Protein AF-A0A2G9M6V3-F1 (afdb_monomer)

Solvent-accessible surface area (backbone atoms only — not comparable to full-atom values): 28867 Å² total; per-residue (Å²): 135,73,76,64,59,59,56,52,52,53,52,51,54,56,58,66,71,70,75,80,84,83,82,69,77,70,68,79,66,63,68,82,76,64,85,66,73,57,77,44,58,75,73,40,51,39,54,63,74,57,12,26,27,42,18,37,57,85,86,71,68,96,40,23,33,75,43,78,76,44,72,38,56,92,70,36,37,35,52,96,26,36,68,39,71,57,80,76,76,75,81,74,90,76,81,92,72,90,78,79,91,78,81,85,77,75,82,79,80,78,73,82,77,75,74,80,83,77,80,74,78,75,77,73,78,70,81,85,78,65,70,42,79,43,43,71,58,44,80,60,58,78,40,50,87,90,48,87,38,76,83,82,51,88,60,45,47,52,37,46,54,96,45,25,18,36,34,36,63,62,42,56,41,83,60,47,61,84,76,55,92,66,35,50,28,36,31,36,33,60,30,81,51,88,53,43,39,58,68,53,50,49,40,54,50,50,42,54,51,47,45,47,71,31,64,51,46,34,83,44,44,92,45,35,28,36,26,38,43,49,42,53,60,71,86,64,50,101,90,48,78,79,45,69,70,56,54,50,52,51,47,56,54,44,29,74,49,58,64,32,71,34,37,37,37,34,31,71,50,93,69,94,62,71,46,26,64,74,34,29,18,30,22,29,62,81,36,57,47,37,45,52,36,16,35,34,25,8,63,32,26,37,49,73,56,46,67,74,83,81,74,73,77,80,73,64,75,78,62,83,42,75,72,77,61,56,78,54,26,67,47,43,44,83,83,51,46,60,93,53,20,71,37,80,70,64,96,70,77,51,80,32,43,72,38,88,47,64,67,62,22,54,42,55,44,51,78,78,64,87,66,89,81,88,64,95,75,69,73,40,98,89,40,78,29,30,42,66,48,91,56,64,37,81,82,62,72,20,34,15,36,50,13,45,36,72,58,64,65,47,41,72,27,50,74,93,32,42,24,18,39,24,31,65,85,59,29,83,42,32,31,44,55,78,63,50,51,26,36,49,16,73,50,61,82,73,33,85,45,55,44,63,52,45,26,51,35,37,48,46,40,52,42,35,39,38,72,84,35,44,90,80,44,61,64,68,60,35,50,51,47,37,71,62,33,49,91,35,37,89,39,62,68,79,124

Foldseek 3Di:
DPPVVVVVVVVVVVVVVPPPDDPPVVVVPPPPPPVDDAPDDAQQKDDDWQWIWGFDDPPPDPYTDTDPTGHADPQWGDDRRDTDGDPPDPDDDDDDDDDDDDDDDDPDPPPPDDPPPDDFPPFPLDDQDDWAAFFEKDKAAFADAPDFQCPVDPQWDWDQDPRIIITAGLDKAWGDEPPDVLAAEEEEEEAPDRICHSVLVVLVVLLVVLQCPFPPSVVCVRRYTYIYRRHHDHLDDPVRPPDPVSVVVVVVRCCVRRVHPAYEYEYQDPDADWDQAARYTYGYSVQSLSSVLSCLQQQLVAAFLDDDPPPPPVPDAPPVDVSVVPCFGQFWHQQFVPSFFPDPQPQDDDPQLVDADQVVLVVLQVVPDDDPDPDQFDPDQVRWHWHAAPDQRPNNSHRIDTQQFLDFRGHRGHDPWGWGAHAGRRRGITGRHNDQLASSGDDSPRHDHHDPRSSVSSVLSCQFQRPPHVVVDDLVSSVVSCVRSVNNHVRPGPD

Radius of gyration: 29.33 Å; Cα contacts (8 Å, |Δi|>4): 879; chains: 1; bounding box: 73×64×111 Å

Nearest PDB structures (foldseek):
  4df9-assembly1_B  TM=6.241E-01  e=3.265E-09  Bacteroides fragilis NCTC 9343
  4df9-assembly2_C  TM=6.376E-01  e=5.574E-09  Bacteroides fragilis NCTC 9343
  4df9-assembly3_F  TM=6.311E-01  e=1.359E-08  Bacteroides fragilis NCTC 9343
  4df9-assembly3_E  TM=6.473E-01  e=2.060E-08  Bacteroides fragilis NCTC 9343
  7pol-assembly1_B  TM=4.625E-01  e=5.414E-03  Bacteroides fragilis

Structure (mmCIF, N/CA/C/O backbone):
data_AF-A0A2G9M6V3-F1
#
_entry.id   AF-A0A2G9M6V3-F1
#
loop_
_atom_site.group_PDB
_atom_site.id
_atom_site.type_symbol
_atom_site.label_atom_id
_atom_site.label_alt_id
_atom_site.label_comp_id
_atom_site.label_asym_id
_atom_site.label_entity_id
_atom_site.label_seq_id
_atom_site.pdbx_PDB_ins_code
_atom_site.Cartn_x
_atom_site.Cartn_y
_atom_site.Cartn_z
_atom_site.occupancy
_atom_site.B_iso_or_equiv
_atom_site.auth_seq_id
_atom_site.auth_comp_id
_atom_site.auth_asym_id
_atom_site.auth_atom_id
_atom_site.pdbx_PDB_model_num
ATOM 1 N N . MET A 1 1 ? 50.873 -26.713 50.887 1.00 56.97 1 MET A N 1
ATOM 2 C CA . MET A 1 1 ? 49.870 -27.724 50.481 1.00 56.97 1 MET A CA 1
ATOM 3 C C . MET A 1 1 ? 48.490 -27.130 50.169 1.00 56.97 1 MET A C 1
ATOM 5 O O . MET A 1 1 ? 47.612 -27.897 49.814 1.00 56.97 1 MET A O 1
ATOM 9 N N . GLU A 1 2 ? 48.289 -25.804 50.179 1.00 52.03 2 GLU A N 1
ATOM 10 C CA . GLU A 1 2 ? 46.953 -25.208 49.948 1.00 52.03 2 GLU A CA 1
ATOM 11 C C . GLU A 1 2 ? 46.733 -24.613 48.543 1.00 52.03 2 GLU A C 1
ATOM 13 O O . GLU A 1 2 ? 45.601 -24.382 48.136 1.00 52.03 2 GLU A O 1
ATOM 18 N N . THR A 1 3 ? 47.775 -24.444 47.726 1.00 51.94 3 THR A N 1
ATOM 19 C CA . THR A 1 3 ? 47.664 -23.822 46.390 1.00 51.94 3 THR A CA 1
ATOM 20 C C . THR A 1 3 ? 47.334 -24.785 45.242 1.00 51.94 3 THR A C 1
ATOM 22 O O . THR A 1 3 ? 46.983 -24.333 44.153 1.00 51.94 3 THR A O 1
ATOM 25 N N . ASN A 1 4 ? 47.384 -26.104 45.466 1.00 54.88 4 ASN A N 1
ATOM 26 C CA . ASN A 1 4 ? 47.092 -27.106 44.425 1.00 54.88 4 ASN A CA 1
ATOM 27 C C . ASN A 1 4 ? 45.634 -27.595 44.417 1.00 54.88 4 ASN A C 1
ATOM 29 O O . ASN A 1 4 ? 45.166 -28.091 43.393 1.00 54.88 4 ASN A O 1
ATOM 33 N N . ILE A 1 5 ? 44.881 -27.402 45.505 1.00 64.56 5 ILE A N 1
ATOM 34 C CA . ILE A 1 5 ? 43.468 -27.813 45.572 1.00 64.56 5 ILE A CA 1
ATOM 35 C C . ILE A 1 5 ? 42.585 -26.833 44.785 1.00 64.56 5 ILE A C 1
ATOM 37 O O . ILE A 1 5 ? 41.722 -27.261 44.023 1.00 64.56 5 ILE A O 1
ATOM 41 N N . VAL A 1 6 ? 42.874 -25.528 44.846 1.00 66.62 6 VAL A N 1
ATOM 42 C CA . VAL A 1 6 ? 42.099 -24.500 44.125 1.00 66.62 6 VAL A CA 1
ATOM 43 C C . VAL A 1 6 ? 42.305 -24.581 42.607 1.00 66.62 6 VAL A C 1
ATOM 45 O O . VAL A 1 6 ? 41.345 -24.458 41.851 1.00 66.62 6 VAL A O 1
ATOM 48 N N . LYS A 1 7 ? 43.526 -24.879 42.136 1.00 61.78 7 LYS A N 1
ATOM 49 C CA . LYS A 1 7 ? 43.787 -25.081 40.698 1.00 61.78 7 LYS A CA 1
ATOM 50 C C . LYS A 1 7 ? 43.131 -26.349 40.151 1.00 61.78 7 LYS A C 1
ATOM 52 O O . LYS A 1 7 ? 42.675 -26.341 39.013 1.00 61.78 7 LYS A O 1
ATOM 57 N N . THR A 1 8 ? 43.029 -27.402 40.961 1.00 67.56 8 THR A N 1
ATOM 58 C CA . THR A 1 8 ? 42.359 -28.647 40.557 1.00 67.56 8 THR A CA 1
ATOM 59 C C . THR A 1 8 ? 40.839 -28.462 40.498 1.00 67.56 8 THR A C 1
ATOM 61 O O . THR A 1 8 ? 40.210 -28.915 39.547 1.00 67.56 8 THR A O 1
ATOM 64 N N . PHE A 1 9 ? 40.247 -27.705 41.429 1.00 64.62 9 PHE A N 1
ATOM 65 C CA . PHE A 1 9 ? 38.816 -27.378 41.388 1.00 64.62 9 PHE A CA 1
ATOM 66 C C . PHE A 1 9 ? 38.439 -26.419 40.248 1.00 64.62 9 PHE A C 1
ATOM 68 O O . PHE A 1 9 ? 37.393 -26.605 39.628 1.00 64.62 9 PHE A O 1
ATOM 75 N N . LEU A 1 10 ? 39.293 -25.445 39.909 1.00 65.19 10 LEU A N 1
ATOM 76 C CA . LEU A 1 10 ? 39.030 -24.529 38.792 1.00 65.19 10 LEU A CA 1
ATOM 77 C C . LEU A 1 10 ? 39.156 -25.228 37.425 1.00 65.19 10 LEU A C 1
ATOM 79 O O . LEU A 1 10 ? 38.388 -24.931 36.514 1.00 65.19 10 LEU A O 1
ATOM 83 N N . LEU A 1 11 ? 40.062 -26.206 37.287 1.00 62.16 11 LEU A N 1
ATOM 84 C CA . LEU A 1 11 ? 40.189 -26.999 36.059 1.00 62.16 11 LEU A CA 1
ATOM 85 C C . LEU A 1 11 ? 39.006 -27.969 35.873 1.00 62.16 11 LEU A C 1
ATOM 87 O O . LEU A 1 11 ? 38.536 -28.149 34.754 1.00 62.16 11 LEU A O 1
ATOM 91 N N . ILE A 1 12 ? 38.472 -28.541 36.960 1.00 61.94 12 ILE A N 1
ATOM 92 C CA . ILE A 1 12 ? 37.286 -29.415 36.916 1.00 61.94 12 ILE A CA 1
ATOM 93 C C . ILE A 1 12 ? 36.013 -28.615 36.580 1.00 61.94 12 ILE A C 1
ATOM 95 O O . ILE A 1 12 ? 35.178 -29.097 35.818 1.00 61.94 12 ILE A O 1
ATOM 99 N N . LEU A 1 13 ? 35.890 -27.368 37.051 1.00 54.00 13 LEU A N 1
ATOM 100 C CA . LEU A 1 13 ? 34.778 -26.474 36.689 1.00 54.00 13 LEU A CA 1
ATOM 101 C C . LEU A 1 13 ? 34.817 -26.020 35.218 1.00 54.00 13 LEU A C 1
ATOM 103 O O . LEU A 1 13 ? 33.763 -25.883 34.603 1.00 54.00 13 LEU A O 1
ATOM 107 N N . ILE A 1 14 ? 36.003 -25.859 34.621 1.00 56.00 14 ILE A N 1
ATOM 108 C CA . ILE A 1 14 ? 36.143 -25.519 33.191 1.00 56.00 14 ILE A CA 1
ATOM 109 C C . ILE A 1 14 ? 35.865 -26.741 32.292 1.00 56.00 14 ILE A C 1
ATOM 111 O O . ILE A 1 14 ? 35.265 -26.601 31.225 1.00 56.00 14 ILE A O 1
ATOM 115 N N . ILE A 1 15 ? 36.216 -27.953 32.738 1.00 53.09 15 ILE A N 1
ATOM 116 C CA . ILE A 1 15 ? 35.921 -29.193 31.997 1.00 53.09 15 ILE A CA 1
ATOM 117 C C . ILE A 1 15 ? 34.422 -29.542 32.068 1.00 53.09 15 ILE A C 1
ATOM 119 O O . ILE A 1 15 ? 33.856 -29.987 31.072 1.00 53.09 15 ILE A O 1
ATOM 123 N N . LEU A 1 16 ? 33.738 -29.259 33.184 1.00 48.31 16 LEU A N 1
ATOM 124 C CA . LEU A 1 16 ? 32.286 -29.470 33.305 1.00 48.31 16 LEU A CA 1
ATOM 125 C C . LEU A 1 16 ? 31.440 -28.407 32.579 1.00 48.31 16 LEU A C 1
ATOM 127 O O . LEU A 1 16 ? 30.303 -28.694 32.219 1.00 48.31 16 LEU A O 1
ATOM 131 N N . ALA A 1 17 ? 31.988 -27.223 32.288 1.00 45.69 17 ALA A N 1
ATOM 132 C CA . ALA A 1 17 ? 31.316 -26.194 31.484 1.00 45.69 17 ALA A CA 1
ATOM 133 C C . ALA A 1 17 ? 31.435 -26.410 29.958 1.00 45.69 17 ALA A C 1
ATOM 135 O O . ALA A 1 17 ? 30.835 -25.664 29.188 1.00 45.69 17 ALA A O 1
ATOM 136 N N . SER A 1 18 ? 32.178 -27.431 29.510 1.00 49.62 18 SER A N 1
ATOM 137 C CA . SER A 1 18 ? 32.477 -27.673 28.087 1.00 49.62 18 SER A CA 1
ATOM 138 C C . SER A 1 18 ? 31.787 -28.917 27.496 1.00 49.62 18 SER A C 1
ATOM 140 O O . SER A 1 18 ? 32.136 -29.337 26.398 1.00 49.62 18 SER A O 1
ATOM 142 N N . CYS A 1 19 ? 30.827 -29.536 28.195 1.00 46.84 19 CYS A N 1
ATOM 143 C CA . CYS A 1 19 ? 30.186 -30.792 27.754 1.00 46.84 19 CYS A CA 1
ATOM 144 C C . CYS A 1 19 ? 28.655 -30.753 27.632 1.00 46.84 19 CYS A C 1
ATOM 146 O O . CYS A 1 19 ? 28.020 -31.798 27.519 1.00 46.84 19 CYS A O 1
ATOM 148 N N . THR A 1 20 ? 28.034 -29.578 27.580 1.00 53.28 20 THR A N 1
ATOM 149 C CA . THR A 1 20 ? 26.581 -29.475 27.375 1.00 53.28 20 THR A CA 1
ATOM 150 C C . THR A 1 20 ? 26.246 -28.366 26.391 1.00 53.28 20 THR A C 1
ATOM 152 O O . THR A 1 20 ? 25.984 -27.255 26.828 1.00 53.28 20 THR A O 1
ATOM 155 N N . THR A 1 21 ? 26.267 -28.671 25.086 1.00 51.91 21 THR A N 1
ATOM 156 C CA . THR A 1 21 ? 25.381 -28.088 24.040 1.00 51.91 21 THR A CA 1
ATOM 157 C C . THR A 1 21 ? 25.626 -28.678 22.634 1.00 51.91 21 THR A C 1
ATOM 159 O O . THR A 1 21 ? 25.533 -27.967 21.639 1.00 51.91 21 THR A O 1
ATOM 162 N N . GLN A 1 22 ? 25.881 -29.988 22.495 1.00 43.84 22 GLN A N 1
ATOM 163 C CA . GLN A 1 22 ? 25.962 -30.604 21.153 1.00 43.84 22 GLN A CA 1
ATOM 164 C C . GLN A 1 22 ? 24.965 -31.740 20.886 1.00 43.84 22 GLN A C 1
ATOM 166 O O . GLN A 1 22 ? 24.976 -32.296 19.797 1.00 43.84 22 GLN A O 1
ATOM 171 N N . ASP A 1 23 ? 24.033 -31.998 21.814 1.00 44.12 23 ASP A N 1
ATOM 172 C CA . ASP A 1 23 ? 23.022 -33.067 21.679 1.00 44.12 23 ASP A CA 1
ATOM 173 C C . ASP A 1 23 ? 21.563 -32.585 21.846 1.00 44.12 23 ASP A C 1
ATOM 175 O O . ASP A 1 23 ? 20.645 -33.349 22.135 1.00 44.12 23 ASP A O 1
ATOM 179 N N . GLN A 1 24 ? 21.323 -31.281 21.670 1.00 45.00 24 GLN A N 1
ATOM 180 C CA . GLN A 1 24 ? 19.968 -30.700 21.602 1.00 45.00 24 GLN A CA 1
ATOM 181 C C . GLN A 1 24 ? 19.680 -29.999 20.262 1.00 45.00 24 GLN A C 1
ATOM 183 O O . GLN A 1 24 ? 18.573 -29.514 20.050 1.00 45.00 24 GLN A O 1
ATOM 188 N N . LEU A 1 25 ? 20.634 -29.994 19.318 1.00 42.00 25 LEU A N 1
ATOM 189 C CA . LEU A 1 25 ? 20.430 -29.456 17.963 1.00 42.00 25 LEU A CA 1
ATOM 190 C C . LEU A 1 25 ? 20.011 -30.523 16.933 1.00 42.00 25 LEU A C 1
ATOM 192 O O . LEU A 1 25 ? 19.731 -30.203 15.780 1.00 42.00 25 LEU A O 1
ATOM 196 N N . THR A 1 26 ? 19.932 -31.788 17.341 1.00 42.50 26 THR A N 1
ATOM 197 C CA . THR A 1 26 ? 19.491 -32.923 16.514 1.00 42.50 26 THR A CA 1
ATOM 198 C C . THR A 1 26 ? 18.010 -33.268 16.694 1.00 42.50 26 THR A C 1
ATOM 200 O O . THR A 1 26 ? 17.468 -34.007 15.877 1.00 42.50 26 THR A O 1
ATOM 203 N N . THR A 1 27 ? 17.310 -32.667 17.665 1.00 43.75 27 THR A N 1
ATOM 204 C CA . THR A 1 27 ? 15.891 -32.978 17.954 1.00 43.75 27 THR A CA 1
ATOM 205 C C . THR A 1 27 ? 14.894 -31.944 17.399 1.00 43.75 27 THR A C 1
ATOM 207 O O . THR A 1 27 ? 13.707 -32.233 17.322 1.00 43.75 27 THR A O 1
ATOM 210 N N . ILE A 1 28 ? 15.343 -30.786 16.889 1.00 45.53 28 ILE A N 1
ATOM 211 C CA . ILE A 1 28 ? 14.482 -29.818 16.153 1.00 45.53 28 ILE A CA 1
ATOM 212 C C . ILE A 1 28 ? 14.610 -29.990 14.619 1.00 45.53 28 ILE A C 1
ATOM 214 O O . ILE A 1 28 ? 13.991 -29.283 13.833 1.00 45.53 28 ILE A O 1
ATOM 218 N N . LYS A 1 29 ? 15.360 -31.005 14.166 1.00 40.44 29 LYS A N 1
ATOM 219 C CA . LYS A 1 29 ? 15.293 -31.544 12.795 1.00 40.44 29 LYS A CA 1
ATOM 220 C C . LYS A 1 29 ? 14.455 -32.822 12.709 1.00 40.44 29 LYS A C 1
ATOM 222 O O . LYS A 1 29 ? 14.594 -33.587 11.758 1.00 40.44 29 LYS A O 1
ATOM 227 N N . GLN A 1 30 ? 13.529 -33.037 13.645 1.00 44.66 30 GLN A N 1
ATOM 228 C CA . GLN A 1 30 ? 12.318 -33.756 13.272 1.00 44.66 30 GLN A CA 1
ATOM 229 C C . GLN A 1 30 ? 11.528 -32.822 12.367 1.00 44.66 30 GLN A C 1
ATOM 231 O O . GLN A 1 30 ? 10.703 -32.027 12.811 1.00 44.66 30 GLN A O 1
ATOM 236 N N . ALA A 1 31 ? 11.862 -32.910 11.076 1.00 54.19 31 ALA A N 1
ATOM 237 C CA . ALA A 1 31 ? 10.953 -32.572 10.011 1.00 54.19 31 ALA A CA 1
ATOM 238 C C . ALA A 1 31 ? 9.572 -33.023 10.470 1.00 54.19 31 ALA A C 1
ATOM 240 O O . ALA A 1 31 ? 9.361 -34.195 10.796 1.00 54.19 31 ALA A O 1
ATOM 241 N N . LYS A 1 32 ? 8.647 -32.072 10.531 1.00 47.81 32 LYS A N 1
ATOM 242 C CA . LYS A 1 32 ? 7.245 -32.388 10.378 1.00 47.81 32 LYS A CA 1
ATOM 243 C C . LYS A 1 32 ? 7.169 -33.053 9.004 1.00 47.81 32 LYS A C 1
ATOM 245 O O . LYS A 1 32 ? 6.953 -32.383 8.003 1.00 47.81 32 LYS A O 1
ATOM 250 N N . THR A 1 33 ? 7.412 -34.364 8.956 1.00 50.91 33 THR A N 1
ATOM 251 C CA . THR A 1 33 ? 6.919 -35.274 7.929 1.00 50.91 33 THR A CA 1
ATOM 252 C C . THR A 1 33 ? 5.409 -35.223 8.066 1.00 50.91 33 THR A C 1
ATOM 254 O O . THR A 1 33 ? 4.757 -36.121 8.592 1.00 50.91 33 THR A O 1
ATOM 257 N N . THR A 1 34 ? 4.855 -34.076 7.680 1.00 59.53 34 THR A N 1
ATOM 258 C CA . THR A 1 34 ? 3.507 -34.006 7.172 1.00 59.53 34 THR A CA 1
ATOM 259 C C . THR A 1 34 ? 3.540 -35.013 6.040 1.00 59.53 34 THR A C 1
ATOM 261 O O . THR A 1 34 ? 4.389 -34.904 5.157 1.00 59.53 34 THR A O 1
ATOM 264 N N . ASN A 1 35 ? 2.705 -36.045 6.117 1.00 76.38 35 ASN A N 1
ATOM 265 C CA . ASN A 1 35 ? 2.402 -36.869 4.957 1.00 76.38 35 ASN A CA 1
ATOM 266 C C . ASN A 1 35 ? 1.736 -35.941 3.935 1.00 76.38 35 ASN A C 1
ATOM 268 O O . ASN A 1 35 ? 0.512 -35.896 3.843 1.00 76.38 35 ASN A O 1
ATOM 272 N N . CYS A 1 36 ? 2.527 -35.117 3.257 1.00 85.19 36 CYS A N 1
ATOM 273 C CA . CYS A 1 36 ? 2.082 -34.426 2.075 1.00 85.19 36 CYS A CA 1
ATOM 274 C C . CYS A 1 36 ? 1.870 -35.515 1.014 1.00 85.19 36 CYS A C 1
ATOM 276 O O . CYS A 1 36 ? 2.526 -36.565 1.006 1.00 85.19 36 CYS A O 1
ATOM 278 N N . ILE A 1 37 ? 0.851 -35.325 0.192 1.00 93.00 37 ILE A N 1
ATOM 279 C CA . ILE A 1 37 ? 0.504 -36.253 -0.874 1.00 93.00 37 ILE A CA 1
ATOM 280 C C . ILE A 1 37 ? 1.058 -35.624 -2.143 1.00 93.00 37 ILE A C 1
ATOM 282 O O . ILE A 1 37 ? 0.772 -34.466 -2.415 1.00 93.00 37 ILE A O 1
ATOM 286 N N . ASN A 1 38 ? 1.867 -36.371 -2.895 1.00 94.50 38 ASN A N 1
ATOM 287 C CA . ASN A 1 38 ? 2.347 -35.912 -4.195 1.00 94.50 38 ASN A CA 1
ATOM 288 C C . ASN A 1 38 ? 1.151 -35.665 -5.124 1.00 94.50 38 ASN A C 1
ATOM 290 O O . ASN A 1 38 ? 0.415 -36.605 -5.436 1.00 94.50 38 ASN A O 1
ATOM 294 N N . ASP A 1 39 ? 1.010 -34.439 -5.618 1.00 94.06 39 ASP A N 1
ATOM 295 C CA . ASP A 1 39 ? -0.016 -34.075 -6.601 1.00 94.06 39 ASP A CA 1
ATOM 296 C C . ASP A 1 39 ? 0.280 -34.674 -7.986 1.00 94.06 39 ASP A C 1
ATOM 298 O O . ASP A 1 39 ? -0.600 -34.780 -8.848 1.00 94.06 39 ASP A O 1
ATOM 302 N N . CYS A 1 40 ? 1.538 -35.052 -8.223 1.00 96.94 40 CYS A N 1
ATOM 303 C CA . CYS A 1 40 ? 2.026 -35.639 -9.463 1.00 96.94 40 CYS A CA 1
ATOM 304 C C . CYS A 1 40 ? 3.314 -36.448 -9.237 1.00 96.94 40 CYS A C 1
ATOM 306 O O . CYS A 1 40 ? 3.959 -36.338 -8.195 1.00 96.94 40 CYS A O 1
ATOM 308 N N . LEU A 1 41 ? 3.704 -37.293 -10.201 1.00 95.81 41 LEU A N 1
ATOM 309 C CA . LEU A 1 41 ? 5.002 -37.978 -10.124 1.00 95.81 41 LEU A CA 1
ATOM 310 C C . LEU A 1 41 ? 6.117 -37.034 -10.602 1.00 95.81 41 LEU A C 1
ATOM 312 O O . LEU A 1 41 ? 5.911 -36.374 -11.623 1.00 95.81 41 LEU A O 1
ATOM 316 N N . PRO A 1 42 ? 7.290 -37.004 -9.938 1.00 94.12 42 PRO A N 1
ATOM 317 C CA . PRO A 1 42 ? 8.422 -36.176 -10.351 1.00 94.12 42 PRO A CA 1
ATOM 318 C C . PRO A 1 42 ? 8.697 -36.262 -11.856 1.00 94.12 42 PRO A C 1
ATOM 320 O O . PRO A 1 42 ? 8.652 -37.347 -12.437 1.00 94.12 42 PRO A O 1
ATOM 323 N N . GLU A 1 43 ? 8.960 -35.112 -12.479 1.00 93.50 43 GLU A N 1
ATOM 324 C CA . GLU A 1 43 ? 9.222 -34.942 -13.919 1.00 93.50 43 GLU A CA 1
ATOM 325 C C . GLU A 1 43 ? 8.043 -35.238 -14.863 1.00 93.50 43 GLU A C 1
ATOM 327 O O . GLU A 1 43 ? 8.181 -35.111 -16.085 1.00 93.50 43 GLU A O 1
ATOM 332 N N . GLN A 1 44 ? 6.855 -35.580 -14.351 1.00 97.81 44 GLN A N 1
ATOM 333 C CA . GLN A 1 44 ? 5.666 -35.624 -15.199 1.00 97.81 44 GLN A CA 1
ATOM 334 C C . GLN A 1 44 ? 5.394 -34.263 -15.828 1.00 97.81 44 GLN A C 1
ATOM 336 O O . GLN A 1 44 ? 5.660 -33.215 -15.248 1.00 97.81 44 GLN A O 1
ATOM 341 N N . THR A 1 45 ? 4.813 -34.284 -17.022 1.00 97.75 45 THR A N 1
ATOM 342 C CA . THR A 1 45 ? 4.378 -33.073 -17.713 1.00 97.75 45 THR A CA 1
ATOM 343 C C . THR A 1 45 ? 2.903 -33.173 -18.063 1.00 97.75 45 THR A C 1
ATOM 345 O O . THR A 1 45 ? 2.400 -34.258 -18.363 1.00 97.75 45 THR A O 1
ATOM 348 N N . ARG A 1 46 ? 2.193 -32.044 -18.023 1.00 97.75 46 ARG A N 1
ATOM 349 C CA . ARG A 1 46 ? 0.795 -31.954 -18.468 1.00 97.75 46 ARG A CA 1
ATOM 350 C C . ARG A 1 46 ? 0.556 -30.680 -19.258 1.00 97.75 46 ARG A C 1
ATOM 352 O O . ARG A 1 46 ? 1.244 -29.688 -19.042 1.00 97.75 46 ARG A O 1
ATOM 359 N N . CYS A 1 47 ? -0.422 -30.719 -20.156 1.00 98.06 47 CYS A N 1
ATOM 360 C CA . CYS A 1 47 ? -0.879 -29.531 -20.869 1.00 98.06 47 CYS A CA 1
ATOM 361 C C . CYS A 1 47 ? -2.007 -28.838 -20.105 1.00 98.06 47 CYS A C 1
ATOM 363 O O . CYS A 1 47 ? -2.944 -29.497 -19.654 1.00 98.06 47 CYS A O 1
ATOM 365 N N . THR A 1 48 ? -1.943 -27.511 -20.052 1.00 96.31 48 THR A N 1
ATOM 366 C CA . THR A 1 48 ? -2.967 -26.633 -19.480 1.00 96.31 48 THR A CA 1
ATOM 367 C C . THR A 1 48 ? -3.253 -25.533 -20.506 1.00 96.31 48 THR A C 1
ATOM 369 O O . THR A 1 48 ? -2.592 -24.497 -20.534 1.00 96.31 48 THR A O 1
ATOM 372 N N . GLY A 1 49 ? -4.185 -25.791 -21.429 1.00 94.94 49 GLY A N 1
ATOM 373 C CA . GLY A 1 49 ? -4.395 -24.937 -22.605 1.00 94.94 49 GLY A CA 1
ATOM 374 C C . GLY A 1 49 ? -3.233 -25.037 -23.602 1.00 94.94 49 GLY A C 1
ATOM 375 O O . GLY A 1 49 ? -2.798 -26.141 -23.925 1.00 94.94 49 GLY A O 1
ATOM 376 N N . ASN A 1 50 ? -2.717 -23.895 -24.076 1.00 96.38 50 ASN A N 1
ATOM 377 C CA . ASN A 1 50 ? -1.550 -23.843 -24.972 1.00 96.38 50 ASN A CA 1
ATOM 378 C C . ASN A 1 50 ? -0.198 -23.754 -24.236 1.00 96.38 50 ASN A C 1
ATOM 380 O O . ASN A 1 50 ? 0.762 -23.152 -24.717 1.00 96.38 50 ASN A O 1
ATOM 384 N N . SER A 1 51 ? -0.140 -24.328 -23.043 1.00 96.19 51 SER A N 1
ATOM 385 C CA . SER A 1 51 ? 0.992 -24.236 -22.130 1.00 96.19 51 SER A CA 1
ATOM 386 C C . SER A 1 51 ? 1.204 -25.579 -21.439 1.00 96.19 51 SER A C 1
ATOM 388 O O . SER A 1 51 ? 0.285 -26.400 -21.413 1.00 96.19 51 SER A O 1
ATOM 390 N N . TYR A 1 52 ? 2.378 -25.805 -20.852 1.00 97.50 52 TYR A N 1
ATOM 391 C CA . TYR A 1 52 ? 2.675 -27.020 -20.088 1.00 97.50 52 TYR A CA 1
ATOM 392 C C . TYR A 1 52 ? 3.115 -26.717 -18.652 1.00 97.50 52 TYR A C 1
ATOM 394 O O . TYR A 1 52 ? 3.591 -25.626 -18.350 1.00 97.50 52 TYR A O 1
ATOM 402 N N . GLN A 1 53 ? 2.950 -27.694 -17.763 1.00 98.06 53 GLN A N 1
ATOM 403 C CA . GLN A 1 53 ? 3.488 -27.694 -16.400 1.00 98.06 53 GLN A CA 1
ATOM 404 C C . GLN A 1 53 ? 4.391 -28.914 -16.216 1.00 98.06 53 GLN A C 1
ATOM 406 O O . GLN A 1 53 ? 4.146 -29.954 -16.835 1.00 98.06 53 GLN A O 1
ATOM 411 N N . VAL A 1 54 ? 5.407 -28.791 -15.362 1.00 97.50 54 VAL A N 1
ATOM 412 C CA . VAL A 1 54 ? 6.321 -29.875 -14.978 1.00 97.50 54 VAL A CA 1
ATOM 413 C C . VAL A 1 54 ? 6.109 -30.183 -13.503 1.00 97.50 54 VAL A C 1
ATOM 415 O O . VAL A 1 54 ? 6.033 -29.272 -12.686 1.00 97.50 54 VAL A O 1
ATOM 418 N N . CYS A 1 55 ? 6.007 -31.455 -13.152 1.00 97.88 55 CYS A N 1
ATOM 419 C CA . CYS A 1 55 ? 5.930 -31.879 -11.769 1.00 97.88 55 CYS A CA 1
ATOM 420 C C . CYS A 1 55 ? 7.308 -31.768 -11.112 1.00 97.88 55 CYS A C 1
ATOM 422 O O . CYS A 1 55 ? 8.244 -32.476 -11.494 1.00 97.88 55 CYS A O 1
ATOM 424 N N . THR A 1 56 ? 7.437 -30.872 -10.144 1.00 96.25 56 THR A N 1
ATOM 425 C CA . THR A 1 56 ? 8.669 -30.615 -9.396 1.00 96.25 56 THR A CA 1
ATOM 426 C C . THR A 1 56 ? 8.311 -30.238 -7.962 1.00 96.25 56 THR A C 1
ATOM 428 O O . THR A 1 56 ? 7.153 -30.032 -7.639 1.00 96.25 56 THR A O 1
ATOM 431 N N . ASN A 1 57 ? 9.292 -30.148 -7.081 1.00 94.44 57 ASN A N 1
ATOM 432 C CA . ASN A 1 57 ? 9.096 -29.599 -5.746 1.00 94.44 57 ASN A CA 1
ATOM 433 C C . ASN A 1 57 ? 9.299 -28.073 -5.811 1.00 94.44 57 ASN A C 1
ATOM 435 O O . ASN A 1 57 ? 10.437 -27.644 -6.026 1.00 94.44 57 ASN A O 1
ATOM 439 N N . THR A 1 58 ? 8.229 -27.267 -5.755 1.00 89.06 58 THR A N 1
ATOM 440 C CA . THR A 1 58 ? 8.341 -25.801 -5.910 1.00 89.06 58 THR A CA 1
ATOM 441 C C . THR A 1 58 ? 8.484 -25.046 -4.592 1.00 89.06 58 THR A C 1
ATOM 443 O O . THR A 1 58 ? 9.058 -23.955 -4.602 1.00 89.06 58 THR A O 1
ATOM 446 N N . ASP A 1 59 ? 8.049 -25.617 -3.472 1.00 85.25 59 ASP A N 1
ATOM 447 C CA . ASP A 1 59 ? 8.126 -25.019 -2.134 1.00 85.25 59 ASP A CA 1
ATOM 448 C C . ASP A 1 59 ? 9.245 -25.592 -1.237 1.00 85.25 59 ASP A C 1
ATOM 450 O O . ASP A 1 59 ? 9.445 -25.133 -0.109 1.00 85.25 59 ASP A O 1
ATOM 454 N N . PHE A 1 60 ? 10.048 -26.512 -1.782 1.00 83.25 60 PHE A N 1
ATOM 455 C CA . PHE A 1 60 ? 11.169 -27.197 -1.133 1.00 83.25 60 PHE A CA 1
ATOM 456 C C . PHE A 1 60 ? 10.766 -28.127 0.024 1.00 83.25 60 PHE A C 1
ATOM 458 O O . PHE A 1 60 ? 11.585 -28.384 0.915 1.00 83.25 60 PHE A O 1
ATOM 465 N N . ASP A 1 61 ? 9.548 -28.673 0.010 1.00 87.12 61 ASP A N 1
ATOM 466 C CA . ASP A 1 61 ? 9.112 -29.694 0.964 1.00 87.12 61 ASP A CA 1
ATOM 467 C C . ASP A 1 61 ? 9.487 -31.132 0.511 1.00 87.12 61 ASP A C 1
ATOM 469 O O . ASP A 1 61 ? 10.500 -31.327 -0.159 1.00 87.12 61 ASP A O 1
ATOM 473 N N . SER A 1 62 ? 8.802 -32.194 0.954 1.00 89.50 62 SER A N 1
ATOM 474 C CA . SER A 1 62 ? 9.089 -33.572 0.491 1.00 89.50 62 SER A CA 1
ATOM 475 C C . SER A 1 62 ? 8.215 -34.035 -0.679 1.00 89.50 62 SER A C 1
ATOM 477 O O . SER A 1 62 ? 8.362 -35.173 -1.133 1.00 89.50 62 SER A O 1
ATOM 479 N N . CYS A 1 63 ? 7.306 -33.188 -1.145 1.00 95.00 63 CYS A N 1
ATOM 480 C CA . CYS A 1 63 ? 6.275 -33.499 -2.109 1.00 95.00 63 CYS A CA 1
ATOM 481 C C . CYS A 1 63 ? 6.482 -32.820 -3.457 1.00 95.00 63 CYS A C 1
ATOM 483 O O . CYS A 1 63 ? 7.204 -31.844 -3.622 1.00 95.00 63 CYS A O 1
ATOM 485 N N . SER A 1 64 ? 5.915 -33.451 -4.480 1.00 95.25 64 SER A N 1
ATOM 486 C CA . SER A 1 64 ? 5.960 -32.972 -5.855 1.00 95.25 64 SER A CA 1
ATOM 487 C C . SER A 1 64 ? 4.621 -32.363 -6.237 1.00 95.25 64 SER A C 1
ATOM 489 O O . SER A 1 64 ? 3.567 -32.971 -6.039 1.00 95.25 64 SER A O 1
ATOM 491 N N . GLU A 1 65 ? 4.698 -31.181 -6.826 1.00 96.75 65 GLU A N 1
ATOM 492 C CA . GLU A 1 65 ? 3.589 -30.320 -7.205 1.00 96.75 65 GLU A CA 1
ATOM 493 C C . GLU A 1 65 ? 3.789 -29.785 -8.631 1.00 96.75 65 GLU A C 1
ATOM 495 O O . GLU A 1 65 ? 4.864 -29.866 -9.235 1.00 96.75 65 GLU A O 1
ATOM 500 N N . TRP A 1 66 ? 2.717 -29.291 -9.245 1.00 97.31 66 TRP A N 1
ATOM 501 C CA . TRP A 1 66 ? 2.797 -28.777 -10.610 1.00 97.31 66 TRP A CA 1
ATOM 502 C C . TRP A 1 66 ? 3.450 -27.397 -10.629 1.00 97.31 66 TRP A C 1
ATOM 504 O O . TRP A 1 66 ? 2.943 -26.463 -10.015 1.00 97.31 66 TRP A O 1
ATOM 514 N N . SER A 1 67 ? 4.516 -27.244 -11.415 1.00 96.12 67 SER A N 1
ATOM 515 C CA . SER A 1 67 ? 5.183 -25.959 -11.621 1.00 96.12 67 SER A CA 1
ATOM 516 C C . SER A 1 67 ? 4.238 -24.879 -12.150 1.00 96.12 67 SER A C 1
ATOM 518 O O . SER A 1 67 ? 3.167 -25.155 -12.703 1.00 96.12 67 SER A O 1
ATOM 520 N N . GLN A 1 68 ? 4.706 -23.631 -12.120 1.00 93.50 68 GLN A N 1
ATOM 521 C CA . GLN A 1 68 ? 4.101 -22.562 -12.911 1.00 93.50 68 GLN A CA 1
ATOM 522 C C . GLN A 1 68 ? 3.981 -22.966 -14.393 1.00 93.50 68 GLN A C 1
ATOM 524 O O . GLN A 1 68 ? 4.823 -23.686 -14.942 1.00 93.50 68 GLN A O 1
ATOM 529 N N . THR A 1 69 ? 2.899 -22.511 -15.019 1.00 95.88 69 THR A N 1
ATOM 530 C CA . THR A 1 69 ? 2.533 -22.816 -16.404 1.00 95.88 69 THR A CA 1
ATOM 531 C C . THR A 1 69 ? 3.469 -22.110 -17.386 1.00 95.88 69 THR A C 1
ATOM 533 O O . THR A 1 69 ? 3.567 -20.886 -17.374 1.00 95.88 69 THR A O 1
ATOM 536 N N . GLN A 1 70 ? 4.124 -22.863 -18.272 1.00 96.19 70 GLN A N 1
ATOM 537 C CA . GLN A 1 70 ? 5.020 -22.334 -19.304 1.00 96.19 70 GLN A CA 1
ATOM 538 C C . GLN A 1 70 ? 4.326 -22.318 -20.678 1.00 96.19 70 GLN A C 1
ATOM 540 O O . GLN A 1 70 ? 3.940 -23.385 -21.168 1.00 96.19 70 GLN A O 1
ATOM 545 N N . PRO A 1 71 ? 4.136 -21.144 -21.316 1.00 96.12 71 PRO A N 1
ATOM 546 C CA . PRO A 1 71 ? 3.456 -21.047 -22.605 1.00 96.12 71 PRO A CA 1
ATOM 547 C C . PRO A 1 71 ? 4.276 -21.654 -23.746 1.00 96.12 71 PRO A C 1
ATOM 549 O O . PRO A 1 71 ? 5.497 -21.498 -23.807 1.00 96.12 71 PRO A O 1
ATOM 552 N N . CYS A 1 72 ? 3.596 -22.317 -24.683 1.00 97.19 72 CYS A N 1
ATOM 553 C CA . CYS A 1 72 ? 4.224 -22.766 -25.920 1.00 97.19 72 CYS A CA 1
ATOM 554 C C . CYS A 1 72 ? 4.570 -21.583 -26.832 1.00 97.19 72 CYS A C 1
ATOM 556 O O . CYS A 1 72 ? 3.857 -20.580 -26.874 1.00 97.19 72 CYS A O 1
ATOM 558 N N . LYS A 1 73 ? 5.679 -21.704 -27.573 1.00 96.12 73 LYS A N 1
ATOM 559 C CA . LYS A 1 73 ? 6.128 -20.662 -28.508 1.00 96.12 73 LYS A CA 1
ATOM 560 C C . LYS A 1 73 ? 5.162 -20.525 -29.686 1.00 96.12 73 LYS A C 1
ATOM 562 O O . LYS A 1 73 ? 4.398 -21.441 -29.992 1.00 96.12 73 LYS A O 1
ATOM 567 N N . GLU A 1 74 ? 5.235 -19.394 -30.382 1.00 92.81 74 GLU A N 1
ATOM 568 C CA . GLU A 1 74 ? 4.477 -19.177 -31.615 1.00 92.81 74 GLU A CA 1
ATOM 569 C C . GLU A 1 74 ? 4.719 -20.319 -32.621 1.00 92.81 74 GLU A C 1
ATOM 571 O O . GLU A 1 74 ? 5.848 -20.780 -32.808 1.00 92.81 74 GLU A O 1
ATOM 576 N N . GLY A 1 75 ? 3.638 -20.823 -33.224 1.00 94.31 75 GLY A N 1
ATOM 577 C CA . GLY A 1 75 ? 3.672 -21.988 -34.116 1.00 94.31 75 GLY A CA 1
ATOM 578 C C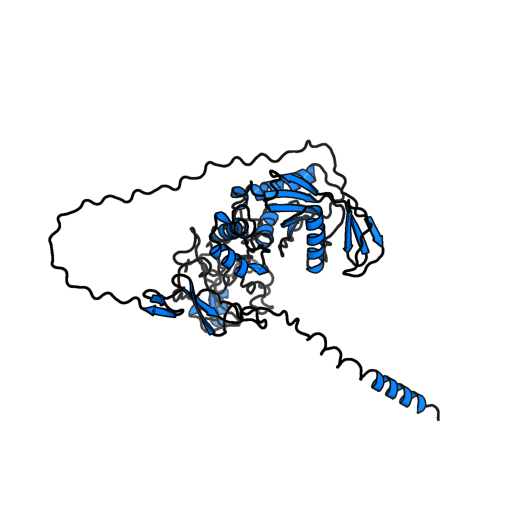 . GLY A 1 75 ? 3.705 -23.352 -33.412 1.00 94.31 75 GLY A C 1
ATOM 579 O O . GLY A 1 75 ? 3.788 -24.375 -34.093 1.00 94.31 75 GLY A O 1
ATOM 580 N N . GLN A 1 76 ? 3.619 -23.399 -32.078 1.00 97.56 76 GLN A N 1
ATOM 581 C CA . GLN A 1 76 ? 3.514 -24.637 -31.302 1.00 97.56 76 GLN A CA 1
ATOM 582 C C . GLN A 1 76 ? 2.158 -24.754 -30.594 1.00 97.56 76 GLN A C 1
ATOM 584 O O . GLN A 1 76 ? 1.551 -23.755 -30.207 1.00 97.56 76 GLN A O 1
ATOM 589 N N . SER A 1 77 ? 1.709 -25.996 -30.403 1.00 96.81 77 SER A N 1
ATOM 590 C CA . SER A 1 77 ? 0.584 -26.356 -29.544 1.00 96.81 77 SER A CA 1
ATOM 591 C C . SER A 1 77 ? 1.019 -27.318 -28.444 1.00 96.81 77 SER A C 1
ATOM 593 O O . SER A 1 77 ? 1.784 -28.245 -28.727 1.00 96.81 77 SER A O 1
ATOM 595 N N . CYS A 1 78 ? 0.522 -27.158 -27.215 1.00 97.62 78 CYS A N 1
ATOM 596 C CA . CYS A 1 78 ? 0.785 -28.161 -26.183 1.00 97.62 78 CYS A CA 1
ATOM 597 C C . CYS A 1 78 ? 0.060 -29.473 -26.509 1.00 97.62 78 CYS A C 1
ATOM 599 O O . CYS A 1 78 ? -1.168 -29.520 -26.582 1.00 97.62 78 CYS A O 1
ATOM 601 N N . LYS A 1 79 ? 0.823 -30.554 -26.667 1.00 97.19 79 LYS A N 1
ATOM 602 C CA . LYS A 1 79 ? 0.326 -31.909 -26.881 1.00 97.19 79 LYS A CA 1
ATOM 603 C C . LYS A 1 79 ? 1.133 -32.886 -26.030 1.00 97.19 79 LYS A C 1
ATOM 605 O O . LYS A 1 79 ? 2.357 -32.844 -26.007 1.00 97.19 79 LYS A O 1
ATOM 610 N N . ASN A 1 80 ? 0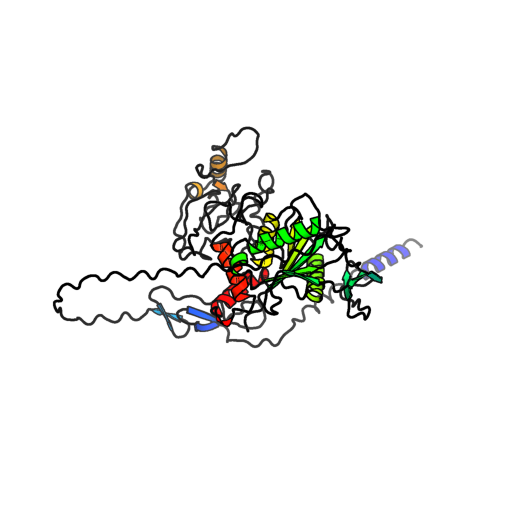.442 -33.750 -25.284 1.00 96.19 80 ASN A N 1
ATOM 611 C CA . ASN A 1 80 ? 1.058 -34.753 -24.399 1.00 96.19 80 ASN A CA 1
ATOM 612 C C . ASN A 1 80 ? 2.090 -34.178 -23.401 1.00 96.19 80 ASN A C 1
ATOM 614 O O . ASN A 1 80 ? 3.149 -34.764 -23.189 1.00 96.19 80 ASN A O 1
ATOM 618 N N . GLY A 1 81 ? 1.794 -33.014 -22.813 1.00 96.81 81 GLY A N 1
ATOM 619 C CA . GLY A 1 81 ? 2.674 -32.341 -21.850 1.00 96.81 81 GLY A CA 1
ATOM 620 C C . GLY A 1 81 ? 3.879 -31.627 -22.469 1.00 96.81 81 GLY A C 1
ATOM 621 O O . GLY A 1 81 ? 4.750 -31.168 -21.737 1.00 96.81 81 GLY A O 1
ATOM 622 N N . LYS A 1 82 ? 3.955 -31.518 -23.801 1.00 97.44 82 LYS A N 1
ATOM 623 C CA . LYS A 1 82 ? 5.077 -30.891 -24.511 1.00 97.44 82 LYS A CA 1
ATOM 624 C C . LYS A 1 82 ? 4.578 -29.930 -25.579 1.00 97.44 82 LYS A C 1
ATOM 626 O O . LYS A 1 82 ? 3.527 -30.139 -26.172 1.00 97.44 82 LYS A O 1
ATOM 631 N N . CYS A 1 83 ? 5.346 -28.886 -25.857 1.00 97.44 83 CYS A N 1
ATOM 632 C CA . CYS A 1 83 ? 5.063 -28.009 -26.986 1.00 97.44 83 CYS A CA 1
ATOM 633 C C . CYS A 1 83 ? 5.534 -28.667 -28.286 1.00 97.44 83 CYS A C 1
ATOM 635 O O . CYS A 1 83 ? 6.733 -28.832 -28.512 1.00 97.44 83 CYS A O 1
ATOM 637 N N . GLU A 1 84 ? 4.585 -29.044 -29.139 1.00 97.69 84 GLU A N 1
ATOM 638 C CA . GLU A 1 84 ? 4.835 -29.630 -30.457 1.00 97.69 84 GLU A CA 1
ATOM 639 C C . GLU A 1 84 ? 4.475 -28.613 -31.545 1.00 97.69 84 GLU A C 1
ATOM 641 O O . GLU A 1 84 ? 3.549 -27.823 -31.378 1.00 97.69 84 GLU A O 1
ATOM 646 N N . GLY A 1 85 ? 5.199 -28.603 -32.667 1.00 96.31 85 GLY A N 1
ATOM 647 C CA . GLY A 1 85 ? 4.857 -27.734 -33.797 1.00 96.31 85 GLY A CA 1
ATOM 648 C C . GLY A 1 85 ? 3.461 -28.051 -34.334 1.00 96.31 85 GLY A C 1
ATOM 649 O O . GLY A 1 85 ? 3.114 -29.221 -34.501 1.00 96.31 85 GLY A O 1
ATOM 650 N N . ILE A 1 86 ? 2.665 -27.021 -34.621 1.00 93.44 86 ILE A N 1
ATOM 651 C CA . ILE A 1 86 ? 1.369 -27.199 -35.280 1.00 93.44 86 ILE A CA 1
ATOM 652 C C . ILE A 1 86 ? 1.656 -27.754 -36.686 1.00 93.44 86 ILE A C 1
ATOM 654 O O . ILE A 1 86 ? 2.426 -27.128 -37.423 1.00 93.44 86 ILE A O 1
ATOM 658 N N . PRO A 1 87 ? 1.096 -28.917 -37.078 1.00 86.94 87 PRO A N 1
ATOM 659 C CA . PRO A 1 87 ? 1.290 -29.451 -38.418 1.00 86.94 87 PRO A CA 1
ATOM 660 C C . PRO A 1 87 ? 0.860 -28.401 -39.439 1.00 86.94 87 PRO A C 1
ATOM 662 O O . PRO A 1 87 ? -0.294 -27.976 -39.456 1.00 86.94 87 PRO A O 1
ATOM 665 N N . THR A 1 88 ? 1.798 -27.954 -40.272 1.00 79.06 88 THR A N 1
ATOM 666 C CA . THR A 1 88 ? 1.489 -27.075 -41.396 1.00 79.06 88 THR A CA 1
ATOM 667 C C . THR A 1 88 ? 0.676 -27.896 -42.381 1.00 79.06 88 THR A C 1
ATOM 669 O O . THR A 1 88 ? 1.212 -28.728 -43.111 1.00 79.06 88 THR A O 1
ATOM 672 N N . GLU A 1 89 ? -0.642 -27.715 -42.340 1.00 74.19 89 GLU A N 1
ATOM 673 C CA . GLU A 1 89 ? -1.564 -28.329 -43.283 1.00 74.19 89 GLU A CA 1
ATOM 674 C C . GLU A 1 89 ? -1.085 -27.991 -44.700 1.00 74.19 89 GLU A C 1
ATOM 676 O O . GLU A 1 89 ? -0.984 -26.823 -45.093 1.00 74.19 89 GLU A O 1
ATOM 681 N N . GLN A 1 90 ? -0.662 -29.023 -45.434 1.00 53.19 90 GLN A N 1
ATOM 682 C CA . GLN A 1 90 ? -0.133 -28.878 -46.782 1.00 53.19 90 GLN A CA 1
ATOM 683 C C . GLN A 1 90 ? -1.225 -28.254 -47.647 1.00 53.19 90 GLN A C 1
ATOM 685 O O . GLN A 1 90 ? -2.260 -28.872 -47.888 1.00 53.19 90 GLN A O 1
ATOM 690 N N . LYS A 1 91 ? -0.991 -27.018 -48.105 1.00 48.22 91 LYS A N 1
ATOM 691 C CA . LYS A 1 91 ? -1.868 -26.306 -49.039 1.00 48.22 91 LYS A CA 1
ATOM 692 C C . LYS A 1 91 ? -2.191 -27.203 -50.236 1.00 48.22 91 LYS A C 1
ATOM 694 O O . LYS A 1 91 ? -1.371 -27.367 -51.137 1.00 48.22 91 LYS A O 1
ATOM 699 N N . GLN A 1 92 ? -3.408 -27.734 -50.263 1.00 46.97 92 GLN A N 1
ATOM 700 C CA . GLN A 1 92 ? -3.998 -28.315 -51.458 1.00 46.97 92 GLN A CA 1
ATOM 701 C C . GLN A 1 92 ? -4.221 -27.181 -52.481 1.00 46.97 92 GLN A C 1
ATOM 703 O O . GLN A 1 92 ? -4.772 -26.137 -52.116 1.00 46.97 92 GLN A O 1
ATOM 708 N N . PRO A 1 93 ? -3.778 -27.328 -53.744 1.00 50.47 93 PRO A N 1
ATOM 709 C CA . PRO A 1 93 ? -3.874 -26.268 -54.740 1.00 50.47 93 PRO A CA 1
ATOM 710 C C . PRO A 1 93 ? -5.344 -26.048 -55.105 1.00 50.47 93 PRO A C 1
ATOM 712 O O . PRO A 1 93 ? -5.982 -26.905 -55.714 1.00 50.47 93 PRO A O 1
ATOM 715 N N . THR A 1 94 ? -5.894 -24.905 -54.702 1.00 41.69 94 THR A N 1
ATOM 716 C CA . THR A 1 94 ? -7.247 -24.483 -55.068 1.00 41.69 94 THR A CA 1
ATOM 717 C C . THR A 1 94 ? -7.190 -23.611 -56.313 1.00 41.69 94 THR A C 1
ATOM 719 O O . THR A 1 94 ? -6.471 -22.617 -56.383 1.00 41.69 94 THR A O 1
ATOM 722 N N . THR A 1 95 ? -7.946 -24.049 -57.311 1.00 43.47 95 THR A N 1
ATOM 723 C CA . THR A 1 95 ? -8.173 -23.421 -58.605 1.00 43.47 95 THR A CA 1
ATOM 724 C C . THR A 1 95 ? -8.755 -22.020 -58.451 1.00 43.47 95 THR A C 1
ATOM 726 O O . THR A 1 95 ? -9.714 -21.785 -57.717 1.00 43.47 95 THR A O 1
ATOM 729 N N . GLU A 1 96 ? -8.154 -21.103 -59.197 1.00 45.56 96 GLU A N 1
ATOM 730 C CA . GLU A 1 96 ? -8.471 -19.687 -59.298 1.00 45.56 96 GLU A CA 1
ATOM 731 C C . GLU A 1 96 ? -9.904 -19.494 -59.825 1.00 45.56 96 GLU A C 1
ATOM 733 O O . GLU A 1 96 ? -10.213 -19.803 -60.978 1.00 45.56 96 GLU A O 1
ATOM 738 N N . LYS A 1 97 ? -10.807 -19.006 -58.965 1.00 38.84 97 LYS A N 1
ATOM 739 C CA . LYS A 1 97 ? -12.137 -18.536 -59.360 1.00 38.84 97 LYS A CA 1
ATOM 740 C C . LYS A 1 97 ? -12.265 -17.063 -58.996 1.00 38.84 97 LYS A C 1
ATOM 742 O O . LYS A 1 97 ? -12.209 -16.682 -57.833 1.00 38.84 97 LYS A O 1
ATOM 747 N N . THR A 1 98 ? -12.404 -16.267 -60.047 1.00 44.41 98 THR A N 1
ATOM 748 C CA . THR A 1 98 ? -12.589 -14.818 -60.094 1.00 44.41 98 THR A CA 1
ATOM 749 C C . THR A 1 98 ? -13.710 -14.337 -59.166 1.00 44.41 98 THR A C 1
ATOM 751 O O . THR A 1 98 ? -14.842 -14.812 -59.281 1.00 44.41 98 THR A O 1
ATOM 754 N N . THR A 1 99 ? -13.423 -13.337 -58.324 1.00 35.97 99 THR A N 1
ATOM 755 C CA . THR A 1 99 ? -14.430 -12.639 -57.507 1.00 35.97 99 THR A CA 1
ATOM 756 C C . THR A 1 99 ? -14.382 -11.132 -57.754 1.00 35.97 99 THR A C 1
ATOM 758 O O . THR A 1 99 ? -13.320 -10.513 -57.770 1.00 35.97 99 THR A O 1
ATOM 761 N N . GLN A 1 100 ? -15.572 -10.573 -57.965 1.00 43.34 100 GLN A N 1
ATOM 762 C CA . GLN A 1 100 ? -15.912 -9.154 -58.077 1.00 43.34 100 GLN A CA 1
ATOM 763 C C . GLN A 1 100 ? -15.669 -8.376 -56.762 1.00 43.34 100 GLN A C 1
ATOM 765 O O . GLN A 1 100 ? -15.549 -8.993 -55.702 1.00 43.34 100 GLN A O 1
ATOM 770 N N . PRO A 1 101 ? -15.608 -7.028 -56.802 1.00 42.53 101 PRO A N 1
ATOM 771 C CA . PRO A 1 101 ? -15.237 -6.215 -55.646 1.00 42.53 101 PRO A CA 1
ATOM 772 C C . PRO A 1 101 ? -16.357 -6.147 -54.597 1.00 42.53 101 PRO A C 1
ATOM 774 O O . PRO A 1 101 ? -17.461 -5.683 -54.876 1.00 42.53 101 PRO A O 1
ATOM 777 N N . ILE A 1 102 ? -16.043 -6.571 -53.370 1.00 39.28 102 ILE A N 1
ATOM 778 C CA . ILE A 1 102 ? -16.890 -6.411 -52.181 1.00 39.28 102 ILE A CA 1
ATOM 779 C C . ILE A 1 102 ? -16.562 -5.063 -51.528 1.00 39.28 102 ILE A C 1
ATOM 781 O O . ILE A 1 102 ? -15.399 -4.740 -51.277 1.00 39.28 102 ILE A O 1
ATOM 785 N N . GLN A 1 103 ? -17.602 -4.268 -51.278 1.00 41.06 103 GLN A N 1
ATOM 786 C CA . GLN A 1 103 ? -17.529 -3.005 -50.549 1.00 41.06 103 GLN A CA 1
ATOM 787 C C . GLN A 1 103 ? -17.070 -3.243 -49.102 1.00 41.06 103 GLN A C 1
ATOM 789 O O . GLN A 1 103 ? -17.561 -4.138 -48.420 1.00 41.06 103 GLN A O 1
ATOM 794 N N . LYS A 1 104 ? -16.123 -2.421 -48.638 1.00 38.84 104 LYS A N 1
ATOM 795 C CA . LYS A 1 104 ? -15.673 -2.373 -47.243 1.00 38.84 104 LYS A CA 1
ATOM 796 C C . LYS A 1 104 ? -16.817 -1.885 -46.348 1.00 38.84 104 LYS A C 1
ATOM 798 O O . LYS A 1 104 ? -17.095 -0.689 -46.333 1.00 38.84 104 LYS A O 1
ATOM 803 N N . GLU A 1 105 ? -17.414 -2.774 -45.562 1.00 38.69 105 GLU A N 1
ATOM 804 C CA . GLU A 1 105 ? -18.092 -2.365 -44.330 1.00 38.69 105 GLU A CA 1
ATOM 805 C C . GLU A 1 105 ? -17.039 -2.104 -43.247 1.00 38.69 105 GLU A C 1
ATOM 807 O O . GLU A 1 105 ? -16.169 -2.931 -42.971 1.00 38.69 105 GLU A O 1
ATOM 812 N N . GLN A 1 106 ? -17.088 -0.899 -42.680 1.00 37.00 106 GLN A N 1
ATOM 813 C CA . GLN A 1 106 ? -16.268 -0.495 -41.543 1.00 37.00 106 GLN A CA 1
ATOM 814 C C . GLN A 1 106 ? -16.659 -1.301 -40.293 1.00 37.00 106 GLN A C 1
ATOM 816 O O . GLN A 1 106 ? -17.853 -1.503 -40.056 1.00 37.00 106 GLN A O 1
ATOM 821 N N . PRO A 1 107 ? -15.695 -1.698 -39.442 1.00 39.12 107 PRO A N 1
ATOM 822 C CA . PRO A 1 107 ? -16.008 -2.267 -38.141 1.00 39.12 107 PRO A CA 1
ATOM 823 C C . PRO A 1 107 ? -16.742 -1.216 -37.307 1.00 39.12 107 PRO A C 1
ATOM 825 O O . PRO A 1 107 ? -16.231 -0.118 -37.083 1.00 39.12 107 PRO A O 1
ATOM 828 N N . LYS A 1 108 ? -17.949 -1.556 -36.853 1.00 33.91 108 LYS A N 1
ATOM 829 C CA . LYS A 1 108 ? -18.711 -0.756 -35.897 1.00 33.91 108 LYS A CA 1
ATOM 830 C C . LYS A 1 108 ? -17.915 -0.702 -34.592 1.00 33.91 108 LYS A C 1
ATOM 832 O O . LYS A 1 108 ? -17.819 -1.697 -33.878 1.00 33.91 108 LYS A O 1
ATOM 837 N N . THR A 1 109 ? -17.327 0.452 -34.305 1.00 32.66 109 THR A N 1
ATOM 838 C CA . THR A 1 109 ? -16.699 0.776 -33.026 1.00 32.66 109 THR A CA 1
ATOM 839 C C . THR A 1 109 ? -17.765 0.663 -31.939 1.00 32.66 109 THR A C 1
ATOM 841 O O . THR A 1 109 ? -18.664 1.499 -31.849 1.00 32.66 109 THR A O 1
ATOM 844 N N . VAL A 1 110 ? -17.708 -0.398 -31.136 1.00 33.50 110 VAL A N 1
ATOM 845 C CA . VAL A 1 110 ? -18.498 -0.486 -29.907 1.00 33.50 110 VAL A CA 1
ATOM 846 C C . VAL A 1 110 ? -17.828 0.460 -28.916 1.00 33.50 110 VAL A C 1
ATOM 848 O O . VAL A 1 110 ? -16.745 0.171 -28.414 1.00 33.50 110 VAL A O 1
ATOM 851 N N . GLN A 1 111 ? -18.424 1.636 -28.710 1.00 30.36 111 GLN A N 1
ATOM 852 C CA . GLN A 1 111 ? -18.006 2.543 -27.644 1.00 30.36 111 GLN A CA 1
ATOM 853 C C . GLN A 1 111 ? -18.141 1.818 -26.296 1.00 30.36 111 GLN A C 1
ATOM 855 O O . GLN A 1 111 ? -19.196 1.229 -26.045 1.00 30.36 111 GLN A O 1
ATOM 860 N N . PRO A 1 112 ? -17.125 1.877 -25.418 1.00 36.75 112 PRO A N 1
ATOM 861 C CA . PRO A 1 112 ? -17.284 1.454 -24.037 1.00 36.75 112 PRO A CA 1
ATOM 862 C C . PRO A 1 112 ? -18.383 2.314 -23.412 1.00 36.75 112 PRO A C 1
ATOM 864 O O . PRO A 1 112 ? -18.258 3.537 -23.342 1.00 36.75 112 PRO A O 1
ATOM 867 N N . THR A 1 113 ? -19.485 1.698 -22.997 1.00 36.19 113 THR A N 1
ATOM 868 C CA . THR A 1 113 ? -20.488 2.380 -22.182 1.00 36.19 113 THR A CA 1
ATOM 869 C C . THR A 1 113 ? -19.857 2.653 -20.826 1.00 36.19 113 THR A C 1
ATOM 871 O O . THR A 1 113 ? -19.658 1.726 -20.044 1.00 36.19 113 THR A O 1
ATOM 874 N N . THR A 1 114 ? -19.503 3.910 -20.565 1.00 38.09 114 THR A N 1
ATOM 875 C CA . THR A 1 114 ? -19.076 4.359 -19.240 1.00 38.09 114 THR A CA 1
ATOM 876 C C . THR A 1 114 ? -20.179 3.997 -18.240 1.00 38.09 114 THR A C 1
ATOM 878 O O . THR A 1 114 ? -21.331 4.386 -18.469 1.00 38.09 114 THR A O 1
ATOM 881 N N . PRO A 1 115 ? -19.884 3.237 -17.170 1.00 47.53 115 PRO A N 1
ATOM 882 C CA . PRO A 1 115 ? -20.859 2.971 -16.125 1.00 47.53 115 PRO A CA 1
ATOM 883 C C . PRO A 1 115 ? -21.416 4.296 -15.586 1.00 47.53 115 PRO A C 1
ATOM 885 O O . PRO A 1 115 ? -20.671 5.279 -15.508 1.00 47.53 115 PRO A O 1
ATOM 888 N N . PRO A 1 116 ? -22.713 4.367 -15.239 1.00 55.69 116 PRO A N 1
ATOM 889 C CA . PRO A 1 116 ? -23.276 5.566 -14.636 1.00 55.69 116 PRO A CA 1
ATOM 890 C C . PRO A 1 116 ? -22.470 5.934 -13.388 1.00 55.69 116 PRO A C 1
ATOM 892 O O . PRO A 1 116 ? -22.159 5.066 -12.573 1.00 55.69 116 PRO A O 1
ATOM 895 N N . ALA A 1 117 ? -22.122 7.218 -13.264 1.00 55.72 117 ALA A N 1
ATOM 896 C CA . ALA A 1 117 ? -21.384 7.740 -12.122 1.00 55.72 117 ALA A CA 1
ATOM 897 C C . ALA A 1 117 ? -22.101 7.337 -10.827 1.00 55.72 117 ALA A C 1
ATOM 899 O O . ALA A 1 117 ? -23.232 7.762 -10.579 1.00 55.72 117 ALA A O 1
ATOM 900 N N . GLN A 1 118 ? -21.461 6.485 -10.029 1.00 59.69 118 GLN A N 1
ATOM 901 C CA . GLN A 1 118 ? -22.014 6.063 -8.753 1.00 59.69 118 GLN A CA 1
ATOM 902 C C . GLN A 1 118 ? -21.943 7.238 -7.778 1.00 59.69 118 GLN A C 1
ATOM 904 O O . GLN A 1 118 ? -20.886 7.832 -7.558 1.00 59.69 118 GLN A O 1
ATOM 909 N N . THR A 1 119 ? -23.087 7.607 -7.211 1.00 68.25 119 THR A N 1
ATOM 910 C CA . THR A 1 119 ? -23.147 8.580 -6.124 1.00 68.25 119 THR A CA 1
ATOM 911 C C . THR A 1 119 ? -22.681 7.893 -4.850 1.00 68.25 119 THR A C 1
ATOM 913 O O . THR A 1 119 ? -23.425 7.097 -4.277 1.00 68.25 119 THR A O 1
ATOM 916 N N . ILE A 1 120 ? -21.455 8.191 -4.422 1.00 63.28 120 ILE A N 1
ATOM 917 C CA . ILE A 1 120 ? -20.938 7.753 -3.123 1.00 63.28 120 ILE A CA 1
ATOM 918 C C . ILE A 1 120 ? -21.869 8.331 -2.048 1.00 63.28 120 ILE A C 1
ATOM 920 O O . ILE A 1 120 ? -22.112 9.546 -2.065 1.00 63.28 120 ILE A O 1
ATOM 924 N N . PRO A 1 121 ? -22.441 7.506 -1.151 1.00 67.06 121 PRO A N 1
ATOM 925 C CA . PRO A 1 121 ? -23.256 8.024 -0.067 1.00 67.06 121 PRO A CA 1
ATOM 926 C C . PRO A 1 121 ? -22.415 9.016 0.750 1.00 67.06 121 PRO A C 1
ATOM 928 O O . PRO A 1 121 ? -21.272 8.701 1.093 1.00 67.06 121 PRO A O 1
ATOM 931 N N . PRO A 1 122 ? -22.939 10.224 1.029 1.00 68.44 122 PRO A N 1
ATOM 932 C CA . PRO A 1 122 ? -22.192 11.237 1.759 1.00 68.44 122 PRO A CA 1
ATOM 933 C C . PRO A 1 122 ? -21.756 10.676 3.111 1.00 68.44 122 PRO A C 1
ATOM 935 O O . PRO A 1 122 ? -22.527 9.963 3.760 1.00 68.44 122 PRO A O 1
ATOM 938 N N . VAL A 1 123 ? -20.529 11.004 3.523 1.00 63.75 123 VAL A N 1
ATOM 939 C CA . VAL A 1 123 ? -20.017 10.608 4.835 1.00 63.75 123 VAL A CA 1
ATOM 940 C C . VAL A 1 123 ? -20.993 11.082 5.898 1.00 63.75 123 VAL A C 1
ATOM 942 O O . VAL A 1 123 ? -21.396 12.250 5.902 1.00 63.75 123 VAL A O 1
ATOM 945 N N . GLN A 1 124 ? -21.427 10.167 6.767 1.00 60.22 124 GLN A N 1
ATOM 946 C CA . GLN A 1 124 ? -22.354 10.502 7.841 1.00 60.22 124 GLN A CA 1
ATOM 947 C C . GLN A 1 124 ? -21.659 11.469 8.804 1.00 60.22 124 GLN A C 1
ATOM 949 O O . GLN A 1 124 ? -20.927 11.075 9.706 1.00 60.22 124 GLN A O 1
ATOM 954 N N . THR A 1 125 ? -21.880 12.769 8.617 1.00 53.66 125 THR A N 1
ATOM 955 C CA . THR A 1 125 ? -21.392 13.790 9.541 1.00 53.66 125 THR A CA 1
ATOM 956 C C . THR A 1 125 ? -22.168 13.672 10.847 1.00 53.66 125 THR A C 1
ATOM 958 O O . THR A 1 125 ? -23.302 14.144 10.954 1.00 53.66 125 THR A O 1
ATOM 961 N N . THR A 1 126 ? -21.574 13.024 11.847 1.00 53.97 126 THR A N 1
ATOM 962 C CA . THR A 1 126 ? -22.095 13.015 13.216 1.00 53.97 126 THR A CA 1
ATOM 963 C C . THR A 1 126 ? -22.135 14.439 13.770 1.00 53.97 126 THR A C 1
ATOM 965 O O . THR A 1 126 ? -21.196 15.214 13.581 1.00 53.97 126 THR A O 1
ATOM 968 N N . THR A 1 127 ? -23.210 14.791 14.475 1.00 54.31 127 THR A N 1
ATOM 969 C CA . THR A 1 127 ? -23.421 16.120 15.065 1.00 54.31 127 THR A CA 1
ATOM 970 C C . THR A 1 127 ? -22.237 16.543 15.963 1.00 54.31 127 THR A C 1
ATOM 972 O O . THR A 1 127 ? -21.885 15.810 16.890 1.00 54.31 127 THR A O 1
ATOM 975 N N . PRO A 1 128 ? -21.624 17.723 15.749 1.00 46.72 128 PRO A N 1
ATOM 976 C CA . PRO A 1 128 ? -20.348 18.100 16.360 1.00 46.72 128 PRO A CA 1
ATOM 977 C C . PRO A 1 128 ? -20.525 18.660 17.778 1.00 46.72 128 PRO A C 1
ATOM 979 O O . PRO A 1 128 ? -20.473 19.872 17.982 1.00 46.72 128 PRO A O 1
ATOM 982 N N . SER A 1 129 ? -20.744 17.809 18.786 1.00 50.94 129 SER A N 1
ATOM 983 C CA . SER A 1 129 ? -20.863 18.326 20.163 1.00 50.94 129 SER A CA 1
ATOM 984 C C . SER A 1 129 ? -20.352 17.438 21.297 1.00 50.94 129 SER A C 1
ATOM 986 O O . SER A 1 129 ? -20.418 17.852 22.451 1.00 50.94 129 SER A O 1
ATOM 988 N N . GLN A 1 130 ? -19.795 16.256 21.034 1.00 66.56 130 GLN A N 1
ATOM 989 C CA . GLN A 1 130 ? -19.295 15.408 22.118 1.00 66.56 130 GLN A CA 1
ATOM 990 C C . GLN A 1 130 ? -17.846 15.009 21.871 1.00 66.56 130 GLN A C 1
ATOM 992 O O . GLN A 1 130 ? -17.550 14.225 20.976 1.00 66.56 130 GLN A O 1
ATOM 997 N N . THR A 1 131 ? -16.941 15.555 22.690 1.00 76.25 131 THR A N 1
ATOM 998 C CA . THR A 1 131 ? -15.588 15.014 22.844 1.00 76.25 131 THR A CA 1
ATOM 999 C C . THR A 1 131 ? -15.718 13.553 23.243 1.00 76.25 131 THR A C 1
ATOM 1001 O O . THR A 1 131 ? -16.274 13.244 24.300 1.00 76.25 131 THR A O 1
ATOM 1004 N N . LYS A 1 132 ? -15.216 12.652 22.401 1.00 81.06 132 LYS A N 1
ATOM 1005 C CA . LYS A 1 132 ? -15.280 11.223 22.674 1.00 81.06 132 LYS A CA 1
ATOM 1006 C C . LYS A 1 132 ? -14.113 10.844 23.579 1.00 81.06 132 LYS A C 1
ATOM 1008 O O . LYS A 1 132 ? -12.948 11.089 23.250 1.00 81.06 132 LYS A O 1
ATOM 1013 N N . GLN A 1 133 ? -14.423 10.273 24.742 1.00 83.19 133 GLN A N 1
ATOM 1014 C CA . GLN A 1 133 ? -13.397 9.667 25.586 1.00 83.19 133 GLN A CA 1
ATOM 1015 C C . GLN A 1 133 ? -12.914 8.369 24.935 1.00 83.19 133 GLN A C 1
ATOM 1017 O O . GLN A 1 133 ? -13.709 7.552 24.461 1.00 83.19 133 GLN A O 1
ATOM 1022 N N . LEU A 1 134 ? -11.595 8.209 24.896 1.00 82.25 134 LEU A N 1
ATOM 1023 C CA . LEU A 1 134 ? -10.955 6.990 24.427 1.00 82.25 134 LEU A CA 1
ATOM 1024 C C . LEU A 1 134 ? -11.209 5.868 25.437 1.00 82.25 134 LEU A C 1
ATOM 1026 O O . LEU A 1 134 ? -11.142 6.102 26.647 1.00 82.25 134 LEU A O 1
ATOM 1030 N N . ALA A 1 135 ? -11.482 4.656 24.954 1.00 81.19 135 ALA A N 1
ATOM 1031 C CA . ALA A 1 135 ? -11.630 3.517 25.846 1.00 81.19 135 ALA A CA 1
ATOM 1032 C C . ALA A 1 135 ? -10.285 3.209 26.509 1.00 81.19 135 ALA A C 1
ATOM 1034 O O . ALA A 1 135 ? -9.245 3.145 25.847 1.00 81.19 135 ALA A O 1
ATOM 1035 N N . GLN A 1 136 ? -10.315 3.052 27.828 1.00 82.25 136 GLN A N 1
ATOM 1036 C CA . GLN A 1 136 ? -9.118 2.871 28.630 1.00 82.25 136 GLN A CA 1
ATOM 1037 C C . GLN A 1 136 ? -8.734 1.393 28.654 1.00 82.25 136 GLN A C 1
ATOM 1039 O O . GLN A 1 136 ? -9.513 0.564 29.124 1.00 82.25 136 GLN A O 1
ATOM 1044 N N . ALA A 1 137 ? -7.549 1.062 28.141 1.00 81.31 137 ALA A N 1
ATOM 1045 C CA . ALA A 1 137 ? -7.007 -0.282 28.304 1.00 81.31 137 ALA A CA 1
ATOM 1046 C C . ALA A 1 137 ? -6.686 -0.538 29.785 1.00 81.31 137 ALA A C 1
ATOM 1048 O O . ALA A 1 137 ? -6.144 0.333 30.474 1.00 81.31 137 ALA A O 1
ATOM 1049 N N . ILE A 1 138 ? -7.024 -1.729 30.276 1.00 84.75 138 ILE A N 1
ATOM 1050 C CA . ILE A 1 138 ? -6.746 -2.134 31.657 1.00 84.75 138 ILE A CA 1
ATOM 1051 C C . ILE A 1 138 ? -5.423 -2.904 31.660 1.00 84.75 138 ILE A C 1
ATOM 1053 O O . ILE A 1 138 ? -5.230 -3.817 30.861 1.00 84.75 138 ILE A O 1
ATOM 1057 N N . ILE A 1 139 ? -4.502 -2.530 32.549 1.00 86.50 139 ILE A N 1
ATOM 1058 C CA . ILE A 1 139 ? -3.207 -3.204 32.706 1.00 86.50 139 ILE A CA 1
ATOM 1059 C C . ILE A 1 139 ? -3.338 -4.265 33.802 1.00 86.50 139 ILE A C 1
ATOM 1061 O O . ILE A 1 139 ? -3.707 -3.959 34.936 1.00 86.50 139 ILE A O 1
ATOM 1065 N N . GLY A 1 140 ? -3.058 -5.511 33.440 1.00 88.00 140 GLY A N 1
ATOM 1066 C CA . GLY A 1 140 ? -3.128 -6.694 34.286 1.00 88.00 140 GLY A CA 1
ATOM 1067 C C . GLY A 1 140 ? -1.784 -7.136 34.859 1.00 88.00 140 GLY A C 1
ATOM 1068 O O . GLY A 1 140 ? -0.859 -6.350 35.056 1.00 88.00 140 GLY A O 1
ATOM 1069 N N . SER A 1 141 ? -1.696 -8.430 35.164 1.00 89.75 141 SER A N 1
ATOM 1070 C CA . SER A 1 141 ? -0.491 -9.066 35.699 1.00 89.75 141 SER A CA 1
ATOM 1071 C C . SER A 1 141 ? 0.604 -9.234 34.644 1.00 89.75 141 SER A C 1
ATOM 1073 O O . SER A 1 141 ? 0.356 -9.146 33.444 1.00 89.75 141 SER A O 1
ATOM 1075 N N . ALA A 1 142 ? 1.822 -9.540 35.094 1.00 91.31 142 ALA A N 1
ATOM 1076 C CA . ALA A 1 142 ? 2.890 -9.965 34.198 1.00 91.31 142 ALA A CA 1
ATOM 1077 C C . ALA A 1 142 ? 2.512 -11.262 33.458 1.00 91.31 142 ALA A C 1
ATOM 1079 O O . ALA A 1 142 ? 1.837 -12.131 34.012 1.00 91.31 142 ALA A O 1
ATOM 1080 N N . CYS A 1 143 ? 2.988 -11.401 32.227 1.00 89.31 143 CYS A N 1
ATOM 1081 C CA . CYS A 1 143 ? 2.761 -12.560 31.369 1.00 89.31 143 CYS A CA 1
ATOM 1082 C C . CYS A 1 143 ? 4.002 -12.849 30.519 1.00 89.31 143 CYS A C 1
ATOM 1084 O O . CYS A 1 143 ? 4.876 -12.000 30.340 1.00 89.31 143 CYS A O 1
ATOM 1086 N N . GLN A 1 144 ? 4.096 -14.063 29.988 1.00 87.88 144 GLN A N 1
ATOM 1087 C CA . GLN A 1 144 ? 5.110 -14.442 29.004 1.00 87.88 144 GLN A CA 1
ATOM 1088 C C . GLN A 1 144 ? 4.497 -14.484 27.601 1.00 87.88 144 GLN A C 1
ATOM 1090 O O . GLN A 1 144 ? 3.308 -14.762 27.446 1.00 87.88 144 GLN A O 1
ATOM 1095 N N . LYS A 1 145 ? 5.311 -14.243 26.563 1.00 77.31 145 LYS A N 1
ATOM 1096 C CA . LYS A 1 145 ? 4.871 -14.331 25.158 1.00 77.31 145 LYS A CA 1
ATOM 1097 C C . LYS A 1 145 ? 4.212 -15.700 24.913 1.00 77.31 145 LYS A C 1
ATOM 1099 O O . LYS A 1 145 ? 4.829 -16.730 25.177 1.00 77.31 145 LYS A O 1
ATOM 1104 N N . GLY A 1 146 ? 2.967 -15.700 24.434 1.00 73.31 146 GLY A N 1
ATOM 1105 C CA . GLY A 1 146 ? 2.173 -16.911 24.183 1.00 73.31 146 GLY A CA 1
ATOM 1106 C C . GLY A 1 146 ? 1.370 -17.449 25.377 1.00 73.31 146 GLY A C 1
ATOM 1107 O O . GLY A 1 146 ? 0.655 -18.434 25.215 1.00 73.31 146 GLY A O 1
ATOM 1108 N N . GLN A 1 147 ? 1.451 -16.832 26.561 1.00 83.31 147 GLN A N 1
ATOM 1109 C CA . GLN A 1 147 ? 0.518 -17.129 27.652 1.00 83.31 147 GLN A CA 1
ATOM 1110 C C . GLN A 1 147 ? -0.830 -16.448 27.410 1.00 83.31 147 GLN A C 1
ATOM 1112 O O . GLN A 1 147 ? -0.884 -15.321 26.920 1.00 83.31 147 GLN A O 1
ATOM 1117 N N . THR A 1 148 ? -1.911 -17.138 27.782 1.00 78.94 148 THR A N 1
ATOM 1118 C CA . THR A 1 148 ? -3.245 -16.535 27.797 1.00 78.94 148 THR A CA 1
ATOM 1119 C C . THR A 1 148 ? -3.332 -15.498 28.912 1.00 78.94 148 THR A C 1
ATOM 1121 O O . THR A 1 148 ? -2.903 -15.749 30.040 1.00 78.94 148 THR A O 1
ATOM 1124 N N . CYS A 1 149 ? -3.875 -14.336 28.567 1.00 86.69 149 CYS A N 1
ATOM 1125 C CA . CYS A 1 149 ? -4.204 -13.266 29.494 1.00 86.69 149 CYS A CA 1
ATOM 1126 C C . CYS A 1 149 ? -5.709 -13.200 29.765 1.00 86.69 149 CYS A C 1
ATOM 1128 O O . CYS A 1 149 ? -6.149 -12.180 30.245 1.00 86.69 149 CYS A O 1
ATOM 1130 N N . ASP A 1 150 ? -6.494 -14.231 29.453 1.00 85.56 150 ASP A N 1
ATOM 1131 C CA . ASP A 1 150 ? -7.962 -14.184 29.539 1.00 85.56 150 ASP A CA 1
ATOM 1132 C C . ASP A 1 150 ? -8.473 -13.764 30.939 1.00 85.56 150 ASP A C 1
ATOM 1134 O O . ASP A 1 150 ? -8.280 -14.490 31.923 1.00 85.56 150 ASP A O 1
ATOM 1138 N N . ASP A 1 151 ? -9.120 -12.595 31.042 1.00 86.44 151 ASP A N 1
ATOM 1139 C CA . ASP A 1 151 ? -9.769 -12.117 32.274 1.00 86.44 151 ASP A CA 1
ATOM 1140 C C . ASP A 1 151 ? -11.208 -12.641 32.434 1.00 86.44 151 ASP A C 1
ATOM 1142 O O . ASP A 1 151 ? -11.877 -12.357 33.433 1.00 86.44 151 ASP A O 1
ATOM 1146 N N . ASN A 1 152 ? -11.660 -13.485 31.501 1.00 88.38 152 ASN A N 1
ATOM 1147 C CA . ASN A 1 152 ? -13.011 -14.018 31.348 1.00 88.38 152 ASN A CA 1
ATOM 1148 C C . ASN A 1 152 ? -14.081 -12.949 31.072 1.00 88.38 152 ASN A C 1
ATOM 1150 O O . ASN A 1 152 ? -15.279 -13.234 31.203 1.00 88.38 152 ASN A O 1
ATOM 1154 N N . ASN A 1 153 ? -13.701 -11.727 30.696 1.00 85.25 153 ASN A N 1
ATOM 1155 C CA . ASN A 1 153 ? -14.640 -10.702 30.275 1.00 85.25 153 ASN A CA 1
ATOM 1156 C C . ASN A 1 153 ? -14.818 -10.757 28.748 1.00 85.25 153 ASN A C 1
ATOM 1158 O O . ASN A 1 153 ? -13.959 -10.331 27.982 1.00 85.25 153 ASN A O 1
ATOM 1162 N N . PRO A 1 154 ? -15.985 -11.194 28.243 1.00 84.88 154 PRO A N 1
ATOM 1163 C CA . PRO A 1 154 ? -16.198 -11.319 26.801 1.00 84.88 154 PRO A CA 1
ATOM 1164 C C . PRO A 1 154 ? -16.200 -9.970 26.060 1.00 84.88 154 PRO A C 1
ATOM 1166 O O . PRO A 1 154 ? -16.202 -9.955 24.825 1.00 84.88 154 PRO A O 1
ATOM 1169 N N . ASN A 1 155 ? -16.231 -8.847 26.787 1.00 85.62 155 ASN A N 1
ATOM 1170 C CA . ASN A 1 155 ? -16.192 -7.495 26.230 1.00 85.62 155 ASN A CA 1
ATOM 1171 C C . ASN A 1 155 ? -14.774 -6.929 26.119 1.00 85.62 155 ASN A C 1
ATOM 1173 O O . ASN A 1 155 ? -14.620 -5.812 25.618 1.00 85.62 155 ASN A O 1
ATOM 1177 N N . THR A 1 156 ? -13.758 -7.660 26.573 1.00 84.88 156 THR A N 1
ATOM 1178 C CA . THR A 1 156 ? -12.357 -7.300 26.388 1.00 84.88 156 THR A CA 1
ATOM 1179 C C . THR A 1 156 ? -11.671 -8.242 25.411 1.00 84.88 156 THR A C 1
ATOM 1181 O O . THR A 1 156 ? -12.189 -9.294 25.023 1.00 84.88 156 THR A O 1
ATOM 1184 N N . ILE A 1 157 ? -10.541 -7.773 24.902 1.00 82.69 157 ILE A N 1
ATOM 1185 C CA . ILE A 1 157 ? -9.561 -8.566 24.181 1.00 82.69 157 ILE A CA 1
ATOM 1186 C C . ILE A 1 157 ? -8.297 -8.542 24.998 1.00 82.69 157 ILE A C 1
ATOM 1188 O O . ILE A 1 157 ? -7.756 -7.473 25.289 1.00 82.69 157 ILE A O 1
ATOM 1192 N N . ASP A 1 158 ? -7.845 -9.736 25.335 1.00 86.38 158 ASP A N 1
ATOM 1193 C CA . ASP A 1 158 ? -6.846 -9.916 26.362 1.00 86.38 158 ASP A CA 1
ATOM 1194 C C . ASP A 1 158 ? -5.581 -10.434 25.706 1.00 86.38 158 ASP A C 1
ATOM 1196 O O . ASP A 1 158 ? -5.565 -11.482 25.058 1.00 86.38 158 ASP A O 1
ATOM 1200 N N . THR A 1 159 ? -4.504 -9.673 25.840 1.00 84.62 159 THR A N 1
ATOM 1201 C CA . THR A 1 159 ? -3.249 -9.985 25.162 1.00 84.62 159 THR A CA 1
ATOM 1202 C C . THR A 1 159 ? -2.059 -9.734 26.065 1.00 84.62 159 THR A C 1
ATOM 1204 O O . THR A 1 159 ? -2.070 -8.846 26.919 1.00 84.62 159 THR A O 1
ATOM 1207 N N . CYS A 1 160 ? -1.008 -10.521 25.864 1.00 83.50 160 CYS A N 1
ATOM 1208 C CA . CYS A 1 160 ? 0.261 -10.315 26.534 1.00 83.50 160 CYS A CA 1
ATOM 1209 C C . CYS A 1 160 ? 1.124 -9.352 25.713 1.00 83.50 160 CYS A C 1
ATOM 1211 O O . CYS A 1 160 ? 1.800 -9.764 24.768 1.00 83.50 160 CYS A O 1
ATOM 1213 N N . TYR A 1 161 ? 1.130 -8.072 26.081 1.00 81.75 161 TYR A N 1
ATOM 1214 C CA . TYR A 1 161 ? 1.920 -7.042 25.411 1.00 81.75 161 TYR A CA 1
ATOM 1215 C C . TYR A 1 161 ? 3.092 -6.601 26.287 1.00 81.75 161 TYR A C 1
ATOM 1217 O O . TYR A 1 161 ? 2.907 -6.223 27.441 1.00 81.75 161 TYR A O 1
ATOM 1225 N N . ALA A 1 162 ? 4.315 -6.658 25.748 1.00 82.25 162 ALA A N 1
ATOM 1226 C CA . ALA A 1 162 ? 5.537 -6.303 26.479 1.00 82.25 162 ALA A CA 1
ATOM 1227 C C . ALA A 1 162 ? 5.620 -6.955 27.882 1.00 82.25 162 ALA A C 1
ATOM 1229 O O . ALA A 1 162 ? 5.944 -6.301 28.870 1.00 82.25 162 ALA A O 1
ATOM 1230 N N . GLN A 1 163 ? 5.302 -8.255 27.959 1.00 86.75 163 GLN A N 1
ATOM 1231 C CA . GLN A 1 163 ? 5.272 -9.056 29.195 1.00 86.75 163 GLN A CA 1
ATOM 1232 C C . GLN A 1 163 ? 4.236 -8.617 30.242 1.00 86.75 163 GLN A C 1
ATOM 1234 O O . GLN A 1 163 ? 4.340 -8.988 31.411 1.00 86.75 163 GLN A O 1
ATOM 1239 N N . THR A 1 164 ? 3.221 -7.854 29.840 1.00 87.00 164 THR A N 1
ATOM 1240 C CA . THR A 1 164 ? 2.113 -7.451 30.709 1.00 87.00 164 THR A CA 1
ATOM 1241 C C . THR A 1 164 ? 0.783 -7.780 30.043 1.00 87.00 164 THR A C 1
ATOM 1243 O O . THR A 1 164 ? 0.615 -7.547 28.846 1.00 87.00 164 THR A O 1
ATOM 1246 N N . CYS A 1 165 ? -0.163 -8.342 30.794 1.00 88.44 165 CYS A N 1
ATOM 1247 C CA . CYS A 1 165 ? -1.515 -8.542 30.294 1.00 88.44 165 CYS A CA 1
ATOM 1248 C C . CYS A 1 165 ? -2.178 -7.183 30.099 1.00 88.44 165 CYS A C 1
ATOM 1250 O O . CYS A 1 165 ? -2.142 -6.332 30.986 1.00 88.44 165 CYS A O 1
ATOM 1252 N N . VAL A 1 166 ? -2.769 -6.976 28.932 1.00 86.81 166 VAL A N 1
ATOM 1253 C CA . VAL A 1 166 ? -3.519 -5.771 28.601 1.00 86.81 166 VAL A CA 1
ATOM 1254 C C . VAL A 1 166 ? -4.889 -6.196 28.099 1.00 86.81 166 VAL A C 1
ATOM 1256 O O . VAL A 1 166 ? -4.982 -7.035 27.203 1.00 86.81 166 VAL A O 1
ATOM 1259 N N . TYR A 1 167 ? -5.928 -5.603 28.681 1.00 87.50 167 TYR A N 1
ATOM 1260 C CA . TYR A 1 167 ? -7.325 -5.881 28.366 1.00 87.50 167 TYR A CA 1
ATOM 1261 C C . TYR A 1 167 ? -7.914 -4.685 27.620 1.00 87.50 167 TYR A C 1
ATOM 1263 O O . TYR A 1 167 ? -8.022 -3.578 28.162 1.00 87.50 167 TYR A O 1
ATOM 1271 N N . PHE A 1 168 ? -8.267 -4.895 26.357 1.00 83.06 168 PHE A N 1
ATOM 1272 C CA . PHE A 1 168 ? -8.790 -3.868 25.463 1.00 83.06 168 PHE A CA 1
ATOM 1273 C C . PHE A 1 168 ? -10.307 -3.964 25.380 1.00 83.06 168 PHE A C 1
ATOM 1275 O O . PHE A 1 168 ? -10.806 -4.983 24.912 1.00 83.06 168 PHE A O 1
ATOM 1282 N N . PRO A 1 169 ? -11.069 -2.925 25.750 1.00 82.75 169 PRO A N 1
ATOM 1283 C CA . PRO A 1 169 ? -12.501 -2.912 25.490 1.00 82.75 169 PRO A CA 1
ATOM 1284 C C . PRO A 1 169 ? -12.777 -3.065 23.988 1.00 82.75 169 PRO A C 1
ATOM 1286 O O . PRO A 1 169 ? -12.232 -2.307 23.179 1.00 82.75 169 PRO A O 1
ATOM 1289 N N . LYS A 1 170 ? -13.655 -4.001 23.608 1.00 81.31 170 LYS A N 1
ATOM 1290 C CA . LYS A 1 170 ? -14.128 -4.177 22.225 1.00 81.31 170 LYS A CA 1
ATOM 1291 C C . LYS A 1 170 ? -14.902 -2.933 21.786 1.00 81.31 170 LYS A C 1
ATOM 1293 O O . LYS A 1 170 ? -16.097 -2.808 22.033 1.00 81.31 170 LYS A O 1
ATOM 1298 N N . THR A 1 171 ? -14.202 -1.975 21.186 1.00 81.88 171 THR A N 1
ATOM 1299 C CA . THR A 1 171 ? -14.712 -0.619 20.924 1.00 81.88 171 THR A CA 1
ATOM 1300 C C . THR A 1 171 ? -14.514 -0.214 19.470 1.00 81.88 171 THR A C 1
ATOM 1302 O O . THR A 1 171 ? -13.932 0.825 19.161 1.00 81.88 171 THR A O 1
ATOM 1305 N N . CYS A 1 172 ? -15.029 -1.052 18.571 1.00 91.00 172 CYS A N 1
ATOM 1306 C CA . CYS A 1 172 ? -15.086 -0.758 17.144 1.00 91.00 172 CYS A CA 1
ATOM 1307 C C . CYS A 1 172 ? -16.403 -0.068 16.815 1.00 91.00 172 CYS A C 1
ATOM 1309 O O . CYS A 1 172 ? -17.476 -0.662 16.911 1.00 91.00 172 CYS A O 1
ATOM 1311 N N . GLU A 1 173 ? -16.318 1.202 16.448 1.00 93.38 173 GLU A N 1
ATOM 1312 C CA . GLU A 1 173 ? -17.453 1.986 15.977 1.00 93.38 173 GLU A CA 1
ATOM 1313 C C . GLU A 1 173 ? -17.418 2.049 14.456 1.00 93.38 173 GLU A C 1
ATOM 1315 O O . GLU A 1 173 ? -16.385 2.348 13.874 1.00 93.38 173 GLU A O 1
ATOM 1320 N N . HIS A 1 174 ? -18.542 1.796 13.800 1.00 94.75 174 HIS A N 1
ATOM 1321 C CA . HIS A 1 174 ? -18.639 1.977 12.358 1.00 94.75 174 HIS A CA 1
ATOM 1322 C C . HIS A 1 174 ? -18.595 3.469 11.988 1.00 94.75 174 HIS A C 1
ATOM 1324 O O . HIS A 1 174 ? -19.366 4.258 12.533 1.00 94.75 174 HIS A O 1
ATOM 1330 N N . LEU A 1 175 ? -17.720 3.837 11.051 1.00 94.69 175 LEU A N 1
ATOM 1331 C CA . LEU A 1 175 ? -17.566 5.200 10.539 1.00 94.69 175 LEU A CA 1
ATOM 1332 C C . LEU A 1 175 ? -18.270 5.401 9.192 1.00 94.69 175 LEU A C 1
ATOM 1334 O O . LEU A 1 175 ? -18.996 6.377 9.026 1.00 94.69 175 LEU A O 1
ATOM 1338 N N . GLN A 1 176 ? -18.039 4.506 8.229 1.00 95.81 176 GLN A N 1
ATOM 1339 C CA . GLN A 1 176 ? -18.477 4.666 6.838 1.00 95.81 176 GLN A CA 1
ATOM 1340 C C . GLN A 1 176 ? -18.606 3.300 6.158 1.00 95.81 176 GLN A C 1
ATOM 1342 O O . GLN A 1 176 ? -17.782 2.433 6.415 1.00 95.81 176 GLN A O 1
ATOM 1347 N N . GLY A 1 177 ? -19.586 3.141 5.265 1.00 93.12 177 GLY A N 1
ATOM 1348 C CA . GLY A 1 177 ? -19.867 1.876 4.575 1.00 93.12 177 GLY A CA 1
ATOM 1349 C C . GLY A 1 177 ? -21.325 1.446 4.737 1.00 93.12 177 GLY A C 1
ATOM 1350 O O . GLY A 1 177 ? -22.121 2.151 5.368 1.00 93.12 177 GLY A O 1
ATOM 1351 N N . ASP A 1 178 ? -21.691 0.314 4.138 1.00 92.69 178 ASP A N 1
ATOM 1352 C CA . ASP A 1 178 ? -23.038 -0.271 4.233 1.00 92.69 178 ASP A CA 1
ATOM 1353 C C . ASP A 1 178 ? -23.106 -1.477 5.187 1.00 92.69 178 ASP A C 1
ATOM 1355 O O . ASP A 1 178 ? -24.173 -2.077 5.341 1.00 92.69 178 ASP A O 1
ATOM 1359 N N . GLN A 1 179 ? -21.993 -1.796 5.863 1.00 92.00 179 GLN A N 1
ATOM 1360 C CA . GLN A 1 179 ? -21.865 -2.915 6.801 1.00 92.00 179 GLN A CA 1
ATOM 1361 C C . GLN A 1 179 ? -22.133 -4.279 6.161 1.00 92.00 179 GLN A C 1
ATOM 1363 O O . GLN A 1 179 ? -22.480 -5.245 6.855 1.00 92.00 179 GLN A O 1
ATOM 1368 N N . ASN A 1 180 ? -22.000 -4.390 4.838 1.00 89.88 180 ASN A N 1
ATOM 1369 C CA . ASN A 1 180 ? -22.101 -5.674 4.175 1.00 89.88 180 ASN A CA 1
ATOM 1370 C C . ASN A 1 180 ? -20.978 -6.585 4.703 1.00 89.88 180 ASN A C 1
ATOM 1372 O O . ASN A 1 180 ? -19.800 -6.246 4.603 1.00 89.88 180 ASN A O 1
ATOM 1376 N N .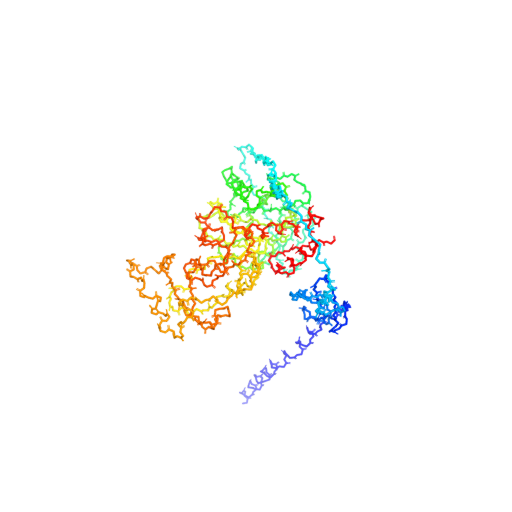 PRO A 1 181 ? -21.297 -7.778 5.242 1.00 87.88 181 PRO A N 1
ATOM 1377 C CA . PRO A 1 181 ? -20.302 -8.655 5.860 1.00 87.88 181 PRO A CA 1
ATOM 1378 C C . PRO A 1 181 ? -19.194 -9.119 4.905 1.00 87.88 181 PRO A C 1
ATOM 1380 O O . PRO A 1 181 ? -18.221 -9.709 5.369 1.00 87.88 181 PRO A O 1
ATOM 1383 N N . ARG A 1 182 ? -19.362 -8.895 3.599 1.00 85.88 182 ARG A N 1
ATOM 1384 C CA . ARG A 1 182 ? -18.400 -9.216 2.547 1.00 85.88 182 ARG A CA 1
ATOM 1385 C C . ARG A 1 182 ? -17.519 -8.033 2.118 1.00 85.88 182 ARG A C 1
ATOM 1387 O O . ARG A 1 182 ? -16.653 -8.243 1.274 1.00 85.88 182 ARG A O 1
ATOM 1394 N N . ASN A 1 183 ? -17.756 -6.823 2.621 1.00 90.75 183 ASN A N 1
ATOM 1395 C CA . ASN A 1 183 ? -16.891 -5.676 2.349 1.00 90.75 183 ASN A CA 1
ATOM 1396 C C . ASN A 1 183 ? -15.523 -5.862 3.001 1.00 90.75 183 ASN A C 1
ATOM 1398 O O . ASN A 1 183 ? -15.406 -6.530 4.029 1.00 90.75 183 ASN A O 1
ATOM 1402 N N . VAL A 1 184 ? -14.515 -5.216 2.418 1.00 91.88 184 VAL A N 1
ATOM 1403 C CA . VAL A 1 184 ? -13.197 -5.044 3.026 1.00 91.88 184 VAL A CA 1
ATOM 1404 C C . VAL A 1 184 ? -13.333 -4.116 4.224 1.00 91.88 184 VAL A C 1
ATOM 1406 O O . VAL A 1 184 ? -13.830 -2.996 4.097 1.00 91.88 184 VAL A O 1
ATOM 1409 N N . LYS A 1 185 ? -12.893 -4.565 5.394 1.00 93.69 185 LYS A N 1
ATOM 1410 C CA . LYS A 1 185 ? -13.041 -3.819 6.644 1.00 93.69 185 LYS A CA 1
ATOM 1411 C C . LYS A 1 185 ? -11.731 -3.138 7.013 1.00 93.69 185 LYS A C 1
ATOM 1413 O O . LYS A 1 185 ? -10.764 -3.797 7.383 1.00 93.69 185 LYS A O 1
ATOM 1418 N N . PHE A 1 186 ? -11.718 -1.815 6.983 1.00 95.50 186 PHE A N 1
ATOM 1419 C CA . PHE A 1 186 ? -10.599 -0.988 7.418 1.00 95.50 186 PHE A CA 1
ATOM 1420 C C . PHE A 1 186 ? -10.821 -0.536 8.862 1.00 95.50 186 PHE A C 1
ATOM 1422 O O . PHE A 1 186 ? -11.821 0.111 9.168 1.00 95.50 186 PHE A O 1
ATOM 1429 N N . ALA A 1 187 ? -9.888 -0.832 9.763 1.00 96.06 187 ALA A N 1
ATOM 1430 C CA . ALA A 1 187 ? -9.884 -0.279 11.113 1.00 96.06 187 ALA A CA 1
ATOM 1431 C C . ALA A 1 187 ? -8.924 0.908 11.217 1.00 96.06 187 ALA A C 1
ATOM 1433 O O . ALA A 1 187 ? -7.722 0.774 11.008 1.00 96.06 187 ALA A O 1
ATOM 1434 N N . ILE A 1 188 ? -9.453 2.063 11.603 1.00 96.31 188 ILE A N 1
ATOM 1435 C CA . ILE A 1 188 ? -8.696 3.276 11.883 1.00 96.31 188 ILE A CA 1
ATOM 1436 C C . ILE A 1 188 ? -8.360 3.334 13.367 1.00 96.31 188 ILE A C 1
ATOM 1438 O O . ILE A 1 188 ? -9.250 3.313 14.221 1.00 96.31 188 ILE A O 1
ATOM 1442 N N . ILE A 1 189 ? -7.072 3.459 13.667 1.00 94.38 189 ILE A N 1
ATOM 1443 C CA . ILE A 1 189 ? -6.540 3.511 15.024 1.00 94.38 189 ILE A CA 1
ATOM 1444 C C . ILE A 1 189 ? -5.890 4.879 15.248 1.00 94.38 189 ILE A C 1
ATOM 1446 O O . ILE A 1 189 ? -4.766 5.108 14.794 1.00 94.38 189 ILE A O 1
ATOM 1450 N N . PRO A 1 190 ? -6.549 5.802 15.962 1.00 94.06 190 PRO A N 1
ATOM 1451 C CA . PRO A 1 190 ? -5.893 7.019 16.407 1.00 94.06 190 PRO A CA 1
ATOM 1452 C C . PRO A 1 190 ? -4.841 6.678 17.472 1.00 94.06 190 PRO A C 1
ATOM 1454 O O . PRO A 1 190 ? -5.110 5.957 18.434 1.00 94.06 190 PRO A O 1
ATOM 1457 N N . GLN A 1 191 ? -3.631 7.203 17.313 1.00 91.38 191 GLN A N 1
ATOM 1458 C CA . GLN A 1 191 ? -2.526 7.055 18.259 1.00 91.38 191 GLN A CA 1
ATOM 1459 C C . GLN A 1 191 ? -1.997 8.428 18.664 1.00 91.38 191 GLN A C 1
ATOM 1461 O O . GLN A 1 191 ? -2.064 9.389 17.904 1.00 91.38 191 GLN A O 1
ATOM 1466 N N . GLU A 1 192 ? -1.477 8.519 19.885 1.00 90.06 192 GLU A N 1
ATOM 1467 C CA . GLU A 1 192 ? -0.951 9.751 20.490 1.00 90.06 192 GLU A CA 1
ATOM 1468 C C . GLU A 1 192 ? -2.003 10.849 20.723 1.00 90.06 192 GLU A C 1
ATOM 1470 O O . GLU A 1 192 ? -1.691 12.026 20.923 1.00 90.06 192 GLU A O 1
ATOM 1475 N N . PHE A 1 193 ? -3.276 10.452 20.764 1.00 89.50 193 PHE A N 1
ATOM 1476 C CA . PHE A 1 193 ? -4.382 11.293 21.204 1.00 89.50 193 PHE A CA 1
ATOM 1477 C C . PHE A 1 193 ? -4.734 10.983 22.658 1.00 89.50 193 PHE A C 1
ATOM 1479 O O . PHE A 1 193 ? -4.796 9.827 23.069 1.00 89.50 193 PHE A O 1
ATOM 1486 N N . THR A 1 194 ? -5.004 12.021 23.447 1.00 86.94 194 THR A N 1
ATOM 1487 C CA . THR A 1 194 ? -5.552 11.877 24.808 1.00 86.94 194 THR A CA 1
ATOM 1488 C C . THR A 1 194 ? -7.078 11.764 24.801 1.00 86.94 194 THR A C 1
ATOM 1490 O O . THR A 1 194 ? -7.667 11.158 25.691 1.00 86.94 194 THR A O 1
ATOM 1493 N N . SER A 1 195 ? -7.723 12.351 23.792 1.00 89.75 195 SER A N 1
ATOM 1494 C CA . SER A 1 195 ? -9.160 12.287 23.520 1.00 89.75 195 SER A CA 1
ATOM 1495 C C . SER A 1 195 ? -9.413 12.583 22.041 1.00 89.75 195 SER A C 1
ATOM 1497 O O . SER A 1 195 ? -8.559 13.183 21.383 1.00 89.75 195 SER A O 1
ATOM 1499 N N . LEU A 1 196 ? -10.580 12.197 21.523 1.00 92.19 196 LEU A N 1
ATOM 1500 C CA . LEU A 1 196 ? -10.976 12.513 20.149 1.00 92.19 196 LEU A CA 1
ATOM 1501 C C . LEU A 1 196 ? -11.955 13.684 20.176 1.00 92.19 196 LEU A C 1
ATOM 1503 O O . LEU A 1 196 ? -13.154 13.530 20.421 1.00 92.19 196 LEU A O 1
ATOM 1507 N N . SER A 1 197 ? -11.409 14.882 19.976 1.00 93.25 197 SER A N 1
ATOM 1508 C CA . SER A 1 197 ? -12.211 16.091 19.794 1.00 93.25 197 SER A CA 1
ATOM 1509 C C . SER A 1 197 ? -13.007 16.026 18.484 1.00 93.25 197 SER A C 1
ATOM 1511 O O . SER A 1 197 ? -12.664 15.261 17.580 1.00 93.25 197 SER A O 1
ATOM 1513 N N . SER A 1 198 ? -14.029 16.875 18.337 1.00 91.38 198 SER A N 1
ATOM 1514 C CA . SER A 1 198 ? -14.756 17.006 17.066 1.00 91.38 198 SER A CA 1
ATOM 1515 C C . SER A 1 198 ? -13.826 17.356 15.894 1.00 91.38 198 SER A C 1
ATOM 1517 O O . SER A 1 198 ? -14.030 16.857 14.793 1.00 91.38 198 SER A O 1
ATOM 1519 N N . GLU A 1 199 ? -12.783 18.163 16.127 1.00 93.00 199 GLU A N 1
ATOM 1520 C CA . GLU A 1 199 ? -11.782 18.504 15.104 1.00 93.00 199 GLU A CA 1
ATOM 1521 C C . GLU A 1 199 ? -10.932 17.284 14.722 1.00 93.00 199 GLU A C 1
ATOM 1523 O O . GLU A 1 199 ? -10.708 17.018 13.544 1.00 93.00 199 GLU A O 1
ATOM 1528 N N . THR A 1 200 ? -10.494 16.499 15.710 1.00 93.19 200 THR A N 1
ATOM 1529 C CA . THR A 1 200 ? -9.737 15.262 15.472 1.00 93.19 200 THR A CA 1
ATOM 1530 C C . THR A 1 200 ? -10.558 14.267 14.658 1.00 93.19 200 THR A C 1
ATOM 1532 O O . THR A 1 200 ? -10.064 13.723 13.675 1.00 93.19 200 THR A O 1
ATOM 1535 N N . MET A 1 201 ? -11.825 14.066 15.029 1.00 94.75 201 MET A N 1
ATOM 1536 C CA . MET A 1 201 ? -12.738 13.193 14.290 1.00 94.75 201 MET A CA 1
ATOM 1537 C C . MET A 1 201 ? -12.989 13.694 12.868 1.00 94.75 201 MET A C 1
ATOM 1539 O O . MET A 1 201 ? -13.022 12.895 11.937 1.00 94.75 201 MET A O 1
ATOM 1543 N N . GLN A 1 202 ? -13.102 15.011 12.675 1.00 94.62 202 GLN A N 1
ATOM 1544 C CA . GLN A 1 202 ? -13.208 15.592 11.341 1.00 94.62 202 GLN A CA 1
ATOM 1545 C C . GLN A 1 202 ? -11.977 15.268 10.487 1.00 94.62 202 GLN A C 1
ATOM 1547 O O . GLN A 1 202 ? -12.137 14.865 9.339 1.00 94.62 202 GLN A O 1
ATOM 1552 N N . LYS A 1 203 ? -10.762 15.391 11.035 1.00 95.50 203 LYS A N 1
ATOM 1553 C CA . LYS A 1 203 ? -9.530 15.030 10.315 1.00 95.50 203 LYS A CA 1
ATOM 1554 C C . LYS A 1 203 ? -9.468 13.537 9.995 1.00 95.50 203 LYS A C 1
ATOM 1556 O O . LYS A 1 203 ? -9.172 13.181 8.863 1.00 95.50 203 LYS A O 1
ATOM 1561 N N . ILE A 1 204 ? -9.839 12.664 10.934 1.00 95.81 204 ILE A N 1
ATOM 1562 C CA . ILE A 1 204 ? -9.957 11.216 10.676 1.00 95.81 204 ILE A CA 1
ATOM 1563 C C . ILE A 1 204 ? -10.919 10.944 9.508 1.00 95.81 204 ILE A C 1
ATOM 1565 O O . ILE A 1 204 ? -10.583 10.189 8.597 1.00 95.81 204 ILE A O 1
ATOM 1569 N N . ASN A 1 205 ? -12.076 11.606 9.475 1.00 95.94 205 ASN A N 1
ATOM 1570 C CA . ASN A 1 205 ? -13.019 11.468 8.365 1.00 95.94 205 ASN A CA 1
ATOM 1571 C C . ASN A 1 205 ? -12.440 11.984 7.038 1.00 95.94 205 ASN A C 1
ATOM 1573 O O . ASN A 1 205 ? -12.697 11.380 6.003 1.00 95.94 205 ASN A O 1
ATOM 1577 N N . GLN A 1 206 ? -11.603 13.028 7.050 1.00 95.94 206 GLN A N 1
ATOM 1578 C CA . GLN A 1 206 ? -10.906 13.491 5.842 1.00 95.94 206 GLN A CA 1
ATOM 1579 C C . GLN A 1 206 ? -9.957 12.430 5.267 1.00 95.94 206 GLN A C 1
ATOM 1581 O O . GLN A 1 206 ? -9.812 12.354 4.047 1.00 95.94 206 GLN A O 1
ATOM 1586 N N . HIS A 1 207 ? -9.342 11.586 6.103 1.00 96.44 207 HIS A N 1
ATOM 1587 C CA . HIS A 1 207 ? -8.557 10.444 5.623 1.00 96.44 207 HIS A CA 1
ATOM 1588 C C . HIS A 1 207 ? -9.445 9.421 4.899 1.00 96.44 207 HIS A C 1
ATOM 1590 O O . HIS A 1 207 ? -9.128 9.030 3.776 1.00 96.44 207 HIS A O 1
ATOM 1596 N N . VAL 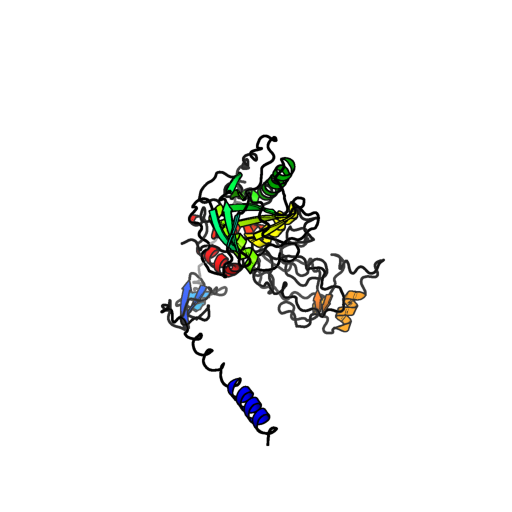A 1 208 ? -10.589 9.050 5.488 1.00 97.38 208 VAL A N 1
ATOM 1597 C CA . VAL A 1 208 ? -11.576 8.150 4.854 1.00 97.38 208 VAL A CA 1
ATOM 1598 C C . VAL A 1 208 ? -12.078 8.729 3.531 1.00 97.38 208 VAL A C 1
ATOM 1600 O O . VAL A 1 208 ? -12.071 8.052 2.506 1.00 97.38 208 VAL A O 1
ATOM 1603 N N . GLU A 1 209 ? -12.458 10.007 3.522 1.00 96.19 209 GLU A N 1
ATOM 1604 C CA . GLU A 1 209 ? -12.897 10.706 2.313 1.00 96.19 209 GLU A CA 1
ATOM 1605 C C . GLU A 1 209 ? -11.805 10.735 1.245 1.00 96.19 209 GLU A C 1
ATOM 1607 O O . GLU A 1 209 ? -12.102 10.553 0.065 1.00 96.19 209 GLU A O 1
ATOM 1612 N N . LYS A 1 210 ? -10.541 10.952 1.624 1.00 95.25 210 LYS A N 1
ATOM 1613 C CA . LYS A 1 210 ? -9.429 10.952 0.672 1.00 95.25 210 LYS A CA 1
ATOM 1614 C C . LYS A 1 210 ? -9.261 9.581 0.013 1.00 95.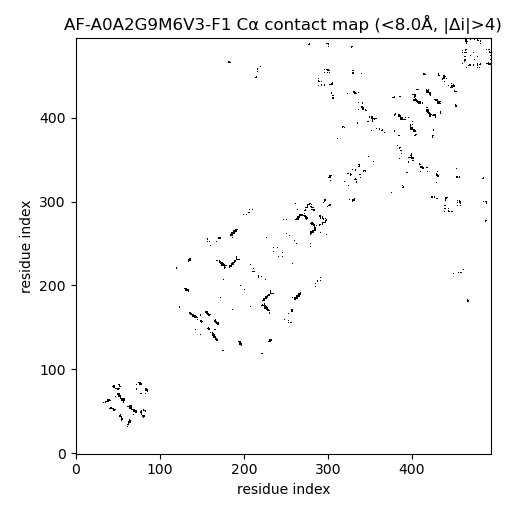25 210 LYS A C 1
ATOM 1616 O O . LYS A 1 210 ? -9.033 9.539 -1.197 1.00 95.25 210 LYS A O 1
ATOM 1621 N N . ILE A 1 211 ? -9.409 8.492 0.771 1.00 96.06 211 ILE A N 1
ATOM 1622 C CA . ILE A 1 211 ? -9.376 7.115 0.249 1.00 96.06 211 ILE A CA 1
ATOM 1623 C C . ILE A 1 211 ? -10.518 6.915 -0.743 1.00 96.06 211 ILE A C 1
ATOM 1625 O O . ILE A 1 211 ? -10.277 6.622 -1.910 1.00 96.06 211 ILE A O 1
ATOM 1629 N N . LEU A 1 212 ? -11.751 7.197 -0.324 1.00 96.31 212 LEU A N 1
ATOM 1630 C CA . LEU A 1 212 ? -12.954 7.028 -1.146 1.00 96.31 212 LEU A CA 1
ATOM 1631 C C . LEU A 1 212 ? -13.010 7.934 -2.386 1.00 96.31 212 LEU A C 1
ATOM 1633 O O . LEU A 1 212 ? -13.841 7.719 -3.262 1.00 96.31 212 LEU A O 1
ATOM 1637 N N . ASN A 1 213 ? -12.148 8.947 -2.482 1.00 95.12 213 ASN A N 1
ATOM 1638 C CA . ASN A 1 213 ? -12.061 9.846 -3.634 1.00 95.12 213 ASN A CA 1
ATOM 1639 C C . ASN A 1 213 ? -10.823 9.612 -4.515 1.00 95.12 213 ASN A C 1
ATOM 1641 O O . ASN A 1 213 ? -10.590 10.397 -5.436 1.00 95.12 213 ASN A O 1
ATOM 1645 N N . THR A 1 214 ? -10.043 8.559 -4.259 1.00 93.81 214 THR A N 1
ATOM 1646 C CA . THR A 1 214 ? -8.843 8.215 -5.034 1.00 93.81 214 THR A CA 1
ATOM 1647 C C . THR A 1 214 ? -9.057 6.886 -5.761 1.00 93.81 214 THR A C 1
ATOM 1649 O O . THR A 1 214 ? -9.547 5.934 -5.165 1.00 93.81 214 THR A O 1
ATOM 1652 N N . GLU A 1 215 ? -8.739 6.793 -7.053 1.00 94.00 215 GLU A N 1
ATOM 1653 C CA . GLU A 1 215 ? -8.925 5.542 -7.806 1.00 94.00 215 GLU A CA 1
ATOM 1654 C C . GLU A 1 215 ? -7.799 4.541 -7.497 1.00 94.00 215 GLU A C 1
ATOM 1656 O O . GLU A 1 215 ? -6.660 4.966 -7.352 1.00 94.00 215 GLU A O 1
ATOM 1661 N N . PRO A 1 216 ? -8.070 3.226 -7.413 1.00 94.06 216 PRO A N 1
ATOM 1662 C CA . PRO A 1 216 ? -9.347 2.573 -7.711 1.00 94.06 216 PRO A CA 1
ATOM 1663 C C . PRO A 1 216 ? -10.267 2.420 -6.485 1.00 94.06 216 PRO A C 1
ATOM 1665 O O . PRO A 1 216 ? -11.384 1.928 -6.620 1.00 94.06 216 PRO A O 1
ATOM 1668 N N . PHE A 1 217 ? -9.844 2.854 -5.291 1.00 95.38 217 PHE A N 1
ATOM 1669 C CA . PHE A 1 217 ? -10.670 2.797 -4.074 1.00 95.38 217 PHE A CA 1
ATOM 1670 C C . PHE A 1 217 ? -12.028 3.476 -4.269 1.00 95.38 217 PHE A C 1
ATOM 1672 O O . PHE A 1 217 ? -13.050 2.980 -3.810 1.00 95.38 217 PHE A O 1
ATOM 1679 N N . LYS A 1 218 ? -12.054 4.589 -5.002 1.00 95.75 218 LYS A N 1
ATOM 1680 C CA . LYS A 1 218 ? -13.277 5.297 -5.370 1.00 95.75 218 LYS A CA 1
ATOM 1681 C C . LYS A 1 218 ? -14.264 4.419 -6.144 1.00 95.75 218 LYS A C 1
ATOM 1683 O O . LYS A 1 218 ? -15.448 4.414 -5.811 1.00 95.75 218 LYS A O 1
ATOM 1688 N N . THR A 1 219 ? -13.800 3.675 -7.147 1.00 94.31 219 THR A N 1
ATOM 1689 C CA . THR A 1 219 ? -14.645 2.736 -7.903 1.00 94.31 219 THR A CA 1
ATOM 1690 C C . THR A 1 219 ? -15.156 1.583 -7.030 1.00 94.31 219 THR A C 1
ATOM 1692 O O . THR A 1 219 ? -16.261 1.100 -7.262 1.00 94.31 219 THR A O 1
ATOM 1695 N N . HIS A 1 220 ? -14.409 1.204 -5.990 1.00 93.81 220 HIS A N 1
ATOM 1696 C CA . HIS A 1 220 ? -14.773 0.161 -5.023 1.00 93.81 220 HIS A CA 1
ATOM 1697 C C . HIS A 1 220 ? -15.341 0.712 -3.700 1.00 93.81 220 HIS A C 1
ATOM 1699 O O . HIS A 1 220 ? -15.346 0.020 -2.683 1.00 93.81 220 HIS A O 1
ATOM 1705 N N . ALA A 1 221 ? -15.833 1.957 -3.674 1.00 95.31 221 ALA A N 1
ATOM 1706 C CA . ALA A 1 221 ? -16.292 2.618 -2.447 1.00 95.31 221 ALA A CA 1
ATOM 1707 C C . ALA A 1 221 ? -17.396 1.849 -1.697 1.00 95.31 221 ALA A C 1
ATOM 1709 O O . ALA A 1 221 ? -17.488 1.929 -0.476 1.00 95.31 221 ALA A O 1
ATOM 1710 N N . ASN A 1 222 ? -18.234 1.112 -2.425 1.00 93.88 222 ASN A N 1
ATOM 1711 C CA . ASN A 1 222 ? -19.319 0.279 -1.901 1.00 93.88 222 ASN A CA 1
ATOM 1712 C C . ASN A 1 222 ? -18.874 -1.132 -1.477 1.00 93.88 222 ASN A C 1
ATOM 1714 O O . ASN A 1 222 ? -19.709 -1.916 -1.038 1.00 93.88 222 ASN A O 1
ATOM 1718 N N . GLU A 1 223 ? -17.598 -1.469 -1.646 1.00 92.88 223 GLU A N 1
ATOM 1719 C CA . GLU A 1 223 ? -16.999 -2.740 -1.230 1.00 92.88 223 GLU A CA 1
ATOM 1720 C C . GLU A 1 223 ? -16.137 -2.567 0.029 1.00 92.88 223 GLU A C 1
ATOM 1722 O O . GLU A 1 223 ? -15.392 -3.474 0.398 1.00 92.88 223 GLU A O 1
ATOM 1727 N N . MET A 1 224 ? -16.217 -1.409 0.692 1.00 95.12 224 MET A N 1
ATOM 1728 C CA . MET A 1 224 ? -15.390 -1.058 1.843 1.00 95.12 224 MET A CA 1
ATOM 1729 C C . MET A 1 224 ? -16.233 -0.561 3.015 1.00 95.12 224 MET A C 1
ATOM 1731 O O . MET A 1 224 ? -17.129 0.265 2.848 1.00 95.12 224 MET A O 1
ATOM 1735 N N . ASP A 1 225 ? -15.866 -1.002 4.214 1.00 95.81 225 ASP A N 1
ATOM 1736 C CA . ASP A 1 225 ? -16.355 -0.462 5.476 1.00 95.81 225 ASP A CA 1
ATOM 1737 C C . ASP A 1 225 ? -15.180 0.069 6.302 1.00 95.81 225 ASP A C 1
ATOM 1739 O O . ASP A 1 225 ? -14.128 -0.562 6.393 1.00 95.81 225 ASP A O 1
ATOM 1743 N N . PHE A 1 226 ? -15.375 1.199 6.971 1.00 97.31 226 PHE A N 1
ATOM 1744 C CA . PHE A 1 226 ? -14.402 1.816 7.862 1.00 97.31 226 PHE A CA 1
ATOM 1745 C C . PHE A 1 226 ? -14.924 1.792 9.292 1.00 97.31 226 PHE A C 1
ATOM 1747 O O . PHE A 1 226 ? -16.070 2.161 9.559 1.00 97.31 226 PHE A O 1
ATOM 1754 N N . TYR A 1 227 ? -14.062 1.411 10.226 1.00 96.69 227 TYR A N 1
ATOM 1755 C CA . TYR A 1 227 ? -14.350 1.342 11.651 1.00 96.69 227 TYR A CA 1
ATOM 1756 C C . TYR A 1 227 ? -13.318 2.154 12.426 1.00 96.69 227 TYR A C 1
ATOM 1758 O O . TYR A 1 227 ? -12.134 2.108 12.123 1.00 96.69 227 TYR A O 1
ATOM 1766 N N . LEU A 1 228 ? -13.740 2.870 13.460 1.00 95.56 228 LEU A N 1
ATOM 1767 C CA . LEU A 1 228 ? -12.863 3.495 14.436 1.00 95.56 228 LEU A CA 1
ATOM 1768 C C . LEU A 1 228 ? -12.604 2.516 15.576 1.00 95.56 228 LEU A C 1
ATOM 1770 O O . LEU A 1 228 ? -13.536 2.135 16.286 1.00 95.56 228 LEU A O 1
ATOM 1774 N N . PHE A 1 229 ? -11.341 2.175 15.804 1.00 93.69 229 PHE A N 1
ATOM 1775 C CA . PHE A 1 229 ? -10.921 1.456 16.999 1.00 93.69 229 PHE A CA 1
ATOM 1776 C C . PHE A 1 229 ? -10.565 2.456 18.106 1.00 93.69 229 PHE A C 1
ATOM 1778 O O . PHE A 1 229 ? -9.466 3.010 18.159 1.00 93.69 229 PHE A O 1
ATOM 1785 N N . ASN A 1 230 ? -11.533 2.738 18.977 1.00 88.56 230 ASN A N 1
ATOM 1786 C CA . ASN A 1 230 ? -11.462 3.842 19.932 1.00 88.56 230 ASN A CA 1
ATOM 1787 C C . ASN A 1 230 ? -10.694 3.473 21.216 1.00 88.56 230 ASN A C 1
ATOM 1789 O O . ASN A 1 230 ? -11.308 3.247 22.259 1.00 88.56 230 ASN A O 1
ATOM 1793 N N . THR A 1 231 ? -9.360 3.457 21.177 1.00 83.81 231 THR A N 1
ATOM 1794 C CA . THR A 1 231 ? -8.516 3.127 22.341 1.00 83.81 231 THR A CA 1
ATOM 1795 C C . THR A 1 231 ? -7.562 4.255 22.738 1.00 83.81 231 THR A C 1
ATOM 1797 O O . THR A 1 231 ? -7.099 5.019 21.896 1.00 83.81 231 THR A O 1
ATOM 1800 N N . ASN A 1 232 ? -7.241 4.357 24.032 1.00 81.12 232 ASN A N 1
ATOM 1801 C CA . ASN A 1 232 ? -6.181 5.240 24.529 1.00 81.12 232 ASN A CA 1
ATOM 1802 C C . ASN A 1 232 ? -4.797 4.575 24.567 1.00 81.12 232 ASN A C 1
ATOM 1804 O O . ASN A 1 232 ? -3.806 5.222 24.919 1.00 81.12 232 ASN A O 1
ATOM 1808 N N . PHE A 1 233 ? -4.734 3.285 24.248 1.00 80.75 233 PHE A N 1
ATOM 1809 C CA . PHE A 1 233 ? -3.511 2.514 24.321 1.00 80.75 233 PHE A CA 1
ATOM 1810 C C . PHE A 1 233 ? -2.557 2.897 23.193 1.00 80.75 233 PHE A C 1
ATOM 1812 O O . PHE A 1 233 ? -2.951 2.991 22.030 1.00 80.75 233 PHE A O 1
ATOM 1819 N N . GLN A 1 234 ? -1.291 3.098 23.550 1.00 82.44 234 GLN A N 1
ATOM 1820 C CA . GLN A 1 234 ? -0.233 3.439 22.607 1.00 82.44 234 GLN A CA 1
ATOM 1821 C C . GLN A 1 234 ? 0.475 2.158 22.162 1.00 82.44 234 GLN A C 1
ATOM 1823 O O . GLN A 1 234 ? 1.301 1.603 22.886 1.00 82.44 234 GLN A O 1
ATOM 1828 N N . PHE A 1 235 ? 0.138 1.683 20.970 1.00 76.81 235 PHE A N 1
ATOM 1829 C CA . PHE A 1 235 ? 0.796 0.553 20.320 1.00 76.81 235 PHE A CA 1
ATOM 1830 C C . PHE A 1 235 ? 2.166 0.928 19.766 1.00 76.81 235 PHE A C 1
ATOM 1832 O O . PHE A 1 235 ? 3.084 0.110 19.719 1.00 76.81 235 PHE A O 1
ATOM 1839 N N . ILE A 1 236 ? 2.301 2.179 19.336 1.00 77.25 236 ILE A N 1
ATOM 1840 C CA . ILE A 1 236 ? 3.499 2.687 18.690 1.00 77.25 236 ILE A CA 1
ATOM 1841 C C . ILE A 1 236 ? 4.113 3.742 19.596 1.00 77.25 236 ILE A C 1
ATOM 1843 O O . ILE A 1 236 ? 3.461 4.696 20.006 1.00 77.25 236 ILE A O 1
ATOM 1847 N N . THR A 1 237 ? 5.395 3.575 19.900 1.00 71.00 237 THR A N 1
ATOM 1848 C CA . THR A 1 237 ? 6.212 4.633 20.489 1.00 71.00 237 THR A CA 1
ATOM 1849 C C . THR A 1 237 ? 7.146 5.181 19.408 1.00 71.00 237 THR A C 1
ATOM 1851 O O . THR A 1 237 ? 7.443 4.462 18.447 1.00 71.00 237 THR A O 1
ATOM 1854 N N . PRO A 1 238 ? 7.664 6.415 19.549 1.00 64.81 238 PRO A N 1
ATOM 1855 C CA . PRO A 1 238 ? 8.605 7.003 18.592 1.00 64.81 238 PRO A CA 1
ATOM 1856 C C . PRO A 1 238 ? 9.790 6.101 18.218 1.00 64.81 238 PRO A C 1
ATOM 1858 O O . PRO A 1 238 ? 10.293 6.196 17.108 1.00 64.81 238 PRO A O 1
ATOM 1861 N N . ASN A 1 239 ? 10.195 5.188 19.108 1.00 62.53 239 ASN A N 1
ATOM 1862 C CA . ASN A 1 239 ? 11.350 4.312 18.908 1.00 62.53 239 ASN A CA 1
ATOM 1863 C C . ASN A 1 239 ? 10.987 2.881 18.468 1.00 62.53 239 ASN A C 1
ATOM 1865 O O . ASN A 1 239 ? 11.888 2.069 18.275 1.00 62.53 239 ASN A O 1
ATOM 1869 N N . THR A 1 240 ? 9.698 2.527 18.363 1.00 61.56 240 THR A N 1
ATOM 1870 C CA . THR A 1 240 ? 9.256 1.127 18.176 1.00 61.56 240 THR A CA 1
ATOM 1871 C C . THR A 1 240 ? 8.425 0.885 16.923 1.00 61.56 240 THR A C 1
ATOM 1873 O O . THR A 1 240 ? 7.917 -0.224 16.760 1.00 61.56 240 THR A O 1
ATOM 1876 N N . VAL A 1 241 ? 8.297 1.880 16.039 1.00 58.44 241 VAL A N 1
ATOM 1877 C CA . VAL A 1 241 ? 7.519 1.780 14.786 1.00 58.44 241 VAL A CA 1
ATOM 1878 C C . VAL A 1 241 ? 8.024 0.652 13.866 1.00 58.44 241 VAL A C 1
ATOM 1880 O O . VAL A 1 241 ? 7.311 0.200 12.983 1.00 58.44 241 VAL A O 1
ATOM 1883 N N . THR A 1 242 ? 9.236 0.141 14.099 1.00 56.56 242 THR A N 1
ATOM 1884 C CA . THR A 1 242 ? 9.927 -0.793 13.203 1.00 56.56 242 THR A CA 1
ATOM 1885 C C . THR A 1 242 ? 9.913 -2.258 13.645 1.00 56.56 242 THR A C 1
ATOM 1887 O O . THR A 1 242 ? 10.391 -3.113 12.898 1.00 56.56 242 THR A O 1
ATOM 1890 N N . SER A 1 243 ? 9.398 -2.601 14.835 1.00 66.56 243 SER A N 1
ATOM 1891 C CA . SER A 1 243 ? 9.392 -4.007 15.266 1.00 66.56 243 SER A CA 1
ATOM 1892 C C . SER A 1 243 ? 8.181 -4.745 14.677 1.00 66.56 243 SER A C 1
ATOM 1894 O O . SER A 1 243 ? 7.025 -4.453 14.987 1.00 66.56 243 SER A O 1
ATOM 1896 N N . THR A 1 244 ? 8.448 -5.730 13.818 1.00 68.00 244 THR A N 1
ATOM 1897 C CA . THR A 1 244 ? 7.428 -6.592 13.191 1.00 68.00 244 THR A CA 1
ATOM 1898 C C . THR A 1 244 ? 6.561 -7.328 14.218 1.00 68.00 244 THR A C 1
ATOM 1900 O O . THR A 1 244 ? 5.387 -7.590 13.966 1.00 68.00 244 THR A O 1
ATOM 1903 N N . ASP A 1 245 ? 7.109 -7.618 15.400 1.00 71.50 245 ASP A N 1
ATOM 1904 C CA . ASP A 1 245 ? 6.388 -8.254 16.505 1.00 71.50 245 ASP A CA 1
ATOM 1905 C C . ASP A 1 245 ? 5.288 -7.353 17.093 1.00 71.50 245 ASP A C 1
ATOM 1907 O O . ASP A 1 245 ? 4.206 -7.844 17.413 1.00 71.50 245 ASP A O 1
ATOM 1911 N N . ASN A 1 246 ? 5.522 -6.041 17.206 1.00 74.81 246 ASN A N 1
ATOM 1912 C CA . ASN A 1 246 ? 4.501 -5.124 17.719 1.00 74.81 246 ASN A CA 1
ATOM 1913 C C . ASN A 1 246 ? 3.335 -4.991 16.740 1.00 74.81 246 ASN A C 1
ATOM 1915 O O . ASN A 1 246 ? 2.183 -5.040 17.161 1.00 74.81 246 ASN A O 1
ATOM 1919 N N . LEU A 1 247 ? 3.628 -4.888 15.442 1.00 78.25 247 LEU A N 1
ATOM 1920 C CA . LEU A 1 247 ? 2.604 -4.776 14.403 1.00 78.25 247 LEU A CA 1
ATOM 1921 C C . LEU A 1 247 ? 1.698 -6.008 14.346 1.00 78.25 247 LEU A C 1
ATOM 1923 O O . LEU A 1 247 ? 0.486 -5.858 14.231 1.00 78.25 247 LEU A O 1
ATOM 1927 N N . ARG A 1 248 ? 2.250 -7.217 14.518 1.00 78.62 248 ARG A N 1
ATOM 1928 C CA . ARG A 1 248 ? 1.437 -8.442 14.619 1.00 78.62 248 ARG A CA 1
ATOM 1929 C C . ARG A 1 248 ? 0.480 -8.412 15.806 1.00 78.62 248 ARG A C 1
ATOM 1931 O O . ARG A 1 248 ? -0.683 -8.749 15.642 1.00 78.62 248 ARG A O 1
ATOM 1938 N N . ASN A 1 249 ? 0.935 -7.957 16.973 1.00 79.62 249 ASN A N 1
ATOM 1939 C CA . ASN A 1 249 ? 0.055 -7.849 18.139 1.00 79.62 249 ASN A CA 1
ATOM 1940 C C . ASN A 1 249 ? -1.088 -6.855 17.890 1.00 79.62 249 ASN A C 1
ATOM 1942 O O . ASN A 1 249 ? -2.229 -7.141 18.240 1.00 79.62 249 ASN A O 1
ATOM 1946 N N . VAL A 1 250 ? -0.796 -5.705 17.266 1.00 82.62 250 VAL A N 1
ATOM 1947 C CA . VAL A 1 250 ? -1.832 -4.739 16.858 1.00 82.62 250 VAL A CA 1
ATOM 1948 C C . VAL A 1 250 ? -2.829 -5.400 15.916 1.00 82.62 250 VAL A C 1
ATOM 1950 O O . VAL A 1 250 ? -4.034 -5.292 16.135 1.00 82.62 250 VAL A O 1
ATOM 1953 N N . LEU A 1 251 ? -2.324 -6.119 14.911 1.00 83.50 251 LEU A N 1
ATOM 1954 C CA . LEU A 1 251 ? -3.136 -6.845 13.947 1.00 83.50 251 LEU A CA 1
ATOM 1955 C C . LEU A 1 251 ? -4.083 -7.818 14.655 1.00 83.50 251 LEU A C 1
ATOM 1957 O O . LEU A 1 251 ? -5.286 -7.737 14.447 1.00 83.50 251 LEU A O 1
ATOM 1961 N N . ASP A 1 252 ? -3.583 -8.665 15.552 1.00 82.75 252 ASP A N 1
ATOM 1962 C CA . ASP A 1 252 ? -4.398 -9.660 16.258 1.00 82.75 252 ASP A CA 1
ATOM 1963 C C . ASP A 1 252 ? -5.475 -9.017 17.152 1.00 82.75 252 ASP A C 1
ATOM 1965 O O . ASP A 1 252 ? -6.634 -9.450 17.164 1.00 82.75 252 ASP A O 1
ATOM 1969 N N . ILE A 1 253 ? -5.131 -7.943 17.872 1.00 85.12 253 ILE A N 1
ATOM 1970 C CA . ILE A 1 253 ? -6.068 -7.214 18.744 1.00 85.12 253 ILE A CA 1
ATOM 1971 C C . ILE A 1 253 ? -7.177 -6.566 17.916 1.00 85.12 253 ILE A C 1
ATOM 1973 O O . ILE A 1 253 ? -8.360 -6.653 18.244 1.00 85.12 253 ILE A O 1
ATOM 1977 N N . VAL A 1 254 ? -6.814 -5.908 16.822 1.00 87.81 254 VAL A N 1
ATOM 1978 C CA . VAL A 1 254 ? -7.762 -5.135 16.016 1.00 87.81 254 VAL A CA 1
ATOM 1979 C C . VAL A 1 254 ? -8.604 -6.063 15.147 1.00 87.81 254 VAL A C 1
ATOM 1981 O O . VAL A 1 254 ? -9.810 -5.853 15.029 1.00 87.81 254 VAL A O 1
ATOM 1984 N N . LYS A 1 255 ? -8.022 -7.152 14.628 1.00 85.38 255 LYS A N 1
ATOM 1985 C CA . LYS A 1 255 ? -8.760 -8.223 13.946 1.00 85.38 255 LYS A CA 1
ATOM 1986 C C . LYS A 1 255 ? -9.783 -8.871 14.868 1.00 85.38 255 LYS A C 1
ATOM 1988 O O . LYS A 1 255 ? -10.934 -9.018 14.477 1.00 85.38 255 LYS A O 1
ATOM 1993 N N . SER A 1 256 ? -9.420 -9.190 16.109 1.00 83.69 256 SER A N 1
ATOM 1994 C CA . SER A 1 256 ? -10.379 -9.757 17.071 1.00 83.69 256 SER A CA 1
ATOM 1995 C C . SER A 1 256 ? -11.436 -8.750 17.549 1.00 83.69 256 SER A C 1
ATOM 1997 O O . SER A 1 256 ? -12.548 -9.156 17.888 1.00 83.69 256 SER A O 1
ATOM 1999 N N . SER A 1 257 ? -11.125 -7.448 17.543 1.00 86.69 257 SER A N 1
ATOM 2000 C CA . SER A 1 257 ? -12.060 -6.386 17.948 1.00 86.69 257 SER A CA 1
ATOM 2001 C C . SER A 1 257 ? -13.057 -6.030 16.854 1.00 86.69 257 SER A C 1
ATOM 2003 O O . SER A 1 257 ? -14.262 -5.992 17.093 1.00 86.69 257 SER A O 1
ATOM 2005 N N . CYS A 1 258 ? -12.536 -5.705 15.672 1.00 88.94 258 CYS A N 1
ATOM 2006 C CA . CYS A 1 258 ? -13.284 -5.074 14.589 1.00 88.94 258 CYS A CA 1
ATOM 2007 C C . CYS A 1 258 ? -13.590 -6.047 13.453 1.00 88.94 258 CYS A C 1
ATOM 2009 O O . CYS A 1 258 ? -14.286 -5.669 12.514 1.00 88.94 258 CYS A O 1
ATOM 2011 N N . ASN A 1 259 ? -13.053 -7.274 13.503 1.00 90.50 259 ASN A N 1
ATOM 2012 C CA . ASN A 1 259 ? -13.002 -8.165 12.347 1.00 90.50 259 ASN A CA 1
ATOM 2013 C C . ASN A 1 259 ? -12.411 -7.436 11.125 1.00 90.50 259 ASN A C 1
ATOM 2015 O O . ASN A 1 259 ? -12.937 -7.556 10.025 1.00 90.50 259 ASN A O 1
ATOM 2019 N N . ALA A 1 260 ? -11.388 -6.606 11.342 1.00 90.94 260 ALA A N 1
ATOM 2020 C CA . ALA A 1 260 ? -10.785 -5.802 10.287 1.00 90.94 260 ALA A CA 1
ATOM 2021 C C . ALA A 1 260 ? -9.922 -6.659 9.357 1.00 90.94 260 ALA A C 1
ATOM 2023 O O . ALA A 1 260 ? -9.240 -7.576 9.805 1.00 90.94 260 ALA A O 1
ATOM 2024 N N . ASP A 1 261 ? -9.919 -6.334 8.075 1.00 90.00 261 ASP A N 1
ATOM 2025 C CA . ASP A 1 261 ? -9.004 -6.907 7.092 1.00 90.00 261 ASP A CA 1
ATOM 2026 C C . ASP A 1 261 ? -7.720 -6.076 7.007 1.00 90.00 261 ASP A C 1
ATOM 2028 O O . ASP A 1 261 ? -6.623 -6.632 6.960 1.00 90.00 261 ASP A O 1
ATOM 2032 N N . GLU A 1 262 ? -7.878 -4.754 7.089 1.00 92.31 262 GLU A N 1
ATOM 2033 C CA . GLU A 1 262 ? -6.832 -3.742 6.949 1.00 92.31 262 GLU A CA 1
ATOM 2034 C C . GLU A 1 262 ? -6.815 -2.791 8.144 1.00 92.31 262 GLU A C 1
ATOM 2036 O O . GLU A 1 262 ? -7.850 -2.512 8.758 1.00 92.31 262 GLU A O 1
ATOM 2041 N N . ILE A 1 263 ? -5.641 -2.251 8.464 1.00 93.50 263 ILE A N 1
ATOM 2042 C CA . ILE A 1 263 ? -5.456 -1.317 9.574 1.00 93.50 263 ILE A CA 1
ATOM 2043 C C . ILE A 1 263 ? -4.806 -0.031 9.077 1.00 93.50 263 ILE A C 1
ATOM 2045 O O . ILE A 1 263 ? -3.789 -0.054 8.392 1.00 93.50 263 ILE A O 1
ATOM 2049 N N . ILE A 1 264 ? -5.360 1.103 9.499 1.00 94.88 264 ILE A N 1
ATOM 2050 C CA . ILE A 1 264 ? -4.804 2.432 9.261 1.00 94.88 264 ILE A CA 1
ATOM 2051 C C . ILE A 1 264 ? -4.530 3.079 10.615 1.00 94.88 264 ILE A C 1
ATOM 2053 O O . ILE A 1 264 ? -5.449 3.384 11.373 1.00 94.88 264 ILE A O 1
ATOM 2057 N N . ILE A 1 265 ? -3.265 3.308 10.936 1.00 93.56 265 ILE A N 1
ATOM 2058 C CA . ILE A 1 265 ? -2.853 3.964 12.173 1.00 93.56 265 ILE A CA 1
ATOM 2059 C C . ILE A 1 265 ? -2.588 5.436 11.881 1.00 93.56 265 ILE A C 1
ATOM 2061 O O . ILE A 1 265 ? -1.723 5.765 11.074 1.00 93.56 265 ILE A O 1
ATOM 2065 N N . ILE A 1 266 ? -3.308 6.325 12.564 1.00 94.00 266 ILE A N 1
ATOM 2066 C CA . ILE A 1 266 ? -3.158 7.774 12.405 1.00 94.00 266 ILE A CA 1
ATOM 2067 C C . ILE A 1 266 ? -2.466 8.337 13.644 1.00 94.00 266 ILE A C 1
ATOM 2069 O O . ILE A 1 266 ? -3.033 8.340 14.738 1.00 94.00 266 ILE A O 1
ATOM 2073 N N . LEU A 1 267 ? -1.241 8.827 13.467 1.00 92.56 267 LEU A N 1
ATOM 2074 C CA . LEU A 1 267 ? -0.428 9.426 14.521 1.00 92.56 267 LEU A CA 1
ATOM 2075 C C . LEU A 1 267 ? -0.758 10.916 14.696 1.00 92.56 267 LEU A C 1
ATOM 2077 O O . LEU A 1 267 ? -0.845 11.674 13.723 1.00 92.56 267 LEU A O 1
ATOM 2081 N N . ASN A 1 268 ? -0.861 11.368 15.945 1.00 93.00 268 ASN A N 1
ATOM 2082 C CA . ASN A 1 268 ? -0.982 12.783 16.297 1.00 93.00 268 ASN A CA 1
ATOM 2083 C C . ASN A 1 268 ? 0.372 13.523 16.234 1.00 93.00 268 ASN A C 1
ATOM 2085 O O . ASN A 1 268 ? 0.875 14.017 17.244 1.00 93.00 268 ASN A O 1
ATOM 2089 N N . ARG A 1 269 ? 0.990 13.582 15.049 1.00 88.81 269 ARG A N 1
ATOM 2090 C CA . ARG A 1 269 ? 2.299 14.219 14.828 1.00 88.81 269 ARG A CA 1
ATOM 2091 C C . ARG A 1 269 ? 2.280 15.169 13.635 1.00 88.81 269 ARG A C 1
ATOM 2093 O O . ARG A 1 269 ? 1.430 15.070 12.755 1.00 88.81 269 ARG A O 1
ATOM 2100 N N . GLU A 1 270 ? 3.253 16.076 13.605 1.00 82.31 270 GLU A N 1
ATOM 2101 C CA . GLU A 1 270 ? 3.507 16.950 12.450 1.00 82.31 270 GLU A CA 1
ATOM 2102 C C . GLU A 1 270 ? 4.457 16.320 11.416 1.00 82.31 270 GLU A C 1
ATOM 2104 O O . GLU A 1 270 ? 4.418 16.700 10.247 1.00 82.31 270 GLU A O 1
ATOM 2109 N N . TYR A 1 271 ? 5.325 15.386 11.834 1.00 73.25 271 TYR A N 1
ATOM 2110 C CA . TYR A 1 271 ? 6.378 14.820 10.981 1.00 73.25 271 TYR A CA 1
ATOM 2111 C C . TYR A 1 271 ? 5.918 13.590 10.193 1.00 73.25 271 TYR A C 1
ATOM 2113 O O . TYR A 1 271 ? 5.188 12.754 10.710 1.00 73.25 271 TYR A O 1
ATOM 2121 N N . GLN A 1 272 ? 6.390 13.483 8.951 1.00 64.38 272 GLN A N 1
ATOM 2122 C CA . GLN A 1 272 ? 6.011 12.466 7.977 1.00 64.38 272 GLN A CA 1
ATOM 2123 C C . GLN A 1 272 ? 6.864 11.206 8.141 1.00 64.38 272 GLN A C 1
ATOM 2125 O O . GLN A 1 272 ? 7.925 11.115 7.535 1.00 64.38 272 GLN A O 1
ATOM 2130 N N . ASP A 1 273 ? 6.379 10.242 8.918 1.00 63.84 273 ASP A N 1
ATOM 2131 C CA . ASP A 1 273 ? 6.846 8.861 8.819 1.00 63.84 273 ASP A CA 1
ATOM 2132 C C . ASP A 1 273 ? 5.674 8.011 8.348 1.00 63.84 273 ASP A C 1
ATOM 2134 O O . ASP A 1 273 ? 4.631 7.944 9.005 1.00 63.84 273 ASP A O 1
ATOM 2138 N N . GLY A 1 274 ? 5.850 7.427 7.171 1.00 62.97 274 GLY A N 1
ATOM 2139 C CA . GLY A 1 274 ? 4.945 6.461 6.592 1.00 62.97 274 GLY A CA 1
ATOM 2140 C C . GLY A 1 274 ? 5.591 5.080 6.630 1.00 62.97 274 GLY A C 1
ATOM 2141 O O . GLY A 1 274 ? 6.798 4.944 6.418 1.00 62.97 274 GLY A O 1
ATOM 2142 N N . LEU A 1 275 ? 4.814 4.082 7.038 1.00 73.38 275 LEU A N 1
ATOM 2143 C CA . LEU A 1 275 ? 5.224 2.682 7.071 1.00 73.38 275 LEU A CA 1
ATOM 2144 C C . LEU A 1 275 ? 4.011 1.829 6.704 1.00 73.38 275 LEU A C 1
ATOM 2146 O O . LEU A 1 275 ? 3.003 1.852 7.416 1.00 73.38 275 LEU A O 1
ATOM 2150 N N . GLY A 1 276 ? 4.144 1.056 5.629 1.00 63.34 276 GLY A N 1
ATOM 2151 C CA . GLY A 1 276 ? 3.078 0.224 5.079 1.00 63.34 276 GLY A CA 1
ATOM 2152 C C . GLY A 1 276 ? 3.330 -1.290 5.087 1.00 63.34 276 GLY A C 1
ATOM 2153 O O . GLY A 1 276 ? 3.048 -1.937 4.077 1.00 63.34 276 GLY A O 1
ATOM 2154 N N . PRO A 1 277 ? 3.899 -1.918 6.138 1.00 68.12 277 PRO A N 1
ATOM 2155 C CA . PRO A 1 277 ? 4.095 -3.363 6.127 1.00 68.12 277 PRO A CA 1
ATOM 2156 C C . PRO A 1 277 ? 2.769 -4.114 6.335 1.00 68.12 277 PRO A C 1
ATOM 2158 O O . PRO A 1 277 ? 2.036 -3.844 7.281 1.00 68.12 277 PRO A O 1
ATOM 2161 N N . GLN A 1 278 ? 2.523 -5.142 5.515 1.00 71.31 278 GLN A N 1
ATOM 2162 C CA . GLN A 1 278 ? 1.629 -6.276 5.819 1.00 71.31 278 GLN A CA 1
ATOM 2163 C C . GLN A 1 278 ? 0.284 -5.885 6.476 1.00 71.31 278 GLN A C 1
ATOM 2165 O O . GLN A 1 278 ? 0.066 -6.186 7.651 1.00 71.31 278 GLN A O 1
ATOM 2170 N N . HIS A 1 279 ? -0.632 -5.271 5.717 1.00 84.00 279 HIS A N 1
ATOM 2171 C CA . HIS A 1 279 ? -1.982 -4.871 6.164 1.00 84.00 279 HIS A CA 1
ATOM 2172 C C . HIS A 1 279 ? -2.060 -3.737 7.199 1.00 84.00 279 HIS A C 1
ATOM 2174 O O . HIS A 1 279 ? -3.118 -3.496 7.787 1.00 84.00 279 HIS A O 1
ATOM 2180 N N . VAL A 1 280 ? -0.949 -3.044 7.462 1.00 89.38 280 VAL A N 1
ATOM 2181 C CA . VAL A 1 280 ? -0.926 -1.865 8.331 1.00 89.38 280 VAL A CA 1
ATOM 2182 C C . VAL A 1 280 ? -0.343 -0.683 7.571 1.00 89.38 280 VAL A C 1
ATOM 2184 O O . VAL A 1 280 ? 0.827 -0.709 7.207 1.00 89.38 280 VAL A O 1
ATOM 2187 N N . ALA A 1 281 ? -1.146 0.360 7.376 1.00 91.06 281 ALA A N 1
ATOM 2188 C CA . ALA A 1 281 ? -0.706 1.663 6.893 1.00 91.06 281 ALA A CA 1
ATOM 2189 C C . ALA A 1 281 ? -0.565 2.625 8.078 1.00 91.06 281 ALA A C 1
ATOM 2191 O O . ALA A 1 281 ? -1.519 2.832 8.829 1.00 91.06 281 ALA A O 1
ATOM 2192 N N . ILE A 1 282 ? 0.606 3.229 8.261 1.00 91.19 282 ILE A N 1
ATOM 2193 C CA . ILE A 1 282 ? 0.856 4.216 9.320 1.00 91.19 282 ILE A CA 1
ATOM 2194 C C . ILE A 1 282 ? 1.010 5.591 8.687 1.00 91.19 282 ILE A C 1
ATOM 2196 O O . ILE A 1 282 ? 1.816 5.774 7.789 1.00 91.19 282 ILE A O 1
ATOM 2200 N N . THR A 1 283 ? 0.258 6.572 9.169 1.00 92.44 283 THR A N 1
ATOM 2201 C CA . THR A 1 283 ? 0.252 7.934 8.629 1.00 92.44 283 THR A CA 1
ATOM 2202 C C . THR A 1 283 ? 0.113 8.964 9.748 1.00 92.44 283 THR A C 1
ATOM 2204 O O . THR A 1 283 ? -0.031 8.610 10.920 1.00 92.44 283 THR A O 1
ATOM 2207 N N . THR A 1 284 ? 0.133 10.253 9.414 1.00 92.81 284 THR A N 1
ATOM 2208 C CA . THR A 1 284 ? -0.113 11.325 10.386 1.00 92.81 284 THR A CA 1
ATOM 2209 C C . THR A 1 284 ? -1.415 12.049 10.114 1.00 92.81 284 THR A C 1
ATOM 2211 O O . THR A 1 284 ? -1.869 12.142 8.978 1.00 92.81 284 THR A O 1
ATOM 2214 N N . ILE A 1 285 ? -2.000 12.610 11.171 1.00 94.62 285 ILE A N 1
ATOM 2215 C CA . ILE A 1 285 ? -3.325 13.247 11.152 1.00 94.62 285 ILE A CA 1
ATOM 2216 C C . ILE A 1 285 ? -3.466 14.423 10.172 1.00 94.62 285 ILE A C 1
ATOM 2218 O O . ILE A 1 285 ? -4.579 14.850 9.878 1.00 94.62 285 ILE A O 1
ATOM 2222 N N . ASN A 1 286 ? -2.354 14.994 9.702 1.00 93.50 286 ASN A N 1
ATOM 2223 C CA . ASN A 1 286 ? -2.366 16.122 8.770 1.00 93.50 286 ASN A CA 1
ATOM 2224 C C . ASN A 1 286 ? -1.891 15.732 7.356 1.00 93.50 286 ASN A C 1
ATOM 2226 O O . ASN A 1 286 ? -1.790 16.612 6.501 1.00 93.50 286 ASN A O 1
ATOM 2230 N N . ASP A 1 287 ? -1.598 14.451 7.096 1.00 91.31 287 ASP A N 1
ATOM 2231 C CA . ASP A 1 287 ? -1.075 13.984 5.810 1.00 91.31 287 ASP A CA 1
ATOM 2232 C C . ASP A 1 287 ? -2.005 12.973 5.129 1.00 91.31 287 ASP A C 1
ATOM 2234 O O . ASP A 1 287 ? -1.840 11.754 5.184 1.00 91.31 287 ASP A O 1
ATOM 2238 N N . LEU A 1 288 ? -3.006 13.517 4.440 1.00 92.31 288 LEU A N 1
ATOM 2239 C CA . LEU A 1 288 ? -3.990 12.722 3.708 1.00 92.31 288 LEU A CA 1
ATOM 2240 C C . LEU A 1 288 ? -3.364 11.938 2.546 1.00 92.31 288 LEU A C 1
ATOM 2242 O O . LEU A 1 288 ? -3.881 10.892 2.165 1.00 92.31 288 LEU A O 1
ATOM 2246 N N . VAL A 1 289 ? -2.286 12.448 1.943 1.00 90.50 289 VAL A N 1
ATOM 2247 C CA . VAL A 1 289 ? -1.663 11.803 0.779 1.00 90.50 289 VAL A CA 1
ATOM 2248 C C . VAL A 1 289 ? -0.795 10.635 1.223 1.00 90.50 289 VAL A C 1
ATOM 2250 O O . VAL A 1 289 ? -0.880 9.572 0.611 1.00 90.50 289 VAL A O 1
ATOM 2253 N N . ALA A 1 290 ? -0.059 10.788 2.329 1.00 89.25 290 ALA A N 1
ATOM 2254 C CA . ALA A 1 290 ? 0.655 9.687 2.965 1.00 89.25 290 ALA A CA 1
ATOM 2255 C C . ALA A 1 290 ? -0.271 8.505 3.252 1.00 89.25 290 ALA A C 1
ATOM 2257 O O . ALA A 1 290 ? 0.088 7.368 3.005 1.00 89.25 290 ALA A O 1
ATOM 2258 N N . THR A 1 291 ? -1.503 8.750 3.696 1.00 92.69 291 THR A N 1
ATOM 2259 C CA . THR A 1 291 ? -2.461 7.654 3.931 1.00 92.69 291 THR A CA 1
ATOM 2260 C C . THR A 1 291 ? -2.700 6.805 2.691 1.00 92.69 291 THR A C 1
ATOM 2262 O O . THR A 1 291 ? -2.750 5.584 2.783 1.00 92.69 291 THR A O 1
ATOM 2265 N N . ILE A 1 292 ? -2.838 7.441 1.527 1.00 93.56 292 ILE A N 1
ATOM 2266 C CA . ILE A 1 292 ? -3.064 6.712 0.279 1.00 93.56 292 ILE A CA 1
ATOM 2267 C C . ILE A 1 292 ? -1.793 6.004 -0.175 1.00 93.56 292 ILE A C 1
ATOM 2269 O O . ILE A 1 292 ? -1.860 4.857 -0.604 1.00 93.56 292 ILE A O 1
ATOM 2273 N N . HIS A 1 293 ? -0.651 6.675 -0.051 1.00 91.81 293 HIS A N 1
ATOM 2274 C CA . HIS A 1 293 ? 0.656 6.105 -0.349 1.00 91.81 293 HIS A CA 1
ATOM 2275 C C . HIS A 1 293 ? 0.904 4.816 0.452 1.00 91.81 293 HIS A C 1
ATOM 2277 O O . HIS A 1 293 ? 1.147 3.757 -0.123 1.00 91.81 293 HIS A O 1
ATOM 2283 N N . GLU A 1 294 ? 0.707 4.876 1.768 1.00 90.56 294 GLU A N 1
ATOM 2284 C CA . GLU A 1 294 ? 0.926 3.743 2.666 1.00 90.56 294 GLU A CA 1
ATOM 2285 C C . GLU A 1 294 ? -0.091 2.620 2.475 1.00 90.56 294 GLU A C 1
ATOM 2287 O O . GLU A 1 294 ? 0.258 1.452 2.614 1.00 90.56 294 GLU A O 1
ATOM 2292 N N . LEU A 1 295 ? -1.327 2.936 2.074 1.00 92.31 295 LEU A N 1
ATOM 2293 C CA . LEU A 1 295 ? -2.277 1.917 1.622 1.00 92.31 295 LEU A CA 1
ATOM 2294 C C . LEU A 1 295 ? -1.841 1.261 0.307 1.00 92.31 295 LEU A C 1
ATOM 2296 O O . LEU A 1 295 ? -2.083 0.072 0.107 1.00 92.31 295 LEU A O 1
ATOM 2300 N N . GLY A 1 296 ? -1.168 1.994 -0.580 1.00 91.00 296 GLY A N 1
ATOM 2301 C CA . GLY A 1 296 ? -0.528 1.413 -1.759 1.00 91.00 296 GLY A CA 1
ATOM 2302 C C . GLY A 1 296 ? 0.415 0.271 -1.377 1.00 91.00 296 GLY A C 1
ATOM 2303 O O . GLY A 1 296 ? 0.358 -0.798 -1.984 1.00 91.00 296 GLY A O 1
ATOM 2304 N N . HIS A 1 297 ? 1.204 0.445 -0.317 1.00 88.06 297 HIS A N 1
ATOM 2305 C CA . HIS A 1 297 ? 2.035 -0.620 0.243 1.00 88.06 297 HIS A CA 1
ATOM 2306 C C . HIS A 1 297 ? 1.215 -1.697 0.959 1.00 88.06 297 HIS A C 1
ATOM 2308 O O . HIS A 1 297 ? 1.282 -2.869 0.586 1.00 88.06 297 HIS A O 1
ATOM 2314 N N . SER A 1 298 ? 0.441 -1.311 1.978 1.00 88.06 298 SER A N 1
ATOM 2315 C CA . SER A 1 298 ? -0.147 -2.258 2.929 1.00 88.06 298 SER A CA 1
ATOM 2316 C C . SER A 1 298 ? -1.272 -3.092 2.327 1.00 88.06 298 SER A C 1
ATOM 2318 O O . SER A 1 298 ? -1.368 -4.279 2.630 1.00 88.06 298 SER A O 1
ATOM 2320 N N . PHE A 1 299 ? -2.093 -2.468 1.478 1.00 90.50 299 PHE A N 1
ATOM 2321 C CA . PHE A 1 299 ? -3.229 -3.084 0.799 1.00 90.50 299 PHE A CA 1
ATOM 2322 C C . PHE A 1 299 ? -2.853 -3.495 -0.624 1.00 90.50 299 PHE A C 1
ATOM 2324 O O . PHE A 1 299 ? -3.088 -4.628 -1.033 1.00 90.50 299 PHE A O 1
ATOM 2331 N N . GLY A 1 300 ? -2.240 -2.581 -1.384 1.00 89.38 300 GLY A N 1
ATOM 2332 C CA . GLY A 1 300 ? -1.912 -2.799 -2.793 1.00 89.38 300 GLY A CA 1
ATOM 2333 C C . GLY A 1 300 ? -0.695 -3.692 -3.041 1.00 89.38 300 GLY A C 1
ATOM 2334 O O . GLY A 1 300 ? -0.527 -4.181 -4.156 1.00 89.38 300 GLY A O 1
ATOM 2335 N N . GLY A 1 301 ? 0.177 -3.907 -2.048 1.00 85.88 301 GLY A N 1
ATOM 2336 C CA . GLY A 1 301 ? 1.460 -4.584 -2.261 1.00 85.88 301 GLY A CA 1
ATOM 2337 C C . GLY A 1 301 ? 2.339 -3.873 -3.299 1.00 85.88 301 GLY A C 1
ATOM 2338 O O . GLY A 1 301 ? 3.088 -4.518 -4.043 1.00 85.88 301 GLY A O 1
ATOM 2339 N N . LEU A 1 302 ? 2.189 -2.552 -3.411 1.00 86.44 302 LEU A N 1
ATOM 2340 C CA . LEU A 1 302 ? 2.959 -1.699 -4.307 1.00 86.44 302 LEU A CA 1
ATOM 2341 C C . LEU A 1 302 ? 4.301 -1.353 -3.655 1.00 86.44 302 LEU A C 1
ATOM 2343 O O . LEU A 1 302 ? 4.402 -1.237 -2.438 1.00 86.44 302 LEU A O 1
ATOM 2347 N N . GLY A 1 303 ? 5.342 -1.203 -4.465 1.00 82.94 303 GLY A N 1
ATOM 2348 C CA . GLY A 1 303 ? 6.650 -0.731 -4.030 1.00 82.94 303 GLY A CA 1
ATOM 2349 C C . GLY A 1 303 ? 6.813 0.753 -4.302 1.00 82.94 303 GLY A C 1
ATOM 2350 O O . GLY A 1 303 ? 6.160 1.311 -5.190 1.00 82.94 303 GLY A O 1
ATOM 2351 N N . ASP A 1 304 ? 7.726 1.371 -3.564 1.00 81.19 304 ASP A N 1
ATOM 2352 C CA . ASP A 1 304 ? 8.154 2.729 -3.854 1.00 81.19 304 ASP A CA 1
ATOM 2353 C C . ASP A 1 304 ? 8.818 2.803 -5.227 1.00 81.19 304 ASP A C 1
ATOM 2355 O O . ASP A 1 304 ? 9.666 1.990 -5.600 1.00 81.19 304 ASP A O 1
ATOM 2359 N N . THR A 1 305 ? 8.453 3.833 -5.978 1.00 77.69 305 THR A N 1
ATOM 2360 C CA . THR A 1 305 ? 9.082 4.211 -7.249 1.00 77.69 305 THR A CA 1
ATOM 2361 C C . THR A 1 305 ? 10.048 5.392 -7.082 1.00 77.69 305 THR A C 1
ATOM 2363 O O . THR A 1 305 ? 10.627 5.887 -8.054 1.00 77.69 305 THR A O 1
ATOM 2366 N N . TYR A 1 306 ? 10.271 5.842 -5.844 1.00 71.56 306 TYR A N 1
ATOM 2367 C CA . TYR A 1 306 ? 11.380 6.716 -5.464 1.00 71.56 306 TYR A CA 1
ATOM 2368 C C . TYR A 1 306 ? 12.438 5.915 -4.688 1.00 71.56 306 TYR A C 1
ATOM 2370 O O . TYR A 1 306 ? 12.119 4.916 -4.055 1.00 71.56 306 TYR A O 1
ATOM 2378 N N . LEU A 1 307 ? 13.710 6.339 -4.706 1.00 60.34 307 LEU A N 1
ATOM 2379 C CA . LEU A 1 307 ? 14.681 5.845 -3.715 1.00 60.34 307 LEU A CA 1
ATOM 2380 C C . LEU A 1 307 ? 14.761 6.799 -2.527 1.00 60.34 307 LEU A C 1
ATOM 2382 O O . LEU A 1 307 ? 14.731 8.028 -2.677 1.00 60.34 307 LEU A O 1
ATOM 2386 N N . GLY A 1 308 ? 14.922 6.203 -1.345 1.00 54.81 308 GLY A N 1
ATOM 2387 C CA . GLY A 1 308 ? 15.286 6.903 -0.123 1.00 54.81 308 GLY A CA 1
ATOM 2388 C C . GLY A 1 308 ? 16.591 7.692 -0.282 1.00 54.81 308 GLY A C 1
ATOM 2389 O O . GLY A 1 308 ? 17.488 7.338 -1.044 1.00 54.81 308 GLY A O 1
ATOM 2390 N N . TRP A 1 309 ? 16.690 8.795 0.455 1.00 49.41 309 TRP A N 1
ATOM 2391 C CA . TRP A 1 309 ? 17.776 9.781 0.394 1.00 49.41 309 TRP A CA 1
ATOM 2392 C C . TRP A 1 309 ? 19.178 9.258 0.758 1.00 49.41 309 TRP A C 1
ATOM 2394 O O . TRP A 1 309 ? 20.155 9.988 0.613 1.00 49.41 309 TRP A O 1
ATOM 2404 N N . THR A 1 310 ? 19.300 8.026 1.246 1.00 47.84 310 THR A N 1
ATOM 2405 C CA . THR A 1 310 ? 20.518 7.495 1.873 1.00 47.84 310 THR A CA 1
ATOM 2406 C C . THR A 1 310 ? 21.663 7.181 0.910 1.00 47.84 310 THR A C 1
ATOM 2408 O O . THR A 1 310 ? 22.776 6.984 1.375 1.00 47.84 310 THR A O 1
ATOM 2411 N N . LEU A 1 311 ? 21.444 7.180 -0.408 1.00 49.41 311 LEU A N 1
ATOM 2412 C CA . LEU A 1 311 ? 22.450 6.724 -1.384 1.00 49.41 311 LEU A CA 1
ATOM 2413 C C . LEU A 1 311 ? 23.311 7.838 -2.015 1.00 49.41 311 LEU A C 1
ATOM 2415 O O . LEU A 1 311 ? 24.162 7.547 -2.850 1.00 49.41 311 LEU A O 1
ATOM 2419 N N . PHE A 1 312 ? 23.120 9.110 -1.641 1.00 50.56 312 PHE A N 1
ATOM 2420 C CA . PHE A 1 312 ? 23.830 10.248 -2.263 1.00 50.56 312 PHE A CA 1
ATOM 2421 C C . PHE A 1 312 ? 24.988 10.833 -1.446 1.00 50.56 312 PHE A C 1
ATOM 2423 O O . PHE A 1 312 ? 25.556 11.851 -1.852 1.00 50.56 312 PHE A O 1
ATOM 2430 N N . ASP A 1 313 ? 25.377 10.216 -0.326 1.00 52.34 313 ASP A N 1
ATOM 2431 C CA . ASP A 1 313 ? 26.504 10.712 0.479 1.00 52.34 313 ASP A CA 1
ATOM 2432 C C . ASP A 1 313 ? 27.887 10.432 -0.144 1.00 52.34 313 ASP A C 1
ATOM 2434 O O . ASP A 1 313 ? 28.905 10.888 0.379 1.00 52.34 313 ASP A O 1
ATOM 2438 N N . GLY A 1 314 ? 27.934 9.716 -1.275 1.00 54.28 314 GLY A N 1
ATOM 2439 C CA . GLY A 1 314 ? 29.145 9.438 -2.053 1.00 54.28 314 GLY A CA 1
ATOM 2440 C C . GLY A 1 314 ? 30.165 8.527 -1.359 1.00 54.28 314 GLY A C 1
ATOM 2441 O O . GLY A 1 314 ? 31.173 8.185 -1.976 1.00 54.28 314 GLY A O 1
ATOM 2442 N N . ASN A 1 315 ? 29.912 8.127 -0.110 1.00 53.47 315 ASN A N 1
ATOM 2443 C CA . ASN A 1 315 ? 30.817 7.329 0.718 1.00 53.47 315 ASN A CA 1
ATOM 2444 C C . ASN A 1 315 ? 30.254 5.948 1.045 1.00 53.47 315 ASN A C 1
ATOM 2446 O O . ASN A 1 315 ? 31.021 5.040 1.370 1.00 53.47 315 ASN A O 1
ATOM 2450 N N . THR A 1 316 ? 28.942 5.766 0.943 1.00 55.38 316 THR A N 1
ATOM 2451 C CA . THR A 1 316 ? 28.340 4.439 0.942 1.00 55.38 316 THR A CA 1
ATOM 2452 C C . THR A 1 316 ? 28.471 3.842 -0.463 1.00 55.38 316 THR A C 1
ATOM 2454 O O . THR A 1 316 ? 28.012 4.448 -1.435 1.00 55.38 316 THR A O 1
ATOM 2457 N N . PRO A 1 317 ? 29.150 2.686 -0.630 1.00 52.69 317 PRO A N 1
ATOM 2458 C CA . PRO A 1 317 ? 29.08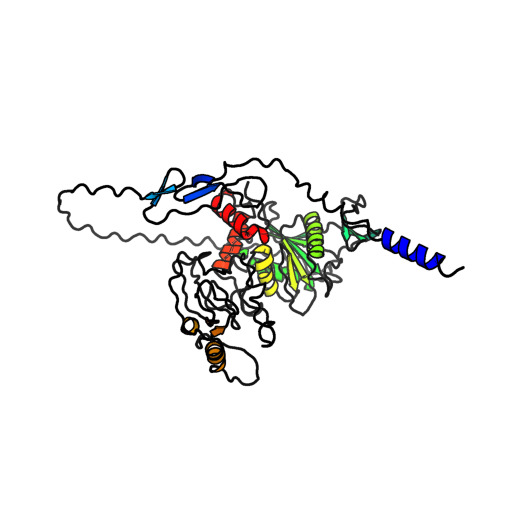2 1.940 -1.877 1.00 52.69 317 PRO A CA 1
ATOM 2459 C C . PRO A 1 317 ? 27.614 1.771 -2.247 1.00 52.69 317 PRO A C 1
ATOM 2461 O O . PRO A 1 317 ? 26.785 1.557 -1.362 1.00 52.69 317 PRO A O 1
ATOM 2464 N N . TYR A 1 318 ? 27.307 1.863 -3.540 1.00 50.31 318 TYR A N 1
ATOM 2465 C CA . TYR A 1 318 ? 26.026 1.421 -4.067 1.00 50.31 318 TYR A CA 1
ATOM 2466 C C . TYR A 1 318 ? 25.898 -0.074 -3.747 1.00 50.31 318 TYR A C 1
ATOM 2468 O O . TYR A 1 318 ? 26.288 -0.932 -4.534 1.00 50.31 318 TYR A O 1
ATOM 2476 N N . GLU A 1 319 ? 25.433 -0.405 -2.548 1.00 49.78 319 GLU A N 1
ATOM 2477 C CA . GLU A 1 319 ? 24.704 -1.634 -2.359 1.00 49.78 319 GLU A CA 1
ATOM 2478 C C . GLU A 1 319 ? 23.426 -1.393 -3.135 1.00 49.78 319 GLU A C 1
ATOM 2480 O O . GLU A 1 319 ? 22.692 -0.444 -2.857 1.00 49.78 319 GLU A O 1
ATOM 2485 N N . GLU A 1 320 ? 23.240 -2.186 -4.183 1.00 49.66 320 GLU A N 1
ATOM 2486 C CA . GLU A 1 320 ? 21.971 -2.392 -4.861 1.00 49.66 320 GLU A CA 1
ATOM 2487 C C . GLU A 1 320 ? 20.951 -2.706 -3.763 1.00 49.66 320 GLU A C 1
ATOM 2489 O O . GLU A 1 320 ? 20.844 -3.839 -3.289 1.00 49.66 320 GLU A O 1
ATOM 2494 N N . GLY A 1 321 ? 20.378 -1.632 -3.208 1.00 42.94 321 GLY A N 1
ATOM 2495 C CA . GLY A 1 321 ? 19.879 -1.633 -1.845 1.00 42.94 321 GLY A CA 1
ATOM 2496 C C . GLY A 1 321 ? 18.831 -2.712 -1.724 1.00 42.94 321 GLY A C 1
ATOM 2497 O O . GLY A 1 321 ? 18.056 -2.928 -2.654 1.00 42.94 321 GLY A O 1
ATOM 2498 N N . SER A 1 322 ? 18.798 -3.388 -0.587 1.00 45.50 322 SER A N 1
ATOM 2499 C CA . SER A 1 322 ? 17.816 -4.415 -0.235 1.00 45.50 322 SER A CA 1
ATOM 2500 C C . SER A 1 322 ? 16.358 -4.049 -0.573 1.00 45.50 322 SER A C 1
ATOM 2502 O O . SER A 1 322 ? 15.562 -4.956 -0.790 1.00 45.50 322 SER A O 1
ATOM 2504 N N . LEU A 1 323 ? 16.033 -2.758 -0.715 1.00 44.12 323 LEU A N 1
ATOM 2505 C CA . LEU A 1 323 ? 14.744 -2.245 -1.200 1.00 44.12 323 LEU A CA 1
ATOM 2506 C C . LEU A 1 323 ? 14.532 -2.404 -2.723 1.00 44.12 323 LEU A C 1
ATOM 2508 O O . LEU A 1 323 ? 13.444 -2.761 -3.151 1.00 44.12 323 LEU A O 1
ATOM 2512 N N . SER A 1 324 ? 15.569 -2.260 -3.556 1.00 43.34 324 SER A N 1
ATOM 2513 C CA . SER A 1 324 ? 15.526 -2.635 -4.988 1.00 43.34 324 SER A CA 1
ATOM 2514 C C . SER A 1 324 ? 15.461 -4.156 -5.208 1.00 43.34 324 SER A C 1
ATOM 2516 O O . SER A 1 324 ? 15.060 -4.625 -6.272 1.00 43.34 324 SER A O 1
ATOM 2518 N N . ARG A 1 325 ? 15.800 -4.939 -4.171 1.00 45.12 325 ARG A N 1
ATOM 2519 C CA . ARG A 1 325 ? 15.600 -6.393 -4.111 1.00 45.12 325 ARG A CA 1
ATOM 2520 C C . ARG A 1 325 ? 14.251 -6.813 -3.527 1.00 45.12 325 ARG A C 1
ATOM 2522 O O . ARG A 1 325 ? 14.017 -8.022 -3.411 1.00 45.12 325 ARG A O 1
ATOM 2529 N N . GLU A 1 326 ? 13.319 -5.894 -3.263 1.00 49.66 326 GLU A N 1
ATOM 2530 C CA . GLU A 1 326 ? 11.894 -6.238 -3.131 1.00 49.66 326 GLU A CA 1
ATOM 2531 C C . GLU A 1 326 ? 11.302 -6.583 -4.509 1.00 49.66 326 GLU A C 1
ATOM 2533 O O . GLU A 1 326 ? 10.368 -5.982 -5.025 1.00 49.66 326 GLU A O 1
ATOM 2538 N N . THR A 1 327 ? 11.884 -7.626 -5.095 1.00 52.78 327 THR A N 1
ATOM 2539 C CA . THR A 1 327 ? 11.672 -8.284 -6.390 1.00 52.78 327 THR A CA 1
ATOM 2540 C C . THR A 1 327 ? 10.245 -8.792 -6.638 1.00 52.78 327 THR A C 1
ATOM 2542 O O . THR A 1 327 ? 10.011 -9.585 -7.549 1.00 52.78 327 THR A O 1
ATOM 2545 N N . GLY A 1 328 ? 9.259 -8.338 -5.869 1.00 61.50 328 GLY A N 1
ATOM 2546 C CA . GLY A 1 328 ? 7.922 -8.908 -5.835 1.00 61.50 328 GLY A CA 1
ATOM 2547 C C . GLY A 1 328 ? 6.782 -7.908 -5.738 1.00 61.50 328 GLY A C 1
ATOM 2548 O O . GLY A 1 328 ? 5.652 -8.370 -5.667 1.00 61.50 328 GLY A O 1
ATOM 2549 N N . THR A 1 329 ? 7.011 -6.592 -5.751 1.00 75.56 329 THR A N 1
ATOM 2550 C CA . THR A 1 329 ? 5.876 -5.652 -5.770 1.00 75.56 329 THR A CA 1
ATOM 2551 C C . THR A 1 329 ? 5.254 -5.565 -7.166 1.00 75.56 329 THR A C 1
ATOM 2553 O O . THR A 1 329 ? 5.844 -6.003 -8.164 1.00 75.56 329 THR A O 1
ATOM 2556 N N . GLN A 1 330 ? 4.012 -5.087 -7.244 1.00 76.31 330 GLN A N 1
ATOM 2557 C CA . GLN A 1 330 ? 3.204 -5.177 -8.470 1.00 76.31 330 GLN A CA 1
ATOM 2558 C C . GLN A 1 330 ? 3.568 -4.127 -9.525 1.00 76.31 330 GLN A C 1
ATOM 2560 O O . GLN A 1 330 ? 3.468 -4.395 -10.721 1.00 76.31 330 GLN A O 1
ATOM 2565 N N . ASN A 1 331 ? 3.988 -2.941 -9.084 1.00 80.62 331 ASN A N 1
ATOM 2566 C CA . ASN A 1 331 ? 4.318 -1.784 -9.923 1.00 80.62 331 ASN A CA 1
ATOM 2567 C C . ASN A 1 331 ? 5.819 -1.631 -10.204 1.00 80.62 331 ASN A C 1
ATOM 2569 O O . ASN A 1 331 ? 6.204 -0.741 -10.960 1.00 80.62 331 ASN A O 1
ATOM 2573 N N . THR A 1 332 ? 6.661 -2.487 -9.620 1.00 75.38 332 THR A N 1
ATOM 2574 C CA . THR A 1 332 ? 8.096 -2.523 -9.911 1.00 75.38 332 THR A CA 1
ATOM 2575 C C . THR A 1 332 ? 8.481 -3.872 -10.504 1.00 75.38 332 THR A C 1
ATOM 2577 O O . THR A 1 332 ? 7.896 -4.919 -10.214 1.00 75.38 332 THR A O 1
ATOM 2580 N N . ASP A 1 333 ? 9.468 -3.859 -11.381 1.00 69.88 333 ASP A N 1
ATOM 2581 C CA . ASP A 1 333 ? 10.023 -5.047 -12.010 1.00 69.88 333 ASP A CA 1
ATOM 2582 C C . ASP A 1 333 ? 11.548 -4.908 -11.948 1.00 69.88 333 ASP A C 1
ATOM 2584 O O . ASP A 1 333 ? 12.067 -3.803 -11.825 1.00 69.88 333 ASP A O 1
ATOM 2588 N N . ILE A 1 334 ? 12.264 -6.026 -11.924 1.00 61.47 334 ILE A N 1
ATOM 2589 C CA . ILE A 1 334 ? 13.733 -6.079 -11.870 1.00 61.47 334 ILE A CA 1
ATOM 2590 C C . ILE A 1 334 ? 14.330 -6.687 -13.143 1.00 61.47 334 ILE A C 1
ATOM 2592 O O . ILE A 1 334 ? 15.522 -6.539 -13.401 1.00 61.47 334 ILE A O 1
ATOM 2596 N N . ALA A 1 335 ? 13.508 -7.348 -13.963 1.00 61.94 335 ALA A N 1
ATOM 2597 C CA . ALA A 1 335 ? 13.928 -8.031 -15.183 1.00 61.94 335 ALA A CA 1
ATOM 2598 C C . ALA A 1 335 ? 13.414 -7.342 -16.463 1.00 61.94 335 ALA A C 1
ATOM 2600 O O . ALA A 1 335 ? 13.397 -7.960 -17.528 1.00 61.94 335 ALA A O 1
ATOM 2601 N N . GLY A 1 336 ? 13.004 -6.072 -16.387 1.00 65.12 336 GLY A N 1
ATOM 2602 C CA . GLY A 1 336 ? 12.392 -5.336 -17.497 1.00 65.12 336 GLY A CA 1
ATOM 2603 C C . GLY A 1 336 ? 10.996 -4.863 -17.124 1.00 65.12 336 GLY A C 1
ATOM 2604 O O . GLY A 1 336 ? 10.791 -4.454 -15.996 1.00 65.12 336 GLY A O 1
ATOM 2605 N N . CYS A 1 337 ? 10.043 -4.940 -18.056 1.00 75.88 337 CYS A N 1
ATOM 2606 C CA . CYS A 1 337 ? 8.617 -4.797 -17.741 1.00 75.88 337 CYS A CA 1
ATOM 2607 C C . CYS A 1 337 ? 7.714 -5.965 -18.182 1.00 75.88 337 CYS A C 1
ATOM 2609 O O . CYS A 1 337 ? 6.528 -5.722 -18.433 1.00 75.88 337 CYS A O 1
ATOM 2611 N N . PRO A 1 338 ? 8.186 -7.221 -18.335 1.00 71.81 338 PRO A N 1
ATOM 2612 C CA . PRO A 1 338 ? 7.298 -8.318 -18.719 1.00 71.81 338 PRO A CA 1
ATOM 2613 C C . PRO A 1 338 ? 6.127 -8.524 -17.743 1.00 71.81 338 PRO A C 1
ATOM 2615 O O . PRO A 1 338 ? 5.108 -9.077 -18.154 1.00 71.81 338 PRO A O 1
ATOM 2618 N N . LYS A 1 339 ? 6.209 -8.038 -16.490 1.00 76.25 339 LYS A N 1
ATOM 2619 C CA . LYS A 1 339 ? 5.072 -8.057 -15.549 1.00 76.25 339 LYS A CA 1
ATOM 2620 C C . LYS A 1 339 ? 3.820 -7.352 -16.087 1.00 76.25 339 LYS A C 1
ATOM 2622 O O . LYS A 1 339 ? 2.706 -7.794 -15.806 1.00 76.25 339 LYS A O 1
ATOM 2627 N N . TRP A 1 340 ? 3.977 -6.271 -16.851 1.00 82.00 340 TRP A N 1
ATOM 2628 C CA . TRP A 1 340 ? 2.848 -5.478 -17.357 1.00 82.00 340 TRP A CA 1
ATOM 2629 C C . TRP A 1 340 ? 2.936 -5.125 -18.843 1.00 82.00 340 TRP A C 1
ATOM 2631 O O . TRP A 1 340 ? 2.037 -4.455 -19.344 1.00 82.00 340 TRP A O 1
ATOM 2641 N N . CYS A 1 341 ? 3.949 -5.601 -19.569 1.00 82.81 341 CYS A N 1
ATOM 2642 C CA . CYS A 1 341 ? 4.107 -5.405 -21.009 1.00 82.81 341 CYS A CA 1
ATOM 2643 C C . CYS A 1 341 ? 4.249 -6.726 -21.768 1.00 82.81 341 CYS A C 1
ATOM 2645 O O . CYS A 1 341 ? 4.815 -7.693 -21.271 1.00 82.81 341 CYS A O 1
ATOM 2647 N N . GLN A 1 342 ? 3.755 -6.751 -23.010 1.00 73.06 342 GLN A N 1
ATOM 2648 C CA . GLN A 1 342 ? 3.823 -7.924 -23.891 1.00 73.06 342 GLN A CA 1
ATOM 2649 C C . GLN A 1 342 ? 5.211 -8.146 -24.514 1.00 73.06 342 GLN A C 1
ATOM 2651 O O . GLN A 1 342 ? 5.488 -9.227 -25.033 1.00 73.06 342 GLN A O 1
ATOM 2656 N N . SER A 1 343 ? 6.083 -7.136 -24.526 1.00 62.09 343 SER A N 1
ATOM 2657 C CA . SER A 1 343 ? 7.367 -7.231 -25.220 1.00 62.09 343 SER A CA 1
ATOM 2658 C C . SER A 1 343 ? 8.410 -8.051 -24.466 1.00 62.09 343 SER A C 1
ATOM 2660 O O . SER A 1 343 ? 8.806 -7.683 -23.360 1.00 62.09 343 SER A O 1
ATOM 2662 N N . ASN A 1 344 ? 8.994 -9.030 -25.167 1.00 58.72 344 ASN A N 1
ATOM 2663 C CA . ASN A 1 344 ? 10.411 -9.343 -25.005 1.00 58.72 344 ASN A CA 1
ATOM 2664 C C . ASN A 1 344 ? 11.177 -8.056 -25.276 1.00 58.72 344 ASN A C 1
ATOM 2666 O O . ASN A 1 344 ? 11.127 -7.507 -26.378 1.00 58.72 344 ASN A O 1
ATOM 2670 N N . THR A 1 345 ? 11.826 -7.545 -24.251 1.00 58.09 345 THR A N 1
ATOM 2671 C CA . THR A 1 345 ? 12.574 -6.307 -24.335 1.00 58.09 345 THR A CA 1
ATOM 2672 C C . THR A 1 345 ? 13.670 -6.464 -25.376 1.00 58.09 345 THR A C 1
ATOM 2674 O O . THR A 1 345 ? 14.583 -7.275 -25.214 1.00 58.09 345 THR A O 1
ATOM 2677 N N . GLY A 1 346 ? 13.540 -5.752 -26.496 1.00 58.75 346 GLY A N 1
ATOM 2678 C CA . GLY A 1 346 ? 14.573 -5.740 -27.525 1.00 58.75 346 GLY A CA 1
ATOM 2679 C C . GLY A 1 346 ? 15.915 -5.292 -26.943 1.00 58.75 346 GLY A C 1
ATOM 2680 O O . GLY A 1 346 ? 15.985 -4.789 -25.822 1.00 58.75 346 GLY A O 1
ATOM 2681 N N . THR A 1 347 ? 16.994 -5.446 -27.710 1.00 62.66 347 THR A N 1
ATOM 2682 C CA . THR A 1 347 ? 18.312 -4.901 -27.355 1.00 62.66 347 THR A CA 1
ATOM 2683 C C . THR A 1 347 ? 18.231 -3.379 -27.280 1.00 62.66 347 THR A C 1
ATOM 2685 O O . THR A 1 347 ? 18.443 -2.683 -28.274 1.00 62.66 347 THR A O 1
ATOM 2688 N N . TYR A 1 348 ? 17.875 -2.856 -26.113 1.00 69.12 348 TYR A N 1
ATOM 2689 C CA . TYR A 1 348 ? 17.827 -1.431 -25.866 1.00 69.12 348 TYR A CA 1
ATOM 2690 C C . TYR A 1 348 ? 19.222 -0.965 -25.463 1.00 69.12 348 TYR A C 1
ATOM 2692 O O . TYR A 1 348 ? 19.731 -1.310 -24.397 1.00 69.12 348 TYR A O 1
ATOM 2700 N N . GLN A 1 349 ? 19.858 -0.206 -26.350 1.00 68.69 349 GLN A N 1
ATOM 2701 C CA . GLN A 1 349 ? 21.173 0.370 -26.113 1.00 68.69 349 GLN A CA 1
ATOM 2702 C C . GLN A 1 349 ? 21.027 1.865 -25.852 1.00 68.69 349 GLN A C 1
ATOM 2704 O O . GLN A 1 349 ? 20.627 2.628 -26.729 1.00 68.69 349 GLN A O 1
ATOM 2709 N N . THR A 1 350 ? 21.390 2.300 -24.648 1.00 77.25 350 THR A N 1
ATOM 2710 C CA . THR A 1 350 ? 21.618 3.723 -24.367 1.00 77.25 350 THR A CA 1
ATOM 2711 C C . THR A 1 350 ? 23.088 4.060 -24.572 1.00 77.25 350 THR A C 1
ATOM 2713 O O . THR A 1 350 ? 23.943 3.174 -24.531 1.00 77.25 350 THR A O 1
ATOM 2716 N N . ALA A 1 351 ? 23.410 5.348 -24.716 1.00 82.31 351 ALA A N 1
ATOM 2717 C CA . ALA A 1 351 ? 24.801 5.803 -24.704 1.00 82.31 351 ALA A CA 1
ATOM 2718 C C . ALA A 1 351 ? 25.558 5.294 -23.459 1.00 82.31 351 ALA A C 1
ATOM 2720 O O . ALA A 1 351 ? 26.705 4.881 -23.585 1.00 82.31 351 ALA A O 1
ATOM 2721 N N . CYS A 1 352 ? 24.890 5.216 -22.298 1.00 85.38 352 CYS A N 1
ATOM 2722 C CA . CYS A 1 352 ? 25.463 4.658 -21.071 1.00 85.38 352 CYS A CA 1
ATOM 2723 C C . CYS A 1 352 ? 25.881 3.196 -21.232 1.00 85.38 352 CYS A C 1
ATOM 2725 O O . CYS A 1 352 ? 26.981 2.832 -20.842 1.00 85.38 352 CYS A O 1
ATOM 2727 N N . THR A 1 353 ? 25.040 2.366 -21.859 1.00 85.75 353 THR A N 1
ATOM 2728 C CA . THR A 1 353 ? 25.329 0.926 -22.020 1.00 85.75 353 THR A CA 1
ATOM 2729 C C . THR A 1 353 ? 26.539 0.623 -22.897 1.00 85.75 353 THR A C 1
ATOM 2731 O O . THR A 1 353 ? 27.031 -0.499 -22.886 1.00 85.75 353 THR A O 1
ATOM 2734 N N . GLN A 1 354 ? 27.019 1.607 -23.659 1.00 88.69 354 GLN A N 1
ATOM 2735 C CA . GLN A 1 354 ? 28.225 1.478 -24.475 1.00 88.69 354 GLN A CA 1
ATOM 2736 C C . GLN A 1 354 ? 29.501 1.840 -23.698 1.00 88.69 354 GLN A C 1
ATOM 2738 O O . GLN A 1 354 ? 30.602 1.602 -24.190 1.00 88.69 354 GLN A O 1
ATOM 2743 N N . ILE A 1 355 ? 29.375 2.418 -22.498 1.00 90.50 355 ILE A N 1
ATOM 2744 C CA . ILE A 1 355 ? 30.506 2.797 -21.652 1.00 90.50 355 ILE A CA 1
ATOM 2745 C C . ILE A 1 355 ? 30.939 1.578 -20.834 1.00 90.50 355 ILE A C 1
ATOM 2747 O O . ILE A 1 355 ? 30.216 1.102 -19.960 1.00 90.50 355 ILE A O 1
ATOM 2751 N N . THR A 1 356 ? 32.142 1.076 -21.109 1.00 93.56 356 THR A N 1
ATOM 2752 C CA . THR A 1 356 ? 32.675 -0.146 -20.486 1.00 93.56 356 THR A CA 1
ATOM 2753 C C . THR A 1 356 ? 33.634 0.114 -19.327 1.00 93.56 356 THR A C 1
ATOM 2755 O O . THR A 1 356 ? 34.118 -0.844 -18.727 1.00 93.56 356 THR A O 1
ATOM 2758 N N . ASP A 1 357 ? 33.942 1.374 -19.014 1.00 93.94 357 ASP A N 1
ATOM 2759 C CA . ASP A 1 357 ? 34.861 1.747 -17.941 1.00 93.94 357 ASP A CA 1
ATOM 2760 C C . ASP A 1 357 ? 34.213 2.662 -16.891 1.00 93.94 357 ASP A C 1
ATOM 2762 O O . ASP A 1 357 ? 33.454 3.587 -17.193 1.00 93.94 357 ASP A O 1
ATOM 2766 N N . GLU A 1 358 ? 34.539 2.389 -15.628 1.00 91.12 358 GLU A N 1
ATOM 2767 C CA . GLU A 1 358 ? 33.953 3.066 -14.472 1.00 91.12 358 GLU A CA 1
ATOM 2768 C C . GLU A 1 358 ? 34.233 4.565 -14.473 1.00 91.12 358 GLU A C 1
ATOM 2770 O O . GLU A 1 358 ? 33.346 5.369 -14.185 1.00 91.12 358 GLU A O 1
ATOM 2775 N N . GLN A 1 359 ? 35.461 4.952 -14.821 1.00 89.75 359 GLN A N 1
ATOM 2776 C CA . GLN A 1 359 ? 35.872 6.346 -14.775 1.00 89.75 359 GLN A CA 1
ATOM 2777 C C . GLN A 1 359 ? 35.090 7.182 -15.789 1.00 89.75 359 GLN A C 1
ATOM 2779 O O . GLN A 1 359 ? 34.578 8.233 -15.418 1.00 89.75 359 GLN A O 1
ATOM 2784 N N . THR A 1 360 ? 34.947 6.725 -17.034 1.00 89.56 360 THR A N 1
ATOM 2785 C CA . THR A 1 360 ? 34.157 7.413 -18.064 1.00 89.56 360 THR A CA 1
ATOM 2786 C C . THR A 1 360 ? 32.684 7.435 -17.692 1.00 89.56 360 THR A C 1
ATOM 2788 O O . THR A 1 360 ? 32.053 8.473 -17.852 1.00 89.56 360 THR A O 1
ATOM 2791 N N . CYS A 1 361 ? 32.143 6.360 -17.110 1.00 87.62 361 CYS A N 1
ATOM 2792 C CA . CYS A 1 361 ? 30.754 6.341 -16.645 1.00 87.62 361 CYS A CA 1
ATOM 2793 C C . CYS A 1 361 ? 30.505 7.407 -15.562 1.00 87.62 361 CYS A C 1
ATOM 2795 O O . CYS A 1 361 ? 29.592 8.223 -15.685 1.00 87.62 361 CYS A O 1
ATOM 2797 N N . ARG A 1 362 ? 31.384 7.473 -14.551 1.00 82.69 362 ARG A N 1
ATOM 2798 C CA . ARG A 1 362 ? 31.348 8.481 -13.473 1.00 82.69 362 ARG A CA 1
ATOM 2799 C C . ARG A 1 362 ? 31.725 9.890 -13.937 1.00 82.69 362 ARG A C 1
ATOM 2801 O O . ARG A 1 362 ? 31.431 10.872 -13.261 1.00 82.69 362 ARG A O 1
ATOM 2808 N N . THR A 1 363 ? 32.450 10.039 -15.042 1.00 80.06 363 THR A N 1
ATOM 2809 C CA . THR A 1 363 ? 32.726 11.355 -15.643 1.00 80.06 363 THR A CA 1
ATOM 2810 C C . THR A 1 363 ? 31.525 11.831 -16.452 1.00 80.06 363 THR A C 1
ATOM 2812 O O . THR A 1 363 ? 31.147 12.990 -16.326 1.00 80.06 363 THR A O 1
ATOM 2815 N N . TYR A 1 364 ? 30.861 10.933 -17.184 1.00 77.00 364 TYR A N 1
ATOM 2816 C CA . TYR A 1 364 ? 29.607 11.219 -17.883 1.00 77.00 364 TYR A CA 1
ATOM 2817 C C . TYR A 1 364 ? 28.504 11.661 -16.906 1.00 77.00 364 TYR A C 1
ATOM 2819 O O . TYR A 1 364 ? 27.716 12.551 -17.213 1.00 77.00 364 TYR A O 1
ATOM 2827 N N . GLU A 1 365 ? 28.502 11.099 -15.695 1.00 65.06 365 GLU A N 1
ATOM 2828 C CA . GLU A 1 365 ? 27.688 11.552 -14.559 1.00 65.06 365 GLU A CA 1
ATOM 2829 C C . GLU A 1 365 ? 28.001 13.004 -14.130 1.00 65.06 365 GLU A C 1
ATOM 2831 O O . GLU A 1 365 ? 27.091 13.769 -13.814 1.00 65.06 365 GLU A O 1
ATOM 2836 N N . ARG A 1 366 ? 29.282 13.409 -14.140 1.00 59.06 366 ARG A N 1
ATOM 2837 C CA . ARG A 1 366 ? 29.771 14.677 -13.561 1.00 59.06 366 ARG A CA 1
ATOM 2838 C C . ARG A 1 366 ? 29.842 15.855 -14.531 1.00 59.06 366 ARG A C 1
ATOM 2840 O O . ARG A 1 366 ? 29.678 16.992 -14.100 1.00 59.06 366 ARG A O 1
ATOM 2847 N N . GLU A 1 367 ? 30.068 15.626 -15.823 1.00 55.12 367 GLU A N 1
ATOM 2848 C CA . GLU A 1 367 ? 30.239 16.713 -16.805 1.00 55.12 367 GLU A CA 1
ATOM 2849 C C . GLU A 1 367 ? 28.955 17.524 -17.061 1.00 55.12 367 GLU A C 1
ATOM 2851 O O . GLU A 1 367 ? 29.006 18.606 -17.645 1.00 55.12 367 GLU A O 1
ATOM 2856 N N . LEU A 1 368 ? 27.796 17.052 -16.591 1.00 52.06 368 LEU A N 1
ATOM 2857 C CA . LEU A 1 368 ? 26.499 17.647 -16.916 1.00 52.06 368 LEU A CA 1
ATOM 2858 C C . LEU A 1 368 ? 25.879 18.531 -15.816 1.00 52.06 368 LEU A C 1
ATOM 2860 O O . LEU A 1 368 ? 24.789 19.077 -16.056 1.00 52.06 368 LEU A O 1
ATOM 2864 N N . TYR A 1 369 ? 26.551 18.763 -14.674 1.00 49.56 369 TYR A N 1
ATOM 2865 C CA . TYR A 1 369 ? 26.028 19.650 -13.621 1.00 49.56 369 TYR A CA 1
ATOM 2866 C C . TYR A 1 369 ? 27.096 20.359 -12.760 1.00 49.56 369 TYR A C 1
A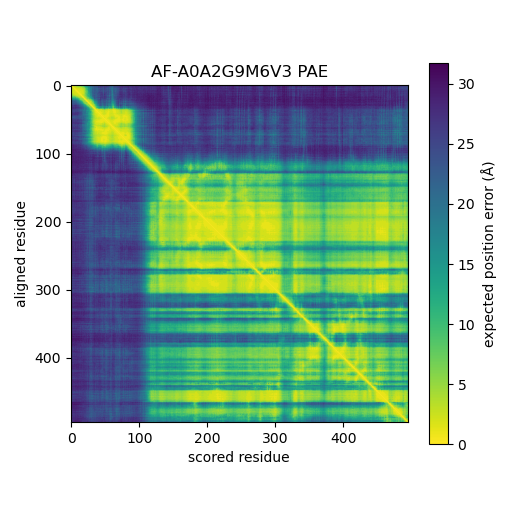TOM 2868 O O . TYR A 1 369 ? 27.775 19.753 -11.939 1.00 49.56 369 TYR A O 1
ATOM 2876 N N . THR A 1 370 ? 27.153 21.689 -12.862 1.00 48.81 370 THR A N 1
ATOM 2877 C CA . THR A 1 370 ? 27.672 22.594 -11.820 1.00 48.81 370 THR A CA 1
ATOM 2878 C C . THR A 1 370 ? 26.539 23.539 -11.419 1.00 48.81 370 THR A C 1
ATOM 2880 O O . THR A 1 370 ? 26.500 24.698 -11.832 1.00 48.81 370 THR A O 1
ATOM 2883 N N . GLY A 1 371 ? 25.543 23.015 -10.704 1.00 53.91 371 GLY A N 1
ATOM 2884 C CA . GLY A 1 371 ? 24.506 23.842 -10.089 1.00 53.91 371 GLY A CA 1
ATOM 2885 C C . GLY A 1 371 ? 25.061 24.617 -8.885 1.00 53.91 371 GLY A C 1
ATOM 2886 O O . GLY A 1 371 ? 26.026 24.159 -8.264 1.00 53.91 371 GLY A O 1
ATOM 2887 N N . PRO A 1 372 ? 24.487 25.779 -8.531 1.00 44.22 372 PRO A N 1
ATOM 2888 C CA . PRO A 1 372 ? 24.833 26.461 -7.293 1.00 44.22 372 PRO A CA 1
ATOM 2889 C C . PRO A 1 372 ? 24.436 25.571 -6.105 1.00 44.22 372 PRO A C 1
ATOM 2891 O O . PRO A 1 372 ? 23.356 24.991 -6.107 1.00 44.22 372 PRO A O 1
ATOM 2894 N N . GLU A 1 373 ? 25.295 25.499 -5.088 1.00 45.38 373 GLU A N 1
ATOM 2895 C CA . GLU A 1 373 ? 24.986 24.971 -3.744 1.00 45.38 373 GLU A CA 1
ATOM 2896 C C . GLU A 1 373 ? 25.060 23.453 -3.496 1.00 45.38 373 GLU A C 1
ATOM 2898 O O . GLU A 1 373 ? 24.425 22.970 -2.567 1.00 45.38 373 GLU A O 1
ATOM 2903 N N . GLY A 1 374 ? 25.874 22.682 -4.230 1.00 48.72 374 GLY A N 1
ATOM 2904 C CA . GLY A 1 374 ? 26.327 21.354 -3.755 1.00 48.72 374 GLY A CA 1
ATOM 2905 C C . GLY A 1 374 ? 25.219 20.326 -3.474 1.00 48.72 374 GLY A C 1
ATOM 2906 O O . GLY A 1 374 ? 25.448 19.318 -2.811 1.00 48.72 374 GLY A O 1
ATOM 2907 N N . THR A 1 375 ? 24.013 20.575 -3.969 1.00 48.28 375 THR A N 1
ATOM 2908 C CA . THR A 1 375 ? 22.865 19.695 -3.831 1.00 48.28 375 THR A CA 1
ATOM 2909 C C . THR A 1 375 ? 22.806 18.842 -5.104 1.00 48.28 375 THR A C 1
ATOM 2911 O O . THR A 1 375 ? 22.637 19.358 -6.206 1.00 48.28 375 THR A O 1
ATOM 2914 N N . HIS A 1 376 ? 23.022 17.528 -4.967 1.00 50.56 376 HIS A N 1
ATOM 2915 C CA . HIS A 1 376 ? 23.051 16.532 -6.053 1.00 50.56 376 HIS A CA 1
ATOM 2916 C C . HIS A 1 376 ? 21.660 16.278 -6.673 1.00 50.56 376 HIS A C 1
ATOM 2918 O O . HIS A 1 376 ? 21.185 15.145 -6.723 1.00 50.56 376 HIS A O 1
ATOM 2924 N N . TRP A 1 377 ? 20.956 17.315 -7.125 1.00 51.41 377 TRP A N 1
ATOM 2925 C CA . TRP A 1 377 ? 19.683 17.152 -7.822 1.00 51.41 377 TRP A CA 1
ATOM 2926 C C . TRP A 1 377 ? 19.837 17.444 -9.311 1.00 51.41 377 TRP A C 1
ATOM 2928 O O . TRP A 1 377 ? 20.356 18.477 -9.718 1.00 51.41 377 TRP A O 1
ATOM 2938 N N . ALA A 1 378 ? 19.265 16.532 -10.093 1.00 53.38 378 ALA A N 1
ATOM 2939 C CA . ALA A 1 378 ? 18.849 16.694 -11.479 1.00 53.38 378 ALA A CA 1
ATOM 2940 C C . ALA A 1 378 ? 19.825 16.251 -12.577 1.00 53.38 378 ALA A C 1
ATOM 2942 O O . ALA A 1 378 ? 20.240 17.013 -13.448 1.00 53.38 378 ALA A O 1
ATOM 2943 N N . CYS A 1 379 ? 19.924 14.932 -12.709 1.00 58.81 379 CYS A N 1
ATOM 2944 C CA . CYS A 1 379 ? 19.623 14.340 -14.012 1.00 58.81 379 CYS A CA 1
ATOM 2945 C C . CYS A 1 379 ? 18.237 14.830 -14.437 1.00 58.81 379 CYS A C 1
ATOM 2947 O O . CYS A 1 379 ? 17.259 14.453 -13.796 1.00 58.81 379 CYS A O 1
ATOM 2949 N N . THR A 1 380 ? 18.128 15.739 -15.407 1.00 58.91 380 THR A N 1
ATOM 2950 C CA . THR A 1 380 ? 16.838 16.221 -15.939 1.00 58.91 380 THR A CA 1
ATOM 2951 C C . THR A 1 380 ? 16.342 15.291 -17.046 1.00 58.91 380 THR A C 1
ATOM 2953 O O . THR A 1 380 ? 17.116 14.508 -17.583 1.00 58.91 380 THR A O 1
ATOM 2956 N N . ALA A 1 381 ? 15.065 15.383 -17.430 1.00 57.72 381 ALA A N 1
ATOM 2957 C CA . ALA A 1 381 ? 14.541 14.642 -18.587 1.00 57.72 381 ALA A CA 1
ATOM 2958 C C . ALA A 1 381 ? 15.322 14.929 -19.892 1.00 57.72 381 ALA A C 1
ATOM 2960 O O . ALA A 1 381 ? 15.378 14.089 -20.783 1.00 57.72 381 ALA A O 1
ATOM 2961 N N . GLU A 1 382 ? 15.956 16.102 -19.989 1.00 60.00 382 GLU A N 1
ATOM 2962 C CA . GLU A 1 382 ? 16.773 16.517 -21.135 1.00 60.00 382 GLU A CA 1
ATOM 2963 C C . GLU A 1 382 ? 18.228 16.019 -21.061 1.00 60.00 382 GLU A C 1
ATOM 2965 O O . GLU A 1 382 ? 18.913 15.960 -22.082 1.00 60.00 382 GLU A O 1
ATOM 2970 N N . LYS A 1 383 ? 18.718 15.655 -19.868 1.00 65.31 383 LYS A N 1
ATOM 2971 C CA . LYS A 1 383 ? 20.117 15.280 -19.626 1.00 65.31 383 LYS A CA 1
ATOM 2972 C C . LYS A 1 383 ? 20.213 13.814 -19.221 1.00 65.31 383 LYS A C 1
ATOM 2974 O O . LYS A 1 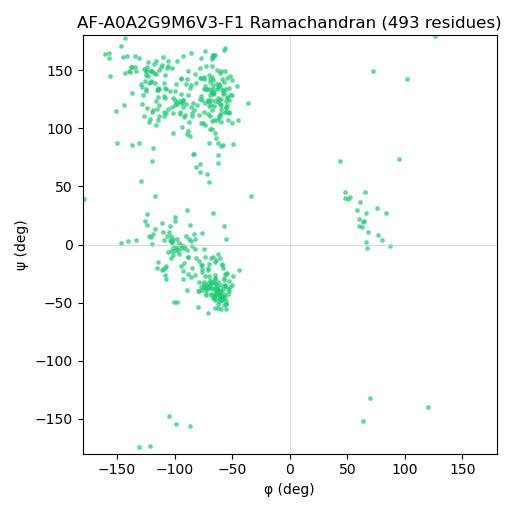383 ? 19.893 13.438 -18.096 1.00 65.31 383 LYS A O 1
ATOM 2979 N N . LYS A 1 384 ? 20.706 12.991 -20.146 1.00 67.31 384 LYS A N 1
ATOM 2980 C CA . LYS A 1 384 ? 20.985 11.573 -19.898 1.00 67.31 384 LYS A CA 1
ATOM 2981 C C . LYS A 1 384 ? 22.121 11.468 -18.884 1.00 67.31 384 LYS A C 1
ATOM 2983 O O . LYS A 1 384 ? 23.218 11.939 -19.152 1.00 67.31 384 LYS A O 1
ATOM 2988 N N . CYS A 1 385 ? 21.855 10.845 -17.746 1.00 76.88 385 CYS A N 1
ATOM 2989 C CA . CYS A 1 385 ? 22.873 10.494 -16.761 1.00 76.88 385 CYS A CA 1
ATOM 2990 C C . CYS A 1 385 ? 23.126 8.994 -16.780 1.00 76.88 385 CYS A C 1
ATOM 2992 O O . CYS A 1 385 ? 22.201 8.217 -17.050 1.00 76.88 385 CYS A O 1
ATOM 2994 N N . CYS A 1 386 ? 24.344 8.605 -16.411 1.00 84.69 386 CYS A N 1
ATOM 2995 C CA . CYS A 1 386 ? 24.724 7.216 -16.215 1.00 84.69 386 CYS A CA 1
ATOM 2996 C C . CYS A 1 386 ? 25.188 6.976 -14.774 1.00 84.69 386 CYS A C 1
ATOM 2998 O O . CYS A 1 386 ? 25.766 7.873 -14.171 1.00 84.69 386 CYS A O 1
ATOM 3000 N N . VAL A 1 387 ? 24.973 5.766 -14.256 1.00 83.44 387 VAL A N 1
ATOM 3001 C CA . VAL A 1 387 ? 25.571 5.280 -13.003 1.00 83.44 387 VAL A CA 1
ATOM 3002 C C . VAL A 1 387 ? 26.349 4.007 -13.272 1.00 83.44 387 VAL A C 1
ATOM 3004 O O . VAL A 1 387 ? 25.953 3.190 -14.109 1.00 83.44 387 VAL A O 1
ATOM 3007 N N . TRP A 1 388 ? 27.452 3.847 -12.547 1.00 86.00 388 TRP A N 1
ATOM 3008 C CA . TRP A 1 388 ? 28.233 2.622 -12.538 1.00 86.00 388 TRP A CA 1
ATOM 3009 C C . TRP A 1 388 ? 27.774 1.699 -11.409 1.00 86.00 388 TRP A C 1
ATOM 3011 O O . TRP A 1 388 ? 27.877 2.049 -10.233 1.00 86.00 388 TRP A O 1
ATOM 3021 N N . LEU A 1 389 ? 27.288 0.519 -11.774 1.00 83.12 389 LEU A N 1
ATOM 3022 C CA . LEU A 1 389 ? 26.845 -0.523 -10.859 1.00 83.12 389 LEU A CA 1
ATOM 3023 C C . LEU A 1 389 ? 28.012 -1.444 -10.458 1.00 83.12 389 LEU A C 1
ATOM 3025 O O . LEU A 1 389 ? 28.926 -1.681 -11.259 1.00 83.12 389 LEU A O 1
ATOM 3029 N N . PRO A 1 390 ? 27.988 -2.015 -9.239 1.00 81.44 390 PRO A N 1
ATOM 3030 C CA . PRO A 1 390 ? 28.994 -2.985 -8.802 1.00 81.44 390 PRO A CA 1
ATOM 3031 C C . PRO A 1 390 ? 28.970 -4.256 -9.666 1.00 81.44 390 PRO A C 1
ATOM 3033 O O . PRO A 1 390 ? 30.023 -4.821 -9.992 1.00 81.44 390 PRO A O 1
ATOM 3036 N N . GLU A 1 391 ? 27.779 -4.663 -10.105 1.00 84.69 391 GLU A N 1
ATOM 3037 C CA . GLU A 1 391 ? 27.522 -5.837 -10.935 1.00 84.69 391 GLU A CA 1
ATOM 3038 C C . GLU A 1 391 ? 26.952 -5.440 -12.302 1.00 84.69 391 GLU A C 1
ATOM 3040 O O . GLU A 1 391 ? 26.443 -4.338 -12.499 1.00 84.69 391 GLU A O 1
ATOM 3045 N N . THR A 1 392 ? 27.091 -6.327 -13.288 1.00 85.38 392 THR A N 1
ATOM 3046 C CA . THR A 1 392 ? 26.537 -6.097 -14.626 1.00 85.38 392 THR A CA 1
ATOM 3047 C C . THR A 1 392 ? 25.019 -6.184 -14.557 1.00 85.38 392 THR A C 1
ATOM 3049 O O . THR A 1 392 ? 24.482 -7.227 -14.189 1.00 85.38 392 THR A O 1
ATOM 3052 N N . HIS A 1 393 ? 24.323 -5.124 -14.968 1.00 84.25 393 HIS A N 1
ATOM 3053 C CA . HIS A 1 393 ? 22.869 -5.134 -15.025 1.00 84.25 393 HIS A CA 1
ATOM 3054 C C . HIS A 1 393 ? 22.395 -6.196 -16.018 1.00 84.25 393 HIS A C 1
ATOM 3056 O O . HIS A 1 393 ? 22.772 -6.166 -17.190 1.00 84.25 393 HIS A O 1
ATOM 3062 N N . THR A 1 394 ? 21.528 -7.100 -15.573 1.00 80.88 394 THR A N 1
ATOM 3063 C CA . THR A 1 394 ? 21.066 -8.259 -16.357 1.00 80.88 394 THR A CA 1
ATOM 3064 C C . THR A 1 394 ? 20.389 -7.848 -17.663 1.00 80.88 394 THR A C 1
ATOM 3066 O O . THR A 1 394 ? 20.697 -8.388 -18.720 1.00 80.88 394 THR A O 1
ATOM 3069 N N . PHE A 1 395 ? 19.520 -6.839 -17.600 1.00 79.06 395 PHE A N 1
ATOM 3070 C CA . PHE A 1 395 ? 18.816 -6.304 -18.763 1.00 79.06 395 PHE A CA 1
ATOM 3071 C C . PHE A 1 395 ? 19.733 -5.640 -19.802 1.00 79.06 395 PHE A C 1
ATOM 3073 O O . PHE A 1 395 ? 19.703 -5.982 -20.980 1.00 79.06 395 PHE A O 1
ATOM 3080 N N . PHE A 1 396 ? 20.544 -4.666 -19.377 1.00 83.12 396 PHE A N 1
ATOM 3081 C CA . PHE A 1 396 ? 21.386 -3.889 -20.291 1.00 83.12 396 PHE A CA 1
ATOM 3082 C C . PHE A 1 396 ? 22.683 -4.603 -20.667 1.00 83.12 396 PHE A C 1
ATOM 3084 O O . PHE A 1 396 ? 23.395 -4.133 -21.552 1.00 83.12 396 PHE A O 1
ATOM 3091 N N . ASN A 1 397 ? 23.017 -5.693 -19.968 1.00 88.00 397 ASN A N 1
ATOM 3092 C CA . ASN A 1 397 ? 24.309 -6.364 -20.038 1.00 88.00 397 ASN A CA 1
ATOM 3093 C C . ASN A 1 397 ? 25.487 -5.371 -19.922 1.00 88.00 397 ASN A C 1
ATOM 3095 O O . ASN A 1 397 ? 26.479 -5.460 -20.643 1.00 88.00 397 ASN A O 1
ATOM 3099 N N . SER A 1 398 ? 25.348 -4.384 -19.032 1.00 89.06 398 SER A N 1
ATOM 3100 C CA . SER A 1 398 ? 26.319 -3.310 -18.808 1.00 89.06 398 SER A CA 1
ATOM 3101 C C . SER A 1 398 ? 26.398 -2.960 -17.325 1.00 89.06 398 SER A C 1
ATOM 3103 O O . SER A 1 398 ? 25.395 -3.028 -16.615 1.00 89.06 398 SER A O 1
ATOM 3105 N N . LYS A 1 399 ? 27.583 -2.552 -16.860 1.00 90.31 399 LYS A N 1
ATOM 3106 C CA . LYS A 1 399 ? 27.756 -1.923 -15.541 1.00 90.31 399 LYS A CA 1
ATOM 3107 C C . LYS A 1 399 ? 27.424 -0.434 -15.557 1.00 90.31 399 LYS A C 1
ATOM 3109 O O . LYS A 1 399 ? 27.039 0.104 -14.530 1.00 90.31 399 LYS A O 1
ATOM 3114 N N . CYS A 1 400 ? 27.547 0.228 -16.705 1.00 89.81 400 CYS A N 1
ATOM 3115 C CA . CYS A 1 400 ? 27.138 1.616 -16.870 1.00 89.81 400 CYS A CA 1
ATOM 3116 C C . CYS A 1 400 ? 25.716 1.664 -17.438 1.00 89.81 400 CYS A C 1
ATOM 3118 O O . CYS A 1 400 ? 25.476 1.259 -18.581 1.00 89.81 400 CYS A O 1
ATOM 3120 N N . VAL A 1 401 ? 24.760 2.129 -16.640 1.00 86.56 401 VAL A N 1
ATOM 3121 C CA . VAL A 1 401 ? 23.334 2.153 -17.003 1.00 86.56 401 VAL A CA 1
ATOM 3122 C C . VAL A 1 401 ? 22.774 3.559 -16.886 1.00 86.56 401 VAL A C 1
ATOM 3124 O O . VAL A 1 401 ? 23.284 4.367 -16.114 1.00 86.56 401 VAL A O 1
ATOM 3127 N N . SER A 1 402 ? 21.734 3.872 -17.662 1.00 83.44 402 SER A N 1
ATOM 3128 C CA . SER A 1 402 ? 21.097 5.184 -17.552 1.00 83.44 402 SER A CA 1
ATOM 3129 C C . SER A 1 402 ? 20.269 5.270 -16.281 1.00 83.44 402 SER A C 1
ATOM 3131 O O . SER A 1 402 ? 19.537 4.346 -15.971 1.00 83.44 402 SER A O 1
ATOM 3133 N N . VAL A 1 403 ? 20.347 6.377 -15.555 1.00 74.56 403 VAL A N 1
ATOM 3134 C CA . VAL A 1 403 ? 19.575 6.531 -14.313 1.00 74.56 403 VAL A CA 1
ATOM 3135 C C . VAL A 1 403 ? 18.314 7.371 -14.442 1.00 74.56 403 VAL A C 1
ATOM 3137 O O . VAL A 1 403 ? 17.544 7.502 -13.495 1.00 74.56 403 VAL A O 1
ATOM 3140 N N . ARG A 1 404 ? 18.108 7.960 -15.617 1.00 71.25 404 ARG A N 1
ATOM 3141 C CA . ARG A 1 404 ? 16.889 8.676 -15.969 1.00 71.25 404 ARG A CA 1
ATOM 3142 C C . ARG A 1 404 ? 16.696 8.548 -17.469 1.00 71.25 404 ARG A C 1
ATOM 3144 O O . ARG A 1 404 ? 17.177 9.388 -18.229 1.00 71.25 404 ARG A O 1
ATOM 3151 N N . ASP A 1 405 ? 16.030 7.476 -17.881 1.00 71.38 405 ASP A N 1
ATOM 3152 C CA . ASP A 1 405 ? 15.610 7.289 -19.259 1.00 71.38 405 ASP A CA 1
ATOM 3153 C C . ASP A 1 405 ? 14.082 7.331 -19.341 1.00 71.38 405 ASP A C 1
ATOM 3155 O O . ASP A 1 405 ? 13.360 6.457 -18.862 1.00 71.38 405 ASP A O 1
ATOM 3159 N N . ASN A 1 406 ? 13.579 8.399 -19.952 1.00 74.88 406 ASN A N 1
ATOM 3160 C CA . ASN A 1 406 ? 12.157 8.565 -20.233 1.00 74.88 406 ASN A CA 1
ATOM 3161 C C . ASN A 1 406 ? 11.737 7.822 -21.509 1.00 74.88 406 ASN A C 1
ATOM 3163 O O . ASN A 1 406 ? 10.594 7.944 -21.950 1.00 74.88 406 ASN A O 1
ATOM 3167 N N . THR A 1 407 ? 12.647 7.071 -22.128 1.00 78.44 407 THR A N 1
ATOM 3168 C CA . THR A 1 407 ? 12.314 6.249 -23.281 1.00 78.44 407 THR A CA 1
ATOM 3169 C C . THR A 1 407 ? 11.441 5.091 -22.831 1.00 78.44 407 THR A C 1
ATOM 3171 O O . THR A 1 407 ? 11.850 4.263 -22.021 1.00 78.44 407 THR A O 1
ATOM 3174 N N . ASN A 1 408 ? 10.229 5.041 -23.379 1.00 82.12 408 ASN A N 1
ATOM 3175 C CA . ASN A 1 408 ? 9.367 3.882 -23.236 1.00 82.12 408 ASN A CA 1
ATOM 3176 C C . ASN A 1 408 ? 9.957 2.739 -24.064 1.00 82.12 408 ASN A C 1
ATOM 3178 O O . ASN A 1 408 ? 9.974 2.816 -25.294 1.00 82.12 408 ASN A O 1
ATOM 3182 N N . ILE A 1 409 ? 10.442 1.694 -23.407 1.00 78.12 409 ILE A N 1
ATOM 3183 C CA . ILE A 1 409 ? 11.024 0.529 -24.082 1.00 78.12 409 ILE A CA 1
ATOM 3184 C C . ILE A 1 409 ? 10.073 -0.671 -24.131 1.00 78.12 409 ILE A C 1
ATOM 3186 O O . ILE A 1 409 ? 10.436 -1.735 -24.631 1.00 78.12 409 ILE A O 1
ATOM 3190 N N . GLY A 1 410 ? 8.863 -0.510 -23.597 1.00 77.88 410 GLY A N 1
ATOM 3191 C CA . GLY A 1 410 ? 7.847 -1.548 -23.535 1.00 77.88 410 GLY A CA 1
ATOM 3192 C C . GLY A 1 410 ? 6.895 -1.452 -24.719 1.00 77.88 410 GLY A C 1
ATOM 3193 O O . GLY A 1 410 ? 6.522 -0.362 -25.148 1.00 77.88 410 GLY A O 1
ATOM 3194 N N . VAL A 1 411 ? 6.474 -2.604 -25.241 1.00 73.81 411 VAL A N 1
ATOM 3195 C CA . VAL A 1 411 ? 5.422 -2.688 -26.266 1.00 73.81 411 VAL A CA 1
ATOM 3196 C C . VAL A 1 411 ? 4.239 -3.462 -25.705 1.00 73.81 411 VAL A C 1
ATOM 3198 O O . VAL A 1 411 ? 4.414 -4.470 -25.018 1.00 73.81 411 VAL A O 1
ATOM 3201 N N . GLY A 1 412 ? 3.029 -2.984 -26.004 1.00 77.62 412 GLY A N 1
ATOM 3202 C CA . GLY A 1 412 ? 1.795 -3.616 -25.536 1.00 77.62 412 GLY A CA 1
ATOM 3203 C C . GLY A 1 412 ? 1.699 -3.633 -24.013 1.00 77.62 412 GLY A C 1
ATOM 3204 O O . GLY A 1 412 ? 1.262 -4.629 -23.439 1.00 77.62 412 GLY A O 1
ATOM 3205 N N . CYS A 1 413 ? 2.185 -2.576 -23.363 1.00 82.75 413 CYS A N 1
ATOM 3206 C CA . CYS A 1 413 ? 2.008 -2.387 -21.933 1.00 82.75 413 CYS A CA 1
ATOM 3207 C C . CYS A 1 413 ? 0.526 -2.235 -21.585 1.00 82.75 413 CYS A C 1
ATOM 3209 O O . CYS A 1 413 ? -0.284 -1.812 -22.408 1.00 82.75 413 CYS A O 1
ATOM 3211 N N . TYR A 1 414 ? 0.162 -2.662 -20.381 1.00 77.75 414 TYR A N 1
ATOM 3212 C CA . TYR A 1 414 ? -1.211 -2.634 -19.904 1.00 77.75 414 TYR A CA 1
ATOM 3213 C C . TYR A 1 414 ? -1.714 -1.196 -19.730 1.00 77.75 414 TYR A C 1
ATOM 3215 O O . TYR A 1 414 ? -1.043 -0.374 -19.111 1.00 77.75 414 TYR A O 1
ATOM 3223 N N . GLY A 1 415 ? -2.918 -0.894 -20.214 1.00 74.56 415 GLY A N 1
ATOM 3224 C CA . GLY A 1 415 ? -3.437 0.476 -20.184 1.00 74.56 415 GLY A CA 1
ATOM 3225 C C . GLY A 1 415 ? -2.589 1.423 -21.038 1.00 74.56 415 GLY A C 1
ATOM 3226 O O . GLY A 1 415 ? -1.958 0.998 -22.003 1.00 74.56 415 GLY A O 1
ATOM 3227 N N . ASN A 1 416 ? -2.556 2.707 -20.681 1.00 73.75 416 ASN A N 1
ATOM 3228 C CA . ASN A 1 416 ? -1.650 3.671 -21.316 1.00 73.75 416 ASN A CA 1
ATOM 3229 C C . ASN A 1 416 ? -0.270 3.698 -20.634 1.00 73.75 416 ASN A C 1
ATOM 3231 O O . ASN A 1 416 ? 0.491 4.651 -20.820 1.00 73.75 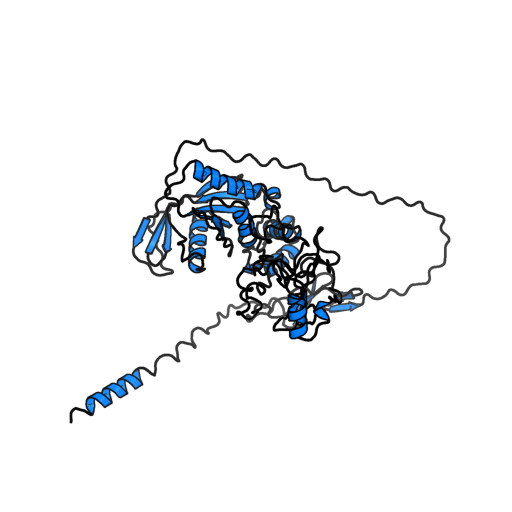416 ASN A O 1
ATOM 3235 N N . SER A 1 417 ? 0.059 2.669 -19.841 1.00 82.19 417 SER A N 1
ATOM 3236 C CA . SER A 1 417 ? 1.357 2.574 -19.178 1.00 82.19 417 SER A CA 1
ATOM 3237 C C . SER A 1 417 ? 2.489 2.356 -20.179 1.00 82.19 417 SER A C 1
ATOM 3239 O O . SER A 1 417 ? 2.298 1.925 -21.320 1.00 82.19 417 SER A O 1
ATOM 3241 N N . GLY A 1 418 ? 3.701 2.667 -19.743 1.00 82.88 418 GLY A N 1
ATOM 3242 C CA . GLY A 1 418 ? 4.918 2.316 -20.449 1.00 82.88 418 GLY A CA 1
ATOM 3243 C C . GLY A 1 418 ? 5.848 1.464 -19.602 1.00 82.88 418 GLY A C 1
ATOM 3244 O O . GLY A 1 418 ? 5.527 1.014 -18.505 1.00 82.88 418 GLY A O 1
ATOM 3245 N N . CYS A 1 419 ? 7.026 1.239 -20.156 1.00 84.69 419 CYS A N 1
ATOM 3246 C CA . CYS A 1 419 ? 8.145 0.627 -19.476 1.00 84.69 419 CYS A CA 1
ATOM 3247 C C . CYS A 1 419 ? 9.310 1.594 -19.545 1.00 84.69 419 CYS A C 1
ATOM 3249 O O . CYS A 1 419 ? 9.914 1.763 -20.606 1.00 84.69 419 CYS A O 1
ATOM 3251 N N . TYR A 1 420 ? 9.602 2.241 -18.430 1.00 83.00 420 TYR A N 1
ATOM 3252 C CA . TYR A 1 420 ? 10.680 3.211 -18.337 1.00 83.00 420 TYR A CA 1
ATOM 3253 C C . TYR A 1 420 ? 11.722 2.693 -17.364 1.00 83.00 420 TYR A C 1
ATOM 3255 O O . TYR A 1 420 ? 11.383 2.035 -16.380 1.00 83.00 420 TYR A O 1
ATOM 3263 N N . TYR A 1 421 ? 12.982 3.007 -17.636 1.00 80.56 421 TYR A N 1
ATOM 3264 C CA . TYR A 1 421 ? 14.088 2.658 -16.761 1.00 80.56 421 TYR A CA 1
ATOM 3265 C C . TYR A 1 421 ? 14.730 3.916 -16.196 1.00 80.56 421 TYR A C 1
ATOM 3267 O O . TYR A 1 421 ? 15.038 4.861 -16.926 1.00 80.56 421 TYR A O 1
ATOM 3275 N N . GLY A 1 422 ? 14.965 3.918 -14.892 1.00 72.81 422 GLY A N 1
ATOM 3276 C CA . GLY A 1 422 ? 15.443 5.095 -14.188 1.00 72.81 422 GLY A CA 1
ATOM 3277 C C . GLY A 1 422 ? 14.314 5.788 -13.433 1.00 72.81 422 GLY A C 1
ATOM 3278 O O . GLY A 1 422 ? 13.200 5.889 -13.944 1.00 72.81 422 GLY A O 1
ATOM 3279 N N . GLY A 1 423 ? 14.599 6.311 -12.245 1.00 66.50 423 GLY A N 1
ATOM 3280 C CA . GLY A 1 423 ? 13.666 7.098 -11.443 1.00 66.50 423 GLY A CA 1
ATOM 3281 C C . GLY A 1 423 ? 14.269 8.404 -10.930 1.00 66.50 423 GLY A C 1
ATOM 3282 O O . GLY A 1 423 ? 15.372 8.828 -11.295 1.00 66.50 423 GLY A O 1
ATOM 3283 N N . ILE A 1 424 ? 13.505 9.100 -10.093 1.00 58.59 424 ILE A N 1
ATOM 3284 C CA . ILE A 1 424 ? 13.904 10.399 -9.540 1.00 58.59 424 ILE A CA 1
ATOM 3285 C C . ILE A 1 424 ? 15.098 10.216 -8.633 1.00 58.59 424 ILE A C 1
ATOM 3287 O O . ILE A 1 424 ? 15.046 9.412 -7.710 1.00 58.59 424 ILE A O 1
ATOM 3291 N N . ARG A 1 425 ? 16.128 11.039 -8.848 1.00 61.09 425 ARG A N 1
ATOM 3292 C CA . ARG A 1 425 ? 17.425 10.941 -8.160 1.00 61.09 425 ARG A CA 1
ATOM 3293 C C . ARG A 1 425 ? 18.160 9.662 -8.524 1.00 61.09 425 ARG A C 1
ATOM 3295 O O . ARG A 1 425 ? 18.731 8.990 -7.683 1.00 61.09 425 ARG A O 1
ATOM 3302 N N . GLY A 1 426 ? 18.174 9.344 -9.806 1.00 59.62 426 GLY A N 1
ATOM 3303 C CA . GLY A 1 426 ? 19.204 8.478 -10.339 1.00 59.62 426 GLY A CA 1
ATOM 3304 C C . GLY A 1 426 ? 19.025 6.993 -9.997 1.00 59.62 426 GLY A C 1
ATOM 3305 O O . GLY A 1 426 ? 20.006 6.271 -9.833 1.00 59.62 426 GLY A O 1
ATOM 3306 N N . THR A 1 427 ? 17.784 6.539 -9.866 1.00 63.69 427 THR A N 1
ATOM 3307 C CA . THR A 1 427 ? 17.470 5.216 -9.325 1.00 63.69 427 THR A CA 1
ATOM 3308 C C . THR A 1 427 ? 17.314 4.202 -10.455 1.00 63.69 427 THR A C 1
ATOM 3310 O O . THR A 1 427 ? 16.494 4.427 -11.337 1.00 63.69 427 THR A O 1
ATOM 3313 N N . PRO A 1 428 ? 18.069 3.094 -10.500 1.00 69.56 428 PRO A N 1
ATOM 3314 C CA . PRO A 1 428 ? 17.970 2.119 -11.587 1.00 69.56 428 PRO A CA 1
ATOM 3315 C C . PRO A 1 428 ? 16.788 1.160 -11.373 1.00 69.56 428 PRO A C 1
ATOM 3317 O O . PRO A 1 428 ? 16.970 -0.024 -11.113 1.00 69.56 428 PRO A O 1
ATOM 3320 N N . ILE A 1 429 ? 15.565 1.683 -11.444 1.00 75.12 429 ILE A N 1
ATOM 3321 C CA . ILE A 1 429 ? 14.334 0.895 -11.299 1.00 75.12 429 ILE A CA 1
ATOM 3322 C C . ILE A 1 429 ? 13.490 0.954 -12.570 1.00 75.12 429 ILE A C 1
ATOM 3324 O O . ILE A 1 429 ? 13.560 1.919 -13.338 1.00 75.12 429 ILE A O 1
ATOM 3328 N N . TRP A 1 430 ? 12.668 -0.073 -12.765 1.00 80.44 430 TRP A N 1
ATOM 3329 C CA . TRP A 1 430 ? 11.638 -0.104 -13.795 1.00 80.44 430 TRP A CA 1
ATOM 3330 C C . TRP A 1 430 ? 10.355 0.534 -13.274 1.00 80.44 430 TRP A C 1
ATOM 3332 O O . TRP A 1 430 ? 9.926 0.240 -12.159 1.00 80.44 430 TRP A O 1
ATOM 3342 N N . ARG A 1 431 ? 9.735 1.392 -14.083 1.00 80.19 431 ARG A N 1
ATOM 3343 C CA . ARG A 1 431 ? 8.497 2.093 -13.727 1.00 80.19 431 ARG A CA 1
ATOM 3344 C C . ARG A 1 431 ? 7.501 2.108 -14.879 1.00 80.19 431 ARG A C 1
ATOM 3346 O O . ARG A 1 431 ? 7.878 2.066 -16.052 1.00 80.19 431 ARG A O 1
ATOM 3353 N N . SER A 1 432 ? 6.227 2.195 -14.519 1.00 82.38 432 SER A N 1
ATOM 3354 C CA . SER A 1 432 ? 5.089 2.192 -15.439 1.00 82.38 432 SER A CA 1
ATOM 3355 C C . SER A 1 432 ? 4.838 3.540 -16.129 1.00 82.38 432 SER A C 1
ATOM 3357 O O . SER A 1 432 ? 4.108 3.585 -17.119 1.00 82.38 432 SER A O 1
ATOM 3359 N N . GLU A 1 433 ? 5.438 4.641 -15.655 1.00 79.44 433 GLU A N 1
ATOM 3360 C CA . GLU A 1 433 ? 5.171 6.005 -16.143 1.00 79.44 433 GLU A CA 1
ATOM 3361 C C . GLU A 1 433 ? 6.436 6.877 -16.281 1.00 79.44 433 GLU A C 1
ATOM 3363 O O . GLU A 1 433 ? 7.403 6.735 -15.529 1.00 79.44 433 GLU A O 1
ATOM 3368 N N . VAL A 1 434 ? 6.422 7.798 -17.260 1.00 70.50 434 VAL A N 1
ATOM 3369 C CA . VAL A 1 434 ? 7.522 8.750 -17.554 1.00 70.50 434 VAL A CA 1
ATOM 3370 C C . VAL A 1 434 ? 7.731 9.734 -16.412 1.00 70.50 434 VAL A C 1
ATOM 3372 O O . VAL A 1 434 ? 8.863 10.118 -16.100 1.00 70.50 434 VAL A O 1
ATOM 3375 N N . ASP A 1 435 ? 6.629 10.152 -15.804 1.00 65.81 435 ASP A N 1
ATOM 3376 C CA . ASP A 1 435 ? 6.603 11.130 -14.740 1.00 65.81 435 ASP A CA 1
ATOM 3377 C C . ASP A 1 435 ? 6.247 10.385 -13.465 1.00 65.81 435 ASP A C 1
ATOM 3379 O O . ASP A 1 435 ? 5.145 9.902 -13.261 1.00 65.81 435 ASP A O 1
ATOM 3383 N N . THR A 1 436 ? 7.223 10.285 -12.585 1.00 59.75 436 THR A N 1
ATOM 3384 C CA . THR A 1 436 ? 7.154 9.727 -11.229 1.00 59.75 436 THR A CA 1
ATOM 3385 C C . THR A 1 436 ? 6.281 10.562 -10.287 1.00 59.75 436 THR A C 1
ATOM 3387 O O . THR A 1 436 ? 6.490 10.565 -9.084 1.00 59.75 436 THR A O 1
ATOM 3390 N N . ILE A 1 437 ? 5.300 11.291 -10.808 1.00 62.88 437 ILE A N 1
ATOM 3391 C CA . ILE A 1 437 ? 4.334 12.057 -10.018 1.00 62.88 437 ILE A CA 1
ATOM 3392 C C . ILE A 1 437 ? 3.192 11.127 -9.556 1.00 62.88 437 ILE A C 1
ATOM 3394 O O . ILE A 1 437 ? 2.195 11.595 -9.022 1.00 62.88 437 ILE A O 1
ATOM 3398 N N . GLY A 1 438 ? 3.300 9.807 -9.747 1.00 68.12 438 GLY A N 1
ATOM 3399 C CA . GLY A 1 438 ? 2.389 8.809 -9.173 1.00 68.12 438 GLY A CA 1
ATOM 3400 C C . GLY A 1 438 ? 2.491 8.728 -7.646 1.00 68.12 438 GLY A C 1
ATOM 3401 O O . GLY A 1 438 ? 3.455 9.223 -7.060 1.00 68.12 438 GLY A O 1
ATOM 3402 N N . LEU A 1 439 ? 1.471 8.163 -6.989 1.00 71.12 439 LEU A N 1
ATOM 3403 C CA . LEU A 1 439 ? 1.366 8.170 -5.519 1.00 71.12 439 LEU A CA 1
ATOM 3404 C C . LEU A 1 439 ? 2.481 7.377 -4.854 1.00 71.12 439 LEU A C 1
ATOM 3406 O O . LEU A 1 439 ? 2.872 7.719 -3.746 1.00 71.12 439 LEU A O 1
ATOM 3410 N N . MET A 1 440 ? 3.041 6.393 -5.554 1.00 82.88 440 MET A N 1
ATOM 3411 C CA . MET A 1 440 ? 4.231 5.660 -5.123 1.00 82.88 440 MET A CA 1
ATOM 3412 C C . MET A 1 440 ? 5.537 6.345 -5.561 1.00 82.88 440 MET A C 1
ATOM 3414 O O . MET A 1 440 ? 6.610 5.772 -5.422 1.00 82.88 440 MET A O 1
ATOM 3418 N N . GLY A 1 441 ? 5.473 7.531 -6.173 1.00 70.25 441 GLY A N 1
ATOM 3419 C CA . GLY A 1 441 ? 6.591 8.316 -6.713 1.00 70.25 441 GLY A CA 1
ATOM 3420 C C . GLY A 1 441 ? 6.963 9.526 -5.851 1.00 70.25 441 GLY A C 1
ATOM 3421 O O . GLY A 1 441 ? 6.870 9.422 -4.642 1.00 70.25 441 GLY A O 1
ATOM 3422 N N . GLU A 1 442 ? 7.426 10.628 -6.472 1.00 58.31 442 GLU A N 1
ATOM 3423 C CA . GLU A 1 442 ? 8.157 11.856 -6.032 1.00 58.31 442 GLU A CA 1
ATOM 3424 C C . GLU A 1 442 ? 7.898 12.465 -4.629 1.00 58.31 442 GLU A C 1
ATOM 3426 O O . GLU A 1 442 ? 7.865 13.685 -4.448 1.00 58.31 442 GLU A O 1
ATOM 3431 N N . GLY A 1 443 ? 7.784 11.631 -3.602 1.00 58.00 443 GLY A N 1
ATOM 3432 C CA . GLY A 1 443 ? 7.335 11.984 -2.268 1.00 58.00 443 GLY A CA 1
ATOM 3433 C C . GLY A 1 443 ? 5.833 12.271 -2.210 1.00 58.00 443 GLY A C 1
ATOM 3434 O O . GLY A 1 443 ? 5.228 12.827 -3.129 1.00 58.00 443 GLY A O 1
ATOM 3435 N N . MET A 1 444 ? 5.244 11.975 -1.052 1.00 54.81 444 MET A N 1
ATOM 3436 C CA . MET A 1 444 ? 3.817 12.084 -0.709 1.00 54.81 444 MET A CA 1
ATOM 3437 C C . MET A 1 444 ? 3.170 13.475 -0.927 1.00 54.81 444 MET A C 1
ATOM 3439 O O . MET A 1 444 ? 2.032 13.684 -0.546 1.00 54.81 444 MET A O 1
ATOM 3443 N N . ARG A 1 445 ? 3.850 14.483 -1.492 1.00 58.38 445 ARG A N 1
ATOM 3444 C CA . ARG A 1 445 ? 3.349 15.873 -1.566 1.00 58.38 445 ARG A CA 1
ATOM 3445 C C . ARG A 1 445 ? 2.918 16.337 -2.954 1.00 58.38 445 ARG A C 1
ATOM 3447 O O . ARG A 1 445 ? 2.196 17.327 -3.048 1.00 58.38 445 ARG A O 1
ATOM 3454 N N . ILE A 1 446 ? 3.376 15.681 -4.018 1.00 61.03 446 ILE A N 1
ATOM 3455 C CA . ILE A 1 446 ? 3.154 16.157 -5.397 1.00 61.03 446 ILE A CA 1
ATOM 3456 C C . ILE A 1 446 ? 2.129 15.281 -6.118 1.00 61.03 446 ILE A C 1
ATOM 3458 O O . ILE A 1 446 ? 1.371 15.770 -6.962 1.00 61.03 446 ILE A O 1
ATOM 3462 N N . SER A 1 447 ? 2.063 14.003 -5.751 1.00 65.62 447 SER A N 1
ATOM 3463 C CA . SER A 1 447 ? 1.176 13.068 -6.413 1.00 65.62 447 SER A CA 1
ATOM 3464 C C . SER A 1 447 ? -0.293 13.247 -6.049 1.00 65.62 447 SER A C 1
ATOM 3466 O O . SER A 1 447 ? -0.657 13.533 -4.908 1.00 65.62 447 SER A O 1
ATOM 3468 N N . LYS A 1 448 ? -1.149 13.051 -7.054 1.00 71.06 448 LYS A N 1
ATOM 3469 C CA . LYS A 1 448 ? -2.604 13.128 -6.923 1.00 71.06 448 LYS A CA 1
ATOM 3470 C C . LYS A 1 448 ? -3.297 11.778 -7.072 1.00 71.06 448 LYS A C 1
ATOM 3472 O O . LYS A 1 448 ? -4.429 11.678 -6.603 1.00 71.06 448 LYS A O 1
ATOM 3477 N N . ASP A 1 449 ? -2.662 10.801 -7.722 1.00 85.50 449 ASP A N 1
ATOM 3478 C CA . ASP A 1 449 ? -3.302 9.546 -8.119 1.00 85.50 449 ASP A CA 1
ATOM 3479 C C . ASP A 1 449 ? -2.275 8.432 -8.406 1.00 85.50 449 ASP A C 1
ATOM 3481 O O . ASP A 1 449 ? -1.083 8.697 -8.588 1.00 85.50 449 ASP A O 1
ATOM 3485 N N . PHE A 1 450 ? -2.749 7.189 -8.440 1.00 89.19 450 PHE A N 1
ATOM 3486 C CA . PHE A 1 450 ? -1.970 6.017 -8.836 1.00 89.19 450 PHE A CA 1
ATOM 3487 C C . PHE A 1 450 ? -1.839 5.927 -10.364 1.00 89.19 450 PHE A C 1
ATOM 3489 O O . PHE A 1 450 ? -2.730 6.359 -11.107 1.00 89.19 450 PHE A O 1
ATOM 3496 N N . SER A 1 451 ? -0.752 5.317 -10.833 1.00 86.12 451 SER A N 1
ATOM 3497 C CA . SER A 1 451 ? -0.583 4.947 -12.244 1.00 86.12 451 SER A CA 1
ATOM 3498 C C . SER A 1 451 ? -1.570 3.861 -12.677 1.00 86.12 451 SER A C 1
ATOM 3500 O O . SER A 1 451 ? -2.112 3.135 -11.844 1.00 86.12 451 SER A O 1
ATOM 3502 N N . ASP A 1 452 ? -1.766 3.672 -13.984 1.00 86.81 452 ASP A N 1
ATOM 3503 C CA . ASP A 1 452 ? -2.634 2.598 -14.510 1.00 86.81 452 ASP A CA 1
ATOM 3504 C C . ASP A 1 452 ? -2.208 1.194 -14.022 1.00 86.81 452 ASP A C 1
ATOM 3506 O O . ASP A 1 452 ? -3.048 0.326 -13.780 1.00 86.81 452 ASP A O 1
ATOM 3510 N N . VAL A 1 453 ? -0.899 0.961 -13.856 1.00 87.06 453 VAL A N 1
ATOM 3511 C CA . VAL A 1 453 ? -0.361 -0.317 -13.350 1.00 87.06 453 VAL A CA 1
ATOM 3512 C C . VAL A 1 453 ? -0.637 -0.477 -11.858 1.00 87.06 453 VAL A C 1
ATOM 3514 O O . VAL A 1 453 ? -1.060 -1.548 -11.430 1.00 87.06 453 VAL A O 1
ATOM 3517 N N . GLU A 1 454 ? -0.441 0.583 -11.075 1.00 89.44 454 GLU A N 1
ATOM 3518 C CA . GLU A 1 454 ? -0.716 0.593 -9.633 1.00 89.44 454 GLU A CA 1
ATOM 3519 C C . GLU A 1 454 ? -2.210 0.423 -9.346 1.00 89.44 454 GLU A C 1
ATOM 3521 O O . GLU A 1 454 ? -2.583 -0.399 -8.510 1.00 89.44 454 GLU A O 1
ATOM 3526 N N . LYS A 1 455 ? -3.071 1.120 -10.102 1.00 91.19 455 LYS A N 1
ATOM 3527 C CA . LYS A 1 455 ? -4.530 0.967 -10.039 1.00 91.19 455 LYS A CA 1
ATOM 3528 C C . LYS A 1 455 ? -4.938 -0.467 -10.302 1.00 91.19 455 LYS A C 1
ATOM 3530 O O . LYS A 1 455 ? -5.611 -1.062 -9.472 1.00 91.19 455 LYS A O 1
ATOM 3535 N N . ARG A 1 456 ? -4.463 -1.062 -11.398 1.00 87.81 456 ARG A N 1
ATOM 3536 C CA . ARG A 1 456 ? -4.740 -2.471 -11.701 1.00 87.81 456 ARG A CA 1
ATOM 3537 C C . ARG A 1 456 ? -4.270 -3.394 -10.583 1.00 87.81 456 ARG A C 1
ATOM 3539 O O . ARG A 1 456 ? -4.904 -4.406 -10.299 1.00 87.81 456 ARG A O 1
ATOM 3546 N N . GLY A 1 457 ? -3.126 -3.077 -9.991 1.00 87.81 457 GLY A N 1
ATOM 3547 C CA . GLY A 1 457 ? -2.601 -3.806 -8.857 1.00 87.81 457 GLY A CA 1
ATOM 3548 C C . GLY A 1 457 ? -3.597 -3.875 -7.700 1.00 87.81 457 GLY A C 1
ATOM 3549 O O . GLY A 1 457 ? -4.030 -4.958 -7.305 1.00 87.81 457 GLY A O 1
ATOM 3550 N N . ILE A 1 458 ? -4.057 -2.706 -7.262 1.00 91.44 458 ILE A N 1
ATOM 3551 C CA . ILE A 1 458 ? -5.072 -2.551 -6.216 1.00 91.44 458 ILE A CA 1
ATOM 3552 C C . ILE A 1 458 ? -6.421 -3.176 -6.639 1.00 91.44 458 ILE A C 1
ATOM 3554 O O . ILE A 1 458 ? -7.052 -3.865 -5.841 1.00 91.44 458 ILE A O 1
ATOM 3558 N N . GLU A 1 459 ? -6.853 -3.024 -7.895 1.00 90.56 459 GLU A N 1
ATOM 3559 C CA . GLU A 1 459 ? -8.058 -3.683 -8.435 1.00 90.56 459 GLU A CA 1
ATOM 3560 C C . GLU A 1 459 ? -7.960 -5.212 -8.357 1.00 90.56 459 GLU A C 1
ATOM 3562 O O . GLU A 1 459 ? -8.933 -5.882 -8.015 1.00 90.56 459 GLU A O 1
ATOM 3567 N N . ASN A 1 460 ? -6.787 -5.789 -8.642 1.00 87.06 460 ASN A N 1
ATOM 3568 C CA . ASN A 1 460 ? -6.577 -7.227 -8.496 1.00 87.06 460 ASN A CA 1
ATOM 3569 C C . ASN A 1 460 ? -6.665 -7.658 -7.025 1.00 87.06 460 ASN A C 1
ATOM 3571 O O . ASN A 1 460 ? -7.139 -8.761 -6.765 1.00 87.06 460 ASN A O 1
ATOM 3575 N N . VAL A 1 461 ? -6.256 -6.814 -6.068 1.00 88.75 461 VAL A N 1
ATOM 3576 C CA . VAL A 1 461 ? -6.442 -7.099 -4.635 1.00 88.75 461 VAL A CA 1
ATOM 3577 C C . VAL A 1 461 ? -7.934 -7.199 -4.310 1.00 88.75 461 VAL A C 1
ATOM 3579 O O . VAL A 1 461 ? -8.368 -8.219 -3.773 1.00 88.75 461 VAL A O 1
ATOM 3582 N N . PHE A 1 462 ? -8.741 -6.209 -4.707 1.00 89.00 462 PHE A N 1
ATOM 3583 C CA . PHE A 1 462 ? -10.201 -6.274 -4.551 1.00 89.00 462 PHE A CA 1
ATOM 3584 C C . PHE A 1 462 ? -10.789 -7.526 -5.210 1.00 89.00 462 PHE A C 1
ATOM 3586 O O . PHE A 1 462 ? -11.537 -8.272 -4.584 1.00 89.00 462 PHE A O 1
ATOM 3593 N N . ALA A 1 463 ? -10.400 -7.799 -6.453 1.00 85.62 463 ALA A N 1
ATOM 3594 C CA . ALA A 1 463 ? -10.917 -8.908 -7.243 1.00 85.62 463 ALA A CA 1
ATOM 3595 C C . ALA A 1 463 ? -10.580 -10.296 -6.679 1.00 85.62 463 ALA A C 1
ATOM 3597 O O . ALA A 1 463 ? -11.411 -11.205 -6.726 1.00 85.62 463 ALA A O 1
ATOM 3598 N N . CYS A 1 464 ? -9.346 -10.476 -6.207 1.00 83.56 464 CYS A N 1
ATOM 3599 C CA . CYS A 1 464 ? -8.778 -11.794 -5.937 1.00 83.56 464 CYS A CA 1
ATOM 3600 C C . CYS A 1 464 ? -8.640 -12.130 -4.456 1.00 83.56 464 CYS A C 1
ATOM 3602 O O . CYS A 1 464 ? -8.494 -13.307 -4.126 1.00 83.56 464 CYS A O 1
ATOM 3604 N N . CYS A 1 465 ? -8.669 -11.127 -3.581 1.00 82.75 465 CYS A N 1
ATOM 3605 C CA . CYS A 1 465 ? -8.445 -11.301 -2.146 1.00 82.75 465 CYS A CA 1
ATOM 3606 C C . CYS A 1 465 ? -9.735 -11.085 -1.351 1.00 82.75 465 CYS A C 1
ATOM 3608 O O . CYS A 1 465 ? -9.857 -11.618 -0.249 1.00 82.75 465 CYS A O 1
ATOM 3610 N N . TYR A 1 466 ? -10.718 -10.386 -1.935 1.00 81.25 466 TYR A N 1
ATOM 3611 C CA . TYR A 1 466 ? -11.980 -10.062 -1.281 1.00 81.25 466 TYR A CA 1
ATOM 3612 C C . TYR A 1 466 ? -13.180 -10.622 -2.079 1.00 81.25 466 TYR A C 1
ATOM 3614 O O . TYR A 1 466 ? -13.514 -10.171 -3.174 1.00 81.25 466 TYR A O 1
ATOM 3622 N N . PRO A 1 467 ? -13.838 -11.677 -1.565 1.00 57.62 467 PRO A N 1
ATOM 3623 C CA . PRO A 1 467 ? -14.590 -12.654 -2.357 1.00 57.62 467 PRO A CA 1
ATOM 3624 C C . PRO A 1 467 ? -15.962 -12.215 -2.888 1.00 57.62 467 PRO A C 1
ATOM 3626 O O . PRO A 1 467 ? -16.678 -13.056 -3.437 1.00 57.62 467 PRO A O 1
ATOM 3629 N N . GLN A 1 468 ? -16.345 -10.932 -2.797 1.00 61.47 468 GLN A N 1
ATOM 3630 C CA . GLN A 1 468 ? -17.570 -10.431 -3.451 1.00 61.47 468 GLN A CA 1
ATOM 3631 C C . GLN A 1 468 ? -17.583 -10.799 -4.950 1.00 61.47 468 GLN A C 1
ATOM 3633 O O . GLN A 1 468 ? -18.644 -11.083 -5.507 1.00 61.47 468 GLN A O 1
ATOM 3638 N N . ASN A 1 469 ? -16.397 -10.876 -5.574 1.00 52.09 469 ASN A N 1
ATOM 3639 C CA . ASN A 1 469 ? -16.223 -10.991 -7.018 1.00 52.09 469 ASN A CA 1
ATOM 3640 C C . ASN A 1 469 ? -15.502 -12.260 -7.506 1.00 52.09 469 ASN A C 1
ATOM 3642 O O . ASN A 1 469 ? -15.249 -12.363 -8.704 1.00 52.09 469 ASN A O 1
ATOM 3646 N N . CYS A 1 470 ? -15.228 -13.262 -6.659 1.00 58.78 470 CYS A N 1
ATOM 3647 C CA . CYS A 1 470 ? -14.523 -14.483 -7.099 1.00 58.78 470 CYS A CA 1
ATOM 3648 C C . CYS A 1 470 ? -15.204 -15.196 -8.290 1.00 58.78 470 CYS A C 1
ATOM 3650 O O . CYS A 1 470 ? -14.539 -15.890 -9.051 1.00 58.78 470 CYS A O 1
ATOM 3652 N N . GLN A 1 471 ? -16.519 -15.024 -8.485 1.00 59.34 471 GLN A N 1
ATOM 3653 C CA . GLN A 1 471 ? -17.228 -15.572 -9.653 1.00 59.34 471 GLN A CA 1
ATOM 3654 C C . GLN A 1 471 ? -16.985 -14.795 -10.955 1.00 59.34 471 GLN A C 1
ATOM 3656 O O . GLN A 1 471 ? -17.139 -15.355 -12.038 1.00 59.34 471 GLN A O 1
ATOM 3661 N N . ASN A 1 472 ? -16.619 -13.517 -10.856 1.00 63.50 472 ASN A N 1
ATOM 3662 C CA . ASN A 1 472 ? -16.448 -12.616 -11.994 1.00 63.50 472 ASN A CA 1
ATOM 3663 C C . ASN A 1 472 ? -15.008 -12.600 -12.523 1.00 63.50 472 ASN A C 1
ATOM 3665 O O . ASN A 1 472 ? -14.782 -12.148 -13.645 1.00 63.50 472 ASN A O 1
ATOM 3669 N N . TYR A 1 473 ? -14.045 -13.111 -11.750 1.00 68.06 473 TYR A N 1
ATOM 3670 C CA . TYR A 1 473 ? -12.638 -13.143 -12.137 1.00 68.06 473 TYR A CA 1
ATOM 3671 C C . TYR A 1 473 ? -12.167 -14.563 -12.458 1.00 68.06 473 TYR A C 1
ATOM 3673 O O . TYR A 1 473 ? -12.518 -15.512 -11.754 1.00 68.06 473 TYR A O 1
ATOM 3681 N N . PRO A 1 474 ? -11.350 -14.753 -13.512 1.00 74.31 474 PRO A N 1
ATOM 3682 C CA . PRO A 1 474 ? -10.803 -16.065 -13.819 1.00 74.31 474 PRO A CA 1
ATOM 3683 C C . PRO A 1 474 ? -9.975 -16.579 -12.636 1.00 74.31 474 PRO A C 1
ATOM 3685 O O . PRO A 1 474 ? -8.966 -15.972 -12.282 1.00 74.31 474 PRO A O 1
ATOM 3688 N N . ALA A 1 475 ? -10.350 -17.727 -12.065 1.00 74.81 475 ALA A N 1
ATOM 3689 C CA . ALA A 1 475 ? -9.642 -18.337 -10.933 1.00 74.81 475 ALA A CA 1
ATOM 3690 C C . ALA A 1 475 ? -8.124 -18.456 -11.174 1.00 74.81 475 ALA A C 1
ATOM 3692 O O . ALA A 1 475 ? -7.326 -18.228 -10.271 1.00 74.81 475 ALA A O 1
ATOM 3693 N N . ALA A 1 476 ? -7.714 -18.714 -12.421 1.00 78.06 476 ALA A N 1
ATOM 3694 C CA . ALA A 1 476 ? -6.308 -18.758 -12.820 1.00 78.06 476 ALA A CA 1
ATOM 3695 C C . ALA A 1 476 ? -5.575 -17.408 -12.657 1.00 78.06 476 ALA A C 1
ATOM 3697 O O . ALA A 1 476 ? -4.406 -17.391 -12.268 1.00 78.06 476 ALA A O 1
ATOM 3698 N N . GLN A 1 477 ? -6.242 -16.278 -12.927 1.00 77.25 477 GLN A N 1
ATOM 3699 C CA . GLN A 1 477 ? -5.669 -14.942 -12.730 1.00 77.25 477 GLN A CA 1
ATOM 3700 C C . GLN A 1 477 ? -5.451 -14.679 -11.241 1.00 77.25 477 GLN A C 1
ATOM 3702 O O . GLN A 1 477 ? -4.363 -14.261 -10.855 1.00 77.25 477 GLN A O 1
ATOM 3707 N N . CYS A 1 478 ? -6.440 -14.996 -10.405 1.00 81.06 478 CYS A N 1
ATOM 3708 C CA . CYS A 1 478 ? -6.328 -14.808 -8.963 1.00 81.06 478 CYS A CA 1
ATOM 3709 C C . CYS A 1 478 ? -5.339 -15.765 -8.304 1.00 81.06 478 CYS A C 1
ATOM 3711 O O . CYS A 1 478 ? -4.610 -15.355 -7.410 1.00 81.06 478 CYS A O 1
ATOM 3713 N N . GLN A 1 479 ? -5.223 -17.000 -8.790 1.00 79.94 479 GLN A N 1
ATOM 3714 C CA . GLN A 1 479 ? -4.186 -17.925 -8.338 1.00 79.94 479 GLN A CA 1
ATOM 3715 C C . GLN A 1 479 ? -2.784 -17.422 -8.705 1.00 79.94 479 GLN A C 1
ATOM 3717 O O . GLN A 1 479 ? -1.880 -17.438 -7.871 1.00 79.94 479 GLN A O 1
ATOM 3722 N N . THR A 1 480 ? -2.604 -16.918 -9.931 1.00 80.06 480 THR A N 1
ATOM 3723 C CA . THR A 1 480 ? -1.332 -16.308 -10.355 1.00 80.06 480 THR A CA 1
ATOM 3724 C C . THR A 1 480 ? -1.007 -15.101 -9.483 1.00 80.06 480 THR A C 1
ATOM 3726 O O . THR A 1 480 ? 0.103 -15.001 -8.966 1.00 80.06 480 THR A O 1
ATOM 3729 N N . PHE A 1 481 ? -1.988 -14.228 -9.255 1.00 79.38 481 PHE A N 1
ATOM 3730 C CA . PHE A 1 481 ? -1.844 -13.056 -8.404 1.00 79.38 481 PHE A CA 1
ATOM 3731 C C . PHE A 1 481 ? -1.463 -13.443 -6.969 1.00 79.38 481 PHE A C 1
ATOM 3733 O O . PHE A 1 481 ? -0.404 -13.046 -6.491 1.00 79.38 481 PHE A O 1
ATOM 3740 N N . ALA A 1 482 ? -2.246 -14.307 -6.322 1.00 77.62 482 ALA A N 1
ATOM 3741 C CA . ALA A 1 482 ? -1.990 -14.767 -4.961 1.00 77.62 482 ALA A CA 1
ATOM 3742 C C . ALA A 1 482 ? -0.617 -15.443 -4.832 1.00 77.62 482 ALA A C 1
ATOM 3744 O O . ALA A 1 482 ? 0.131 -15.132 -3.915 1.00 77.62 482 ALA A O 1
ATOM 3745 N N . SER A 1 483 ? -0.230 -16.315 -5.770 1.00 76.31 483 SER A N 1
ATOM 3746 C CA . SER A 1 483 ? 1.088 -16.967 -5.725 1.00 76.31 483 SER A CA 1
ATOM 3747 C C . SER A 1 483 ? 2.246 -15.971 -5.869 1.00 76.31 483 SER A C 1
ATOM 3749 O O . SER A 1 483 ? 3.249 -16.091 -5.167 1.00 76.31 483 SER A O 1
ATOM 3751 N N . THR A 1 484 ? 2.085 -14.954 -6.722 1.00 70.94 484 THR A N 1
ATOM 3752 C CA . THR A 1 484 ? 3.115 -13.940 -6.991 1.00 70.94 484 THR A CA 1
ATOM 3753 C C . THR A 1 484 ? 3.258 -12.957 -5.828 1.00 70.94 484 THR A C 1
ATOM 3755 O O . THR A 1 484 ? 4.370 -12.547 -5.502 1.00 70.94 484 THR A O 1
ATOM 3758 N N . TYR A 1 485 ? 2.145 -12.613 -5.172 1.00 70.88 485 TYR A N 1
ATOM 3759 C CA . TYR A 1 485 ? 2.067 -11.521 -4.197 1.00 70.88 485 TYR A CA 1
ATOM 3760 C C . TYR A 1 485 ? 1.708 -11.977 -2.775 1.00 70.88 485 TYR A C 1
ATOM 3762 O O . TYR A 1 485 ? 1.442 -11.143 -1.909 1.00 70.88 485 TYR A O 1
ATOM 3770 N N . SER A 1 486 ? 1.768 -13.283 -2.499 1.00 70.19 486 SER A N 1
ATOM 3771 C CA . SER A 1 486 ? 1.471 -13.904 -1.192 1.00 70.19 486 SER A CA 1
ATOM 3772 C C . SER A 1 486 ? 2.272 -13.327 -0.023 1.00 70.19 486 SER A C 1
ATOM 3774 O O . SER A 1 486 ? 1.840 -13.396 1.124 1.00 70.19 486 SER A O 1
ATOM 3776 N N . ARG A 1 487 ? 3.446 -12.743 -0.294 1.00 65.00 487 ARG A N 1
ATOM 3777 C CA . ARG A 1 487 ? 4.275 -12.078 0.726 1.00 65.00 487 ARG A CA 1
ATOM 3778 C C . ARG A 1 487 ? 3.720 -10.730 1.182 1.00 65.00 487 ARG A C 1
ATOM 3780 O O . ARG A 1 487 ? 4.025 -10.307 2.293 1.00 65.00 487 ARG A O 1
ATOM 3787 N N . PHE A 1 488 ? 2.960 -10.065 0.317 1.00 59.81 488 PHE A N 1
ATOM 3788 C CA . PHE A 1 488 ? 2.472 -8.702 0.521 1.00 59.81 488 PHE A CA 1
ATOM 3789 C C . PHE A 1 488 ? 0.971 -8.665 0.795 1.00 59.81 488 PHE A C 1
ATOM 3791 O O . PHE A 1 488 ? 0.500 -7.759 1.469 1.00 59.81 488 PHE A O 1
ATOM 3798 N N . THR A 1 489 ? 0.233 -9.667 0.315 1.00 61.12 489 THR A N 1
ATOM 3799 C CA . THR A 1 489 ? -1.228 -9.726 0.397 1.00 61.12 489 THR A CA 1
ATOM 3800 C C . THR A 1 489 ? -1.658 -11.068 0.998 1.00 61.12 489 THR A C 1
ATOM 3802 O O . THR A 1 489 ? -1.344 -12.131 0.459 1.00 61.12 489 THR A O 1
ATOM 3805 N N . HIS A 1 490 ? -2.386 -11.053 2.120 1.00 64.12 490 HIS A N 1
ATOM 3806 C CA . HIS A 1 490 ? -3.094 -12.236 2.628 1.00 64.12 490 HIS A CA 1
ATOM 3807 C C . HIS A 1 490 ? -4.378 -12.448 1.820 1.00 64.12 490 HIS A C 1
ATOM 3809 O O . HIS A 1 490 ? -5.490 -12.261 2.309 1.00 64.12 490 HIS A O 1
ATOM 3815 N N . CYS A 1 491 ? -4.229 -12.832 0.555 1.00 66.75 491 CYS A N 1
ATOM 3816 C CA . CYS A 1 491 ? -5.359 -13.264 -0.253 1.00 66.75 491 CYS A CA 1
ATOM 3817 C C . CYS A 1 491 ? -5.714 -14.684 0.170 1.00 66.75 491 CYS A C 1
ATOM 3819 O O . CYS A 1 491 ? -5.020 -15.639 -0.182 1.00 66.75 491 CYS A O 1
ATOM 3821 N N . ASN A 1 492 ? -6.798 -14.832 0.929 1.00 61.09 492 ASN A N 1
ATOM 3822 C CA . ASN A 1 492 ? -7.429 -16.136 1.060 1.00 61.09 492 ASN A CA 1
ATOM 3823 C C . ASN A 1 492 ? -7.880 -16.523 -0.349 1.00 61.09 492 ASN A C 1
ATOM 3825 O O . ASN A 1 492 ? -8.767 -15.881 -0.907 1.00 61.09 492 ASN A O 1
ATOM 3829 N N . THR A 1 493 ? -7.212 -17.501 -0.964 1.00 57.31 493 THR A N 1
ATOM 3830 C CA . THR A 1 493 ? -7.525 -17.922 -2.331 1.00 57.31 493 THR A CA 1
ATOM 3831 C C . THR A 1 493 ? -9.017 -18.214 -2.425 1.00 57.31 493 THR A C 1
ATOM 3833 O O . THR A 1 493 ? -9.529 -18.972 -1.598 1.00 57.31 493 THR A O 1
ATOM 3836 N N . CYS A 1 494 ? -9.694 -17.621 -3.414 1.00 56.94 494 CYS A N 1
ATOM 3837 C CA . CYS A 1 494 ? -11.060 -17.979 -3.791 1.00 56.94 494 CYS A CA 1
ATOM 3838 C C . CYS A 1 494 ? -11.165 -19.513 -3.845 1.00 56.94 494 CYS A C 1
ATOM 3840 O O . CYS A 1 494 ? -10.563 -20.132 -4.724 1.00 56.94 494 CYS A O 1
ATOM 3842 N N . THR A 1 495 ? -11.847 -20.110 -2.868 1.00 51.94 495 THR A N 1
ATOM 3843 C CA . THR A 1 495 ? -12.073 -21.560 -2.772 1.00 51.94 495 THR A CA 1
ATOM 3844 C C . THR A 1 495 ? -13.484 -21.902 -3.199 1.00 51.94 495 THR A C 1
ATOM 3846 O O . THR A 1 495 ? -14.397 -21.081 -2.937 1.00 51.94 495 THR A O 1
#

Mean predicted aligned error: 15.15 Å

Sequence (495 aa):
METNIVKTFLLILIILASCTTQDQLTTIKQAKTTNCINDCLPEQTRCTGNSYQVCTNTDFDSCSEWSQTQPCKEGQSCKNGKCEGIPTEQKQPTTEKTTQPIQKEQPKTVQPTTPPAQTIPPVQTTTPSQTKQLAQAIIGSACQKGQTCDDNNPNTIDTCYAQTCVYFPKTCEHLQGDQNPRNVKFAIIPQEFTSLSSETMQKINQHVEKILNTEPFKTHANEMDFYLFNTNFQFITPNTVTSTDNLRNVLDIVKSSCNADEIIIILNREYQDGLGPQHVAITTINDLVATIHELGHSFGGLGDTYLGWTLFDGNTPYEEGSLSRETGTQNTDIAGCPKWCQSNTGTYQTACTQITDEQTCRTYERELYTGPEGTHWACTAEKKCCVWLPETHTFFNSKCVSVRDNTNIGVGCYGNSGCYYGGIRGTPIWRSEVDTIGLMGEGMRISKDFSDVEKRGIENVFACCYPQNCQNYPAAQCQTFASTYSRFTHCNTCT

pLDDT: mean 75.7, std 17.54, range [30.36, 98.06]

Secondary structure (DSSP, 8-state):
--HHHHHHHHHHHHHHTTSSSSSSSSSTT------PPPSS-TT-EEE-SSEEEEEE-SSSSSS-EEPPPEEPPTTEEEETTEEEEPP------------PPPP-PPP------PPP---PPPP----S--PBPPBPPEEEEE--TT-----S-TTEEEEEETTEEEEEE--EEEEES---TTSEEEEEEEES-SSB-HHHHHHHHHHHHHHHTSTTTTTTGGGEEEEEE-B------TTTTT-HHHHHHHHHHHHHHH--SEEEEEES-SS---B--TTEEEEETT-HHHHHHHHHHHTT-PPPSS--GGG-SSSS-----TTTT-TT-SS--SSSSTTTB---------TGGG---HHHHHHHHHTT---TTS------TTS--EEEEEEEETTTTEEEEESEE-----SSBSTT---EEEETTTEEEEES-SS--STTSS-TTT--S--HHHHHHHHHHHHHHSGGGTTTS-HHHHHHHHHHHTTT-------